Protein 3NRS (pdb70)

Nearest PDB structures (foldseek):
  3nrs-assembly1_A  TM=1.003E+00  e=2.492E-84  Yersinia pestis CO92
  3qcz-assembly1_A  TM=9.986E-01  e=4.555E-79  Yersinia pestis CO92
  3n2a-assembly1_A  TM=9.917E-01  e=1.209E-78  Yersinia pestis CO92
  3pyz-assembly1_A  TM=9.939E-01  e=3.012E-77  Yersinia pestis CO92
  1w78-assembly1_A  TM=9.805E-01  e=7.380E-63  Escherichia coli

Structure (mmCIF, N/CA/C/O backbone):
data_3NRS
#
_entry.id   3NRS
#
_cell.length_a   62.628
_cell.length_b   83.275
_cell.length_c   126.740
_cell.angle_alpha   90.00
_cell.angle_beta   90.00
_cell.angle_gamma   90.00
#
_symmetry.space_group_name_H-M   'P 21 21 21'
#
loop_
_entity.id
_entity.type
_entity.pdbx_description
1 polymer 'Dihydrofolate:folylpolyglutamate synthetase'
2 non-polymer 'L(+)-TARTARIC ACID'
3 non-polymer GLYCEROL
4 non-polymer '2-(N-MORPHOLINO)-ETHANESULFONIC ACID'
5 water water
#
loop_
_atom_site.group_PDB
_atom_site.id
_atom_site.type_symbol
_atom_site.label_atom_id
_atom_site.label_alt_id
_atom_site.label_comp_id
_atom_site.label_asym_id
_atom_site.label_entity_id
_atom_site.label_seq_id
_atom_site.pdbx_PDB_ins_code
_atom_site.Cartn_x
_atom_site.Cartn_y
_atom_site.Cartn_z
_atom_site.occupancy
_atom_site.B_iso_or_equiv
_atom_site.auth_seq_id
_atom_site.auth_comp_id
_atom_site.auth_asym_id
_atom_site.auth_atom_id
_atom_site.pdbx_PDB_model_num
ATOM 1 N N . GLN A 1 8 ? -9.666 44.424 -3.120 1.00 80.38 5 GLN A N 1
ATOM 2 C CA . GLN A 1 8 ? -10.885 43.674 -3.554 1.00 78.70 5 GLN A CA 1
ATOM 3 C C . GLN A 1 8 ? -11.056 42.390 -2.719 1.00 73.22 5 GLN A C 1
ATOM 4 O O . GLN A 1 8 ? -10.090 41.872 -2.132 1.00 72.00 5 GLN A O 1
ATOM 10 N N . THR A 1 9 ? -12.276 41.873 -2.640 1.00 69.91 6 THR A N 1
ATOM 11 C CA . THR A 1 9 ? -12.518 40.711 -1.769 1.00 64.81 6 THR A CA 1
ATOM 12 C C . THR A 1 9 ? -12.391 39.457 -2.603 1.00 60.44 6 THR A C 1
ATOM 13 O O . THR A 1 9 ? -13.031 39.355 -3.635 1.00 60.42 6 THR A O 1
ATOM 17 N N . PRO A 1 10 ? -11.566 38.490 -2.156 1.00 55.18 7 PRO A N 1
ATOM 18 C CA . PRO A 1 10 ? -11.486 37.260 -2.934 1.00 52.78 7 PRO A CA 1
ATOM 19 C C . PRO A 1 10 ? -12.785 36.486 -2.890 1.00 51.47 7 PRO A C 1
ATOM 20 O O . PRO A 1 10 ? -13.669 36.755 -2.076 1.00 51.12 7 PRO A O 1
ATOM 24 N N . GLN A 1 11 ? -12.866 35.497 -3.755 1.00 50.83 8 GLN A N 1
ATOM 25 C CA . GLN A 1 11 ? -14.027 34.610 -3.840 1.00 50.67 8 GLN A CA 1
ATOM 26 C C . GLN A 1 11 ? -13.656 33.197 -3.502 1.00 46.57 8 GLN A C 1
ATOM 27 O O . GLN A 1 11 ? -12.480 32.890 -3.306 1.00 45.30 8 GLN A O 1
ATOM 33 N N . ALA A 1 12 ? -14.655 32.310 -3.443 1.00 44.49 9 ALA A N 1
ATOM 34 C CA . ALA A 1 12 ? -14.426 30.933 -3.142 1.00 42.53 9 ALA A CA 1
ATOM 35 C C . ALA A 1 12 ? -13.447 30.270 -4.109 1.00 41.71 9 ALA A C 1
ATOM 36 O O . ALA A 1 12 ? -12.726 29.331 -3.733 1.00 39.68 9 ALA A O 1
ATOM 38 N N . THR A 1 13 ? -13.441 30.732 -5.358 1.00 41.74 10 THR A N 1
ATOM 39 C CA . THR A 1 13 ? -12.654 30.087 -6.398 1.00 41.65 10 THR A CA 1
ATOM 40 C C . THR A 1 13 ? -11.303 30.790 -6.528 1.00 41.34 10 THR A C 1
ATOM 41 O O . THR A 1 13 ? -10.479 30.396 -7.326 1.00 44.35 10 THR A O 1
ATOM 45 N N . SER A 1 14 ? -11.051 31.784 -5.715 1.00 39.95 11 SER A N 1
ATOM 46 C CA . SER A 1 14 ? -9.773 32.510 -5.776 1.00 41.36 11 SER A CA 1
ATOM 47 C C . SER A 1 14 ? -8.620 31.668 -5.195 1.00 39.38 11 SER A C 1
ATOM 48 O O . SER A 1 14 ? -8.827 30.820 -4.370 1.00 37.54 11 SER A O 1
ATOM 51 N N . PRO A 1 15 ? -7.385 31.939 -5.632 1.00 40.81 12 PRO A N 1
ATOM 52 C CA . PRO A 1 15 ? -6.260 31.194 -5.065 1.00 40.35 12 PRO A CA 1
ATOM 53 C C . PRO A 1 15 ? -6.128 31.448 -3.570 1.00 38.05 12 PRO A C 1
ATOM 54 O O . PRO A 1 15 ? -6.438 32.531 -3.088 1.00 38.56 12 PRO A O 1
ATOM 58 N N . LEU A 1 16 ? -5.640 30.467 -2.848 1.00 36.22 13 LEU A N 1
ATOM 59 C CA . LEU A 1 16 ? -5.452 30.669 -1.426 1.00 35.44 13 LEU A CA 1
ATOM 60 C C . LEU A 1 16 ? -4.560 31.870 -1.162 1.00 35.36 13 LEU A C 1
ATOM 61 O O . LEU A 1 16 ? -4.816 32.629 -0.247 1.00 35.88 13 LEU A O 1
ATOM 66 N N . ALA A 1 17 ? -3.531 32.049 -1.963 1.00 38.19 14 ALA A N 1
ATOM 67 C CA . ALA A 1 17 ? -2.632 33.183 -1.767 1.00 41.09 14 ALA A CA 1
ATOM 68 C C . ALA A 1 17 ? -3.399 34.537 -1.754 1.00 43.64 14 ALA A C 1
ATOM 69 O O . ALA A 1 17 ? -3.055 35.478 -0.999 1.00 44.18 14 ALA A O 1
ATOM 71 N N . ALA A 1 18 ? -4.438 34.645 -2.587 1.00 43.39 15 ALA A N 1
ATOM 72 C CA . ALA A 1 18 ? -5.243 35.878 -2.615 1.00 44.44 15 ALA A CA 1
ATOM 73 C C . ALA A 1 18 ? -6.019 36.037 -1.287 1.00 42.72 15 ALA A C 1
ATOM 74 O O . ALA A 1 18 ? -6.180 37.173 -0.787 1.00 44.07 15 ALA A O 1
ATOM 76 N N . TRP A 1 19 ? -6.479 34.932 -0.722 1.00 41.10 16 TRP A N 1
ATOM 77 C CA . TRP A 1 19 ? -7.154 34.968 0.596 1.00 40.88 16 TRP A CA 1
ATOM 78 C C . TRP A 1 19 ? -6.167 35.423 1.700 1.00 41.92 16 TRP A C 1
ATOM 79 O O . TRP A 1 19 ? -6.500 36.286 2.515 1.00 42.57 16 TRP A O 1
ATOM 90 N N . LEU A 1 20 ? -4.945 34.897 1.674 1.00 42.36 17 LEU A N 1
ATOM 91 C CA . LEU A 1 20 ? -3.947 35.234 2.714 1.00 43.74 17 LEU A CA 1
ATOM 92 C C . LEU A 1 20 ? -3.533 36.719 2.633 1.00 47.01 17 LEU A C 1
ATOM 93 O O . LEU A 1 20 ? -3.321 37.357 3.673 1.00 47.14 17 LEU A O 1
ATOM 98 N N . CYS A 1 21 ? -3.457 37.256 1.421 1.00 50.10 18 CYS A N 1
ATOM 99 C CA . CYS A 1 21 ? -3.198 38.685 1.219 1.00 55.26 18 CYS A CA 1
ATOM 100 C C . CYS A 1 21 ? -4.331 39.559 1.796 1.00 55.11 18 CYS A C 1
ATOM 101 O O . CYS A 1 21 ? -4.080 40.534 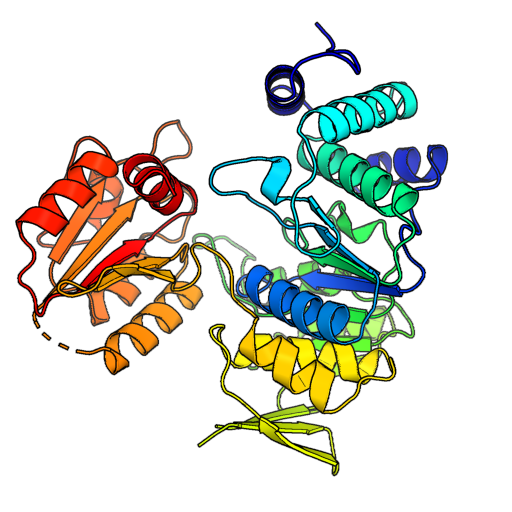2.521 1.00 56.41 18 CYS A O 1
ATOM 104 N N . TYR A 1 22 ? -5.572 39.196 1.497 1.00 53.68 19 TYR A N 1
ATOM 105 C CA . TYR A 1 22 ? -6.742 39.870 2.066 1.00 54.15 19 TYR A CA 1
ATOM 106 C C . TYR A 1 22 ? -6.711 39.859 3.592 1.00 54.14 19 TYR A C 1
ATOM 107 O O . TYR A 1 22 ? -6.859 40.907 4.237 1.00 55.62 19 TYR A O 1
ATOM 116 N N . LEU A 1 23 ? -6.483 38.688 4.168 1.00 51.92 20 LEU A N 1
ATOM 117 C CA . LEU A 1 23 ? -6.432 38.566 5.625 1.00 52.13 20 LEU A CA 1
ATOM 118 C C . LEU A 1 23 ? -5.255 39.349 6.229 1.00 54.40 20 LEU A C 1
ATOM 119 O O . LEU A 1 23 ? -5.383 39.895 7.321 1.00 54.02 20 LEU A O 1
ATOM 124 N N . GLU A 1 24 ? -4.129 39.404 5.519 1.00 57.15 21 GLU A N 1
ATOM 125 C CA . GLU A 1 24 ? -2.929 40.099 6.016 1.00 61.30 21 GLU A CA 1
ATOM 126 C C . GLU A 1 24 ? -3.157 41.598 6.074 1.00 65.27 21 GLU A C 1
ATOM 127 O O . GLU A 1 24 ? -2.490 42.297 6.816 1.00 66.41 21 GLU A O 1
ATOM 133 N N . HIS A 1 25 ? -4.123 42.084 5.303 1.00 68.00 22 HIS A N 1
ATOM 134 C CA . HIS A 1 25 ? -4.467 43.488 5.351 1.00 72.86 22 HIS A CA 1
ATOM 135 C C . HIS A 1 25 ? -5.633 43.844 6.282 1.00 72.70 22 HIS A C 1
ATOM 136 O O . HIS A 1 25 ? -5.918 45.020 6.462 1.00 76.16 22 HIS A O 1
ATOM 143 N N . LEU A 1 26 ? -6.277 42.861 6.915 1.00 69.58 23 LEU A N 1
ATOM 144 C CA . LEU A 1 26 ? -7.296 43.184 7.920 1.00 69.54 23 LEU A CA 1
ATOM 145 C C . LEU A 1 26 ? -6.700 44.088 9.010 1.00 71.76 23 LEU A C 1
ATOM 146 O O . LEU A 1 26 ? -5.766 43.696 9.713 1.00 70.32 23 LEU A O 1
ATOM 151 N N . GLY A 1 34 ? -14.079 41.924 23.807 1.00 69.70 31 GLY A N 1
ATOM 152 C CA . GLY A 1 34 ? -13.117 40.802 23.843 1.00 65.80 31 GLY A CA 1
ATOM 153 C C . GLY A 1 34 ? -13.285 39.797 22.692 1.00 62.94 31 GLY A C 1
ATOM 154 O O . GLY A 1 34 ? -12.972 40.089 21.550 1.00 62.88 31 GLY A O 1
ATOM 155 N N . LEU A 1 35 ? -13.803 38.618 23.003 1.00 61.26 32 LEU A N 1
ATOM 156 C CA . LEU A 1 35 ? -14.134 37.606 22.006 1.00 58.67 32 LEU A CA 1
ATOM 157 C C . LEU A 1 35 ? -15.524 37.801 21.399 1.00 60.97 32 LEU A C 1
ATOM 158 O O . LEU A 1 35 ? -16.009 36.937 20.671 1.00 59.10 32 LEU A O 1
ATOM 163 N N . GLU A 1 36 ? -16.163 38.936 21.664 1.00 64.18 33 GLU A N 1
ATOM 164 C CA . GLU A 1 36 ? -17.565 39.065 21.338 1.00 67.87 33 GLU A CA 1
ATOM 165 C C . GLU A 1 36 ? -17.780 38.962 19.834 1.00 66.26 33 GLU A C 1
ATOM 166 O O . GLU A 1 36 ? -18.704 38.299 19.384 1.00 67.73 33 GLU A O 1
ATOM 172 N N . ARG A 1 37 ? -16.897 39.574 19.056 1.00 64.20 34 ARG A N 1
ATOM 173 C CA . ARG A 1 37 ? -17.064 39.592 17.603 1.00 63.20 34 ARG A CA 1
ATOM 174 C C . ARG A 1 37 ? -16.868 38.205 16.965 1.00 58.16 34 ARG A C 1
ATOM 175 O O . ARG A 1 37 ? -17.726 37.751 16.203 1.00 58.00 34 ARG A O 1
ATOM 183 N N . VAL A 1 38 ? -15.756 37.531 17.270 1.00 53.90 35 VAL A N 1
ATOM 184 C CA . VAL A 1 38 ? -15.502 36.212 16.696 1.00 50.07 35 VAL A CA 1
ATOM 185 C C . VAL A 1 38 ? -16.552 35.206 17.179 1.00 51.20 35 VAL A C 1
ATOM 186 O O . VAL A 1 38 ? -17.012 34.366 16.404 1.00 50.66 35 VAL A O 1
ATOM 190 N N . LYS A 1 39 ? -16.976 35.326 18.434 1.00 52.51 36 LYS A N 1
ATOM 191 C CA . LYS A 1 39 ? -18.051 34.480 18.971 1.00 54.87 36 LYS A CA 1
ATOM 192 C C . LYS A 1 39 ? -19.364 34.654 18.178 1.00 56.66 36 LYS A C 1
ATOM 193 O O . LYS A 1 39 ? -20.037 33.681 17.856 1.00 56.58 36 LYS A O 1
ATOM 199 N N . GLN A 1 40 ? -19.717 35.887 17.858 1.00 58.48 37 GLN A N 1
ATOM 200 C CA . GLN A 1 40 ? -21.002 36.148 17.198 1.00 61.84 37 GLN A CA 1
ATOM 201 C C . GLN A 1 40 ? -21.034 35.510 15.804 1.00 59.42 37 GLN A C 1
ATOM 202 O O . GLN A 1 40 ? -22.026 34.912 15.402 1.00 61.03 37 GLN A O 1
ATOM 208 N N . VAL A 1 41 ? -19.914 35.572 15.101 1.00 55.37 38 VAL A N 1
ATOM 209 C CA . VAL A 1 41 ? -19.805 34.927 13.796 1.00 52.79 38 VAL A CA 1
ATOM 210 C C . VAL A 1 41 ? -19.899 33.408 13.888 1.00 51.41 38 VAL A C 1
ATOM 211 O O . VAL A 1 41 ? -20.619 32.786 13.101 1.00 51.78 38 VAL A O 1
ATOM 215 N N . ALA A 1 42 ? -19.187 32.807 14.846 1.00 48.65 39 ALA A N 1
ATOM 216 C CA . ALA A 1 42 ? -19.258 31.361 15.058 1.00 47.93 39 ALA A CA 1
ATOM 217 C C . ALA A 1 42 ? -20.686 30.902 15.380 1.00 51.97 39 ALA A C 1
ATOM 218 O O . ALA A 1 42 ? -21.099 29.822 14.969 1.00 52.05 39 ALA A O 1
ATOM 220 N N . GLU A 1 43 ? -21.420 31.718 16.116 1.00 55.60 40 GLU A N 1
ATOM 221 C CA . GLU A 1 43 ? -22.804 31.400 16.438 1.00 61.26 40 GLU A CA 1
ATOM 222 C C . GLU A 1 43 ? -23.657 31.396 15.159 1.00 62.97 40 GLU A C 1
ATOM 223 O O . GLU A 1 43 ? -24.372 30.439 14.909 1.00 65.39 40 GLU A O 1
ATOM 229 N N . ARG A 1 44 ? -23.525 32.426 14.330 1.00 62.61 41 ARG A N 1
ATOM 230 C CA . ARG A 1 44 ? -24.222 32.484 13.026 1.00 64.00 41 ARG A CA 1
ATOM 231 C C . ARG A 1 44 ? -23.951 31.257 12.131 1.00 60.73 41 ARG A C 1
ATOM 232 O O . ARG A 1 44 ? -24.827 30.825 11.357 1.00 62.09 41 ARG A O 1
ATOM 240 N N . LEU A 1 45 ? -22.737 30.714 12.201 1.00 54.37 42 LEU A N 1
ATOM 241 C CA . LEU A 1 45 ? -22.373 29.607 11.324 1.00 52.23 42 LEU A CA 1
ATOM 242 C C . LEU A 1 45 ? -22.387 28.222 12.002 1.00 51.21 42 LEU A C 1
ATOM 243 O O . LEU A 1 45 ? -22.007 27.218 11.379 1.00 48.58 42 LEU A O 1
ATOM 248 N N . ASP A 1 46 ? -22.880 28.180 13.242 1.00 52.48 43 ASP A N 1
ATOM 249 C CA . ASP A 1 46 ? -22.942 26.971 14.069 1.00 53.38 43 ASP A CA 1
ATOM 250 C C . ASP A 1 46 ? -21.587 26.261 14.068 1.00 48.62 43 ASP A C 1
ATOM 251 O O . ASP A 1 46 ? -21.487 25.076 13.740 1.00 47.57 43 ASP A O 1
ATOM 256 N N . LEU A 1 47 ? -20.567 27.015 14.431 1.00 44.53 44 LEU A N 1
ATOM 257 C CA . LEU A 1 47 ? -19.175 26.475 14.503 1.00 41.93 44 LEU A CA 1
ATOM 258 C C . LEU A 1 47 ? -18.621 26.208 15.899 1.00 42.54 44 LEU A C 1
ATOM 259 O O . LEU A 1 47 ? -17.397 25.908 16.047 1.00 40.17 44 LEU A O 1
ATOM 264 N N . LEU A 1 48 ? -19.444 26.300 16.923 1.00 45.15 45 LEU A N 1
ATOM 265 C CA . LEU A 1 48 ? -18.895 26.147 18.281 1.00 45.93 45 LEU A CA 1
ATOM 266 C C . LEU A 1 48 ? -18.674 24.700 18.715 1.00 46.43 45 LEU A C 1
ATOM 267 O O . LEU A 1 48 ? -18.083 24.472 19.763 1.00 47.04 45 LEU A O 1
ATOM 272 N N . LYS A 1 49 ? -19.132 23.731 17.928 1.00 47.68 46 LYS A N 1
ATOM 273 C CA . LYS A 1 49 ? -19.096 22.331 18.327 1.00 50.12 46 LYS A CA 1
ATOM 274 C C . LYS A 1 49 ? -18.616 21.492 17.166 1.00 49.23 46 LYS A C 1
ATOM 275 O O . LYS A 1 49 ? -19.342 20.615 16.704 1.00 53.41 46 LYS A O 1
ATOM 281 N N . PRO A 1 50 ? -17.362 21.714 16.758 1.00 45.92 47 PRO A N 1
ATOM 282 C CA . PRO A 1 50 ? -16.756 21.033 15.612 1.00 45.34 47 PRO A CA 1
ATOM 283 C C . PRO A 1 50 ? -16.673 19.511 15.749 1.00 46.89 47 PRO A C 1
ATOM 284 O O . PRO A 1 50 ? -16.567 18.830 14.737 1.00 50.90 47 PRO A O 1
ATOM 288 N N . ALA A 1 51 ? -16.654 18.983 16.963 1.00 41.05 48 ALA A N 1
ATOM 289 C CA . ALA A 1 51 ? -16.620 17.558 17.165 1.00 39.04 48 ALA A CA 1
ATOM 290 C C . ALA A 1 51 ? -17.212 17.322 18.525 1.00 37.64 48 ALA A C 1
ATOM 291 O O . ALA A 1 51 ? -17.225 18.236 19.343 1.00 37.46 48 ALA A O 1
ATOM 293 N N . PRO A 1 52 ? -17.598 16.083 18.818 1.00 37.53 49 PRO A N 1
ATOM 294 C CA . PRO A 1 52 ? -18.163 15.773 20.138 1.00 38.01 49 PRO A CA 1
ATOM 295 C C . PRO A 1 52 ? -17.182 15.822 21.298 1.00 37.01 49 PRO A C 1
ATOM 296 O O . PRO A 1 52 ? -17.592 15.885 22.430 1.00 36.91 49 PRO A O 1
ATOM 300 N N . LYS A 1 53 ? -15.882 15.784 21.012 1.00 34.82 50 LYS A N 1
ATOM 301 C CA . LYS A 1 53 ? -14.862 15.885 22.031 1.00 34.40 50 LYS A CA 1
ATOM 302 C C . LYS A 1 53 ? -13.862 16.933 21.544 1.00 32.04 50 LYS A C 1
ATOM 303 O O . LYS A 1 53 ? -13.400 16.823 20.415 1.00 29.30 50 LYS A O 1
ATOM 309 N N . ILE A 1 54 ? -13.530 17.902 22.399 1.00 30.21 51 ILE A N 1
ATOM 310 C CA . ILE A 1 54 ? -12.663 18.994 22.063 1.00 28.16 51 ILE A CA 1
ATOM 311 C C . ILE A 1 54 ? -11.596 19.150 23.147 1.00 26.77 51 ILE A C 1
ATOM 312 O O . ILE A 1 54 ? -11.903 19.207 24.338 1.00 26.47 51 ILE A O 1
ATOM 317 N N . PHE A 1 55 ? -10.329 19.184 22.707 1.00 24.38 52 PHE A N 1
ATOM 318 C CA . PHE A 1 55 ? -9.221 19.412 23.626 1.00 23.93 52 PHE A CA 1
ATOM 319 C C . PHE A 1 55 ? -8.574 20.727 23.234 1.00 23.74 52 PHE A C 1
ATOM 320 O O . PHE A 1 55 ? -8.207 20.904 22.096 1.00 24.95 52 PHE A O 1
ATOM 328 N N . THR A 1 56 ? -8.389 21.631 24.180 1.00 23.95 53 THR A N 1
ATOM 329 C CA . THR A 1 56 ? -7.772 22.911 23.916 1.00 22.53 53 THR A CA 1
ATOM 330 C C . THR A 1 56 ? -6.473 22.950 24.681 1.00 22.95 53 THR A C 1
ATOM 331 O O . THR A 1 56 ? -6.434 22.666 25.878 1.00 23.93 53 THR A O 1
ATOM 335 N N . VAL A 1 57 ? -5.395 23.287 23.973 1.00 21.34 54 VAL A N 1
ATOM 336 C CA . VAL A 1 57 ? -4.042 23.186 24.498 1.00 22.29 54 VAL A CA 1
ATOM 337 C C . VAL A 1 57 ? -3.359 24.571 24.433 1.00 21.74 54 VAL A C 1
ATOM 338 O O . VAL A 1 57 ? -3.081 25.128 23.336 1.00 22.01 54 VAL A O 1
ATOM 342 N N . ALA A 1 58 ? -3.091 25.127 25.616 1.00 21.72 55 ALA A N 1
ATOM 343 C CA . ALA A 1 58 ? -2.382 26.393 25.803 1.00 20.97 55 ALA A CA 1
ATOM 344 C C . ALA A 1 58 ? -1.004 26.100 26.318 1.00 19.76 55 ALA A C 1
ATOM 345 O O . ALA A 1 58 ? -0.675 24.959 26.701 1.00 21.55 55 ALA A O 1
ATOM 347 N N . GLY A 1 59 ? -0.188 27.113 26.371 1.00 20.43 56 GLY A N 1
ATOM 348 C CA . GLY A 1 59 ? 1.177 26.973 26.840 1.00 20.76 56 GLY A CA 1
ATOM 349 C C . GLY A 1 59 ? 2.119 27.854 26.084 1.00 22.44 56 GLY A C 1
ATOM 350 O O . GLY A 1 59 ? 1.833 28.276 24.978 1.00 24.10 56 GLY A O 1
ATOM 351 N N . THR A 1 60 ? 3.270 28.122 26.664 1.00 21.83 57 THR A N 1
ATOM 352 C CA . THR A 1 60 ? 4.230 28.953 25.967 1.00 22.93 57 THR A CA 1
ATOM 353 C C . THR A 1 60 ? 4.929 28.091 24.907 1.00 23.50 57 THR A C 1
ATOM 354 O O . THR A 1 60 ? 4.931 28.459 23.725 1.00 23.64 57 THR A O 1
ATOM 358 N N . ASN A 1 61 ? 5.554 27.024 25.377 1.00 23.14 58 ASN A N 1
ATOM 359 C CA . ASN A 1 61 ? 6.239 26.029 24.528 1.00 23.29 58 ASN A CA 1
ATOM 360 C C . ASN A 1 61 ? 5.552 24.674 24.683 1.00 23.55 58 ASN A C 1
ATOM 361 O O . ASN A 1 61 ? 4.821 24.415 25.644 1.00 24.57 58 ASN A O 1
ATOM 366 N N . GLY A 1 62 ? 5.792 23.814 23.699 1.00 23.74 59 GLY A N 1
ATOM 367 C CA . GLY A 1 62 ? 5.316 22.407 23.779 1.00 23.23 59 GLY A CA 1
ATOM 368 C C . GLY A 1 62 ? 3.886 22.176 23.354 1.00 22.08 59 GLY A C 1
ATOM 369 O O . GLY A 1 62 ? 3.433 21.043 23.353 1.00 23.15 59 GLY A O 1
ATOM 370 N N . LYS A 1 63 ? 3.182 23.204 22.897 1.00 21.33 60 LYS A N 1
ATOM 371 C CA . LYS A 1 63 ? 1.795 23.014 22.450 1.00 21.13 60 LYS A CA 1
ATOM 372 C C . LYS A 1 63 ? 1.791 22.110 21.211 1.00 20.72 60 LYS A C 1
ATOM 373 O O . LYS A 1 63 ? 0.980 21.184 21.117 1.00 22.01 60 LYS A O 1
ATOM 379 N N . GLY A 1 64 ? 2.683 22.408 20.255 1.00 20.02 61 GLY A N 1
ATOM 380 C CA . GLY A 1 64 ? 2.714 21.624 19.022 1.00 22.14 61 GLY A CA 1
ATOM 381 C C . GLY A 1 64 ? 2.931 20.139 19.290 1.00 20.05 61 GLY A C 1
ATOM 382 O O . GLY A 1 64 ? 2.269 19.298 18.709 1.00 21.10 61 GLY A O 1
ATOM 383 N N . THR A 1 65 ? 3.979 19.809 20.047 1.00 20.50 62 THR A N 1
ATOM 384 C CA . THR A 1 65 ? 4.312 18.403 20.223 1.00 19.89 62 THR A CA 1
ATOM 385 C C . THR A 1 65 ? 3.339 17.686 21.174 1.00 20.62 62 THR A C 1
ATOM 386 O O . THR A 1 65 ? 3.158 16.512 21.042 1.00 21.59 62 THR A O 1
ATOM 390 N N . THR A 1 66 ? 2.708 18.414 22.095 1.00 20.33 63 THR A N 1
ATOM 391 C CA . THR A 1 66 ? 1.599 17.868 22.889 1.00 20.49 63 THR A CA 1
ATOM 392 C C . THR A 1 66 ? 0.451 17.491 21.996 1.00 21.87 63 THR A C 1
ATOM 393 O O . THR A 1 66 ? -0.047 16.375 22.034 1.00 20.38 63 THR A O 1
ATOM 397 N N . CYS A 1 67 ? 0.068 18.412 21.108 1.00 21.27 64 CYS A N 1
ATOM 398 C CA . CYS A 1 67 ? -1.023 18.165 20.167 1.00 21.70 64 CYS A CA 1
ATOM 399 C C . CYS A 1 67 ? -0.718 17.024 19.174 1.00 21.36 64 CYS A C 1
ATOM 400 O O . CYS A 1 67 ? -1.594 16.264 18.832 1.00 21.75 64 CYS A O 1
ATOM 403 N N . CYS A 1 68 ? 0.511 16.936 18.711 1.00 20.94 65 CYS A N 1
ATOM 404 C CA . CYS A 1 68 ? 0.865 15.913 17.752 1.00 23.10 65 CYS A CA 1
ATOM 405 C C . CYS A 1 68 ? 0.901 14.499 18.407 1.00 22.37 65 CYS A C 1
ATOM 406 O O . CYS A 1 68 ? 0.541 13.517 17.770 1.00 22.36 65 CYS A O 1
ATOM 409 N N . THR A 1 69 ? 1.179 14.456 19.717 1.00 22.32 66 THR A N 1
ATOM 410 C CA . THR A 1 69 ? 1.098 13.225 20.485 1.00 21.26 66 THR A CA 1
ATOM 411 C C . THR A 1 69 ? -0.354 12.821 20.692 1.00 20.82 66 THR A C 1
ATOM 412 O O . THR A 1 69 ? -0.698 11.663 20.459 1.00 21.97 66 THR A O 1
ATOM 416 N N . LEU A 1 70 ? -1.192 13.764 21.116 1.00 19.95 67 LEU A N 1
ATOM 417 C CA . LEU A 1 70 ? -2.656 13.505 21.180 1.00 20.89 67 LEU A CA 1
ATOM 418 C C . LEU A 1 70 ? -3.182 12.937 19.859 1.00 22.45 67 LEU A C 1
ATOM 419 O O . LEU A 1 70 ? -3.930 11.935 19.795 1.00 22.66 67 LEU A O 1
ATOM 424 N N . GLU A 1 71 ? -2.844 13.635 18.784 1.00 21.85 68 GLU A N 1
ATOM 425 C CA . GLU A 1 71 ? -3.314 13.264 17.446 1.00 22.16 68 GLU A CA 1
ATOM 426 C C . GLU A 1 71 ? -2.860 11.863 17.086 1.00 21.75 68 GLU A C 1
ATOM 427 O O . GLU A 1 71 ? -3.646 11.075 16.591 1.00 21.81 68 GLU A O 1
ATOM 433 N N . ALA A 1 72 ? -1.570 11.569 17.242 1.00 21.85 69 ALA A N 1
ATOM 434 C CA . ALA A 1 72 ? -1.015 10.268 16.873 1.00 22.72 69 ALA A CA 1
ATOM 435 C C . ALA A 1 72 ? -1.675 9.109 17.603 1.00 23.78 69 ALA A C 1
ATOM 436 O O . ALA A 1 72 ? -2.048 8.069 16.960 1.00 23.15 69 ALA A O 1
ATOM 438 N N . ILE A 1 73 ? -1.907 9.293 18.907 1.00 23.00 70 ILE A N 1
ATOM 439 C CA . ILE A 1 73 ? -2.572 8.248 19.726 1.00 23.74 70 ILE A CA 1
ATOM 440 C C . ILE A 1 73 ? -4.023 8.092 19.319 1.00 23.95 70 ILE A C 1
ATOM 441 O O . ILE A 1 73 ? -4.531 6.953 19.097 1.00 24.65 70 ILE A O 1
ATOM 446 N N . LEU A 1 74 ? -4.702 9.213 19.112 1.00 24.62 71 LEU A N 1
ATOM 447 C CA . LEU A 1 74 ? -6.117 9.144 18.748 1.00 23.90 71 LEU A CA 1
ATOM 448 C C . LEU A 1 74 ? -6.355 8.544 17.346 1.00 25.12 71 LEU A C 1
ATOM 449 O O . LEU A 1 74 ? -7.315 7.779 17.135 1.00 26.71 71 LEU A O 1
ATOM 454 N N . LEU A 1 75 ? -5.491 8.887 16.391 1.00 25.30 72 LEU A N 1
ATOM 455 C CA . LEU A 1 75 ? -5.529 8.244 15.084 1.00 26.40 72 LEU A CA 1
ATOM 456 C C . LEU A 1 75 ? -5.235 6.742 15.175 1.00 26.56 72 LEU A C 1
ATOM 457 O O . LEU A 1 75 ? -5.857 5.945 14.485 1.00 28.05 72 LEU A O 1
ATOM 462 N N . ALA A 1 76 ? -4.270 6.367 16.005 1.00 27.34 73 ALA A N 1
ATOM 463 C CA . ALA A 1 76 ? -3.933 4.944 16.203 1.00 28.15 73 ALA A CA 1
ATOM 464 C C . ALA A 1 76 ? -5.101 4.221 16.799 1.00 29.14 73 ALA A C 1
ATOM 465 O O . ALA A 1 76 ? -5.254 3.008 16.567 1.00 31.25 73 ALA A O 1
ATOM 467 N N . ALA A 1 77 ? -5.908 4.903 17.576 1.00 28.73 74 ALA A N 1
ATOM 468 C CA . ALA A 1 77 ? -7.142 4.346 18.133 1.00 30.99 74 ALA A CA 1
ATOM 469 C C . ALA A 1 77 ? -8.318 4.255 17.182 1.00 32.98 74 ALA A C 1
ATOM 470 O O . ALA A 1 77 ? -9.424 3.851 17.607 1.00 33.92 74 ALA A O 1
ATOM 472 N N . GLY A 1 78 ? -8.123 4.638 15.938 1.00 32.89 75 GLY A N 1
ATOM 473 C CA . GLY A 1 78 ? -9.137 4.499 14.921 1.00 34.28 75 GLY A CA 1
ATOM 474 C C . GLY A 1 78 ? -10.139 5.621 14.885 1.00 34.53 75 GLY A C 1
ATOM 475 O O . GLY A 1 78 ? -11.200 5.467 14.291 1.00 34.16 75 GLY A O 1
ATOM 476 N N . LEU A 1 79 ? -9.796 6.760 15.502 1.00 31.76 76 LEU A N 1
ATOM 477 C CA . LEU A 1 79 ? -10.703 7.862 15.633 1.00 31.40 76 LEU A CA 1
ATOM 478 C C . LEU A 1 79 ? -10.476 8.853 14.487 1.00 30.80 76 LEU A C 1
ATOM 479 O O . LEU A 1 79 ? -9.403 8.859 13.872 1.00 31.46 76 LEU A O 1
ATOM 484 N N . ARG A 1 80 ? -11.485 9.650 14.179 1.00 29.09 77 ARG A N 1
ATOM 485 C CA . ARG A 1 80 ? -11.329 10.756 13.227 1.00 28.78 77 ARG A CA 1
ATOM 486 C C . ARG A 1 80 ? -10.973 12.024 14.005 1.00 26.60 77 ARG A C 1
ATOM 487 O O . ARG A 1 80 ? -11.698 12.452 14.916 1.00 27.60 77 ARG A O 1
ATOM 495 N N . VAL A 1 81 ? -9.862 12.632 13.624 1.00 25.07 78 VAL A N 1
ATOM 496 C CA . VAL A 1 81 ? -9.259 13.665 14.449 1.00 24.96 78 VAL A CA 1
ATOM 497 C C . VAL A 1 81 ? -8.883 14.850 13.613 1.00 24.74 78 VAL A C 1
ATOM 498 O O . VAL A 1 81 ? -8.294 14.696 12.542 1.00 27.01 78 VAL A O 1
ATOM 502 N N . GLY A 1 82 ? -9.125 16.035 14.119 1.00 24.48 79 GLY A N 1
ATOM 503 C CA . GLY A 1 82 ? -8.604 17.237 13.500 1.00 24.13 79 GLY A CA 1
ATOM 504 C C . GLY A 1 82 ? -7.731 18.005 14.465 1.00 23.82 79 GLY A C 1
ATOM 505 O O . GLY A 1 82 ? -7.959 17.979 15.690 1.00 24.79 79 GLY A O 1
ATOM 506 N N . VAL A 1 83 ? -6.704 18.666 13.922 1.00 21.32 80 VAL A N 1
ATOM 507 C CA . VAL A 1 83 ? -5.838 19.511 14.720 1.00 20.22 80 VAL A CA 1
ATOM 508 C C . VAL A 1 83 ? -5.678 20.886 14.062 1.00 20.98 80 VAL A C 1
ATOM 509 O O . VAL A 1 83 ? -5.303 20.993 12.855 1.00 20.97 80 VAL A O 1
ATOM 513 N N . TYR A 1 84 ? -5.856 21.916 14.865 1.00 20.67 81 TYR A N 1
ATOM 514 C CA . TYR A 1 84 ? -5.588 23.298 14.459 1.00 21.35 81 TYR A CA 1
ATOM 515 C C . TYR A 1 84 ? -4.346 23.794 15.152 1.00 21.78 81 TYR A C 1
ATOM 516 O O . TYR A 1 84 ? -4.256 23.720 16.384 1.00 22.98 81 TYR A O 1
ATOM 525 N N . SER A 1 85 ? -3.340 24.169 14.401 1.00 23.19 82 SER A N 1
ATOM 526 C CA . SER A 1 85 ? -2.077 24.625 14.990 1.00 24.85 82 SER A CA 1
ATOM 527 C C . SER A 1 85 ? -1.596 25.858 14.244 1.00 26.51 82 SER A C 1
ATOM 528 O O . SER A 1 85 ? -2.078 26.177 13.153 1.00 26.41 82 SER A O 1
ATOM 531 N N . SER A 1 86 ? -0.681 26.585 14.846 1.00 25.12 83 SER A N 1
ATOM 532 C CA . SER A 1 86 ? -0.169 27.812 14.288 1.00 27.54 83 SER A CA 1
ATOM 533 C C . SER A 1 86 ? 1.116 28.122 15.073 1.00 28.21 83 SER A C 1
ATOM 534 O O . SER A 1 86 ? 1.231 27.687 16.219 1.00 28.27 83 SER A O 1
ATOM 537 N N . PRO A 1 87 ? 2.064 28.824 14.463 1.00 27.37 84 PRO A N 1
ATOM 538 C CA . PRO A 1 87 ? 2.039 29.298 13.083 1.00 27.59 84 PRO A CA 1
ATOM 539 C C . PRO A 1 87 ? 2.434 28.127 12.152 1.00 27.82 84 PRO A C 1
ATOM 540 O O . PRO A 1 87 ? 2.469 26.959 12.630 1.00 27.96 84 PRO A O 1
ATOM 544 N N . HIS A 1 88 ? 2.752 28.435 10.896 1.00 26.78 85 HIS A N 1
ATOM 545 C CA . HIS A 1 88 ? 3.160 27.405 9.946 1.00 26.29 85 HIS A CA 1
ATOM 546 C C . HIS A 1 88 ? 4.567 27.701 9.493 1.00 25.90 85 HIS A C 1
ATOM 547 O O . HIS A 1 88 ? 5.081 28.809 9.646 1.00 28.13 85 HIS A O 1
ATOM 554 N N . LEU A 1 89 ? 5.164 26.715 8.872 1.00 24.91 86 LEU A N 1
ATOM 555 C CA . LEU A 1 89 ? 6.523 26.844 8.335 1.00 26.57 86 LEU A CA 1
ATOM 556 C C . LEU A 1 89 ? 6.518 27.274 6.881 1.00 27.89 86 LEU A C 1
ATOM 557 O O . LEU A 1 89 ? 6.968 28.353 6.557 1.00 28.27 86 LEU A O 1
ATOM 562 N N . LEU A 1 90 ? 6.014 26.412 6.008 1.00 28.47 87 LEU A N 1
ATOM 563 C CA . LEU A 1 90 ? 6.064 26.642 4.561 1.00 28.99 87 LEU A CA 1
ATOM 564 C C . LEU A 1 90 ? 4.712 26.895 3.935 1.00 29.79 87 LEU A C 1
ATOM 565 O O . LEU A 1 90 ? 4.639 27.560 2.919 1.00 29.99 87 LEU A O 1
ATOM 570 N N . ARG A 1 91 ? 3.656 26.303 4.492 1.00 27.03 88 ARG A N 1
ATOM 571 C CA . ARG A 1 91 ? 2.335 26.321 3.864 1.00 27.04 88 ARG A CA 1
ATOM 572 C C . ARG A 1 91 ? 1.292 26.644 4.894 1.00 26.16 88 ARG A C 1
ATOM 573 O O . ARG A 1 91 ? 1.222 25.996 5.960 1.00 25.16 88 ARG A O 1
ATOM 581 N N . TYR A 1 92 ? 0.396 27.564 4.562 1.00 26.27 89 TYR A N 1
ATOM 582 C CA . TYR A 1 92 ? -0.760 27.799 5.437 1.00 25.07 89 TYR A CA 1
ATOM 583 C C . TYR A 1 92 ? -1.572 26.550 5.735 1.00 24.83 89 TYR A C 1
ATOM 584 O O . TYR A 1 92 ? -2.122 26.370 6.856 1.00 23.85 89 TYR A O 1
ATOM 593 N N . THR A 1 93 ? -1.651 25.667 4.749 1.00 23.53 90 THR A N 1
ATOM 594 C CA . THR A 1 93 ? -2.392 24.447 4.867 1.00 23.95 90 THR A CA 1
ATOM 595 C C . THR A 1 93 ? -1.872 23.554 6.035 1.00 22.65 90 THR A C 1
ATOM 596 O O . THR A 1 93 ? -2.573 22.663 6.486 1.00 22.56 90 THR A O 1
ATOM 600 N N . GLU A 1 94 ? -0.630 23.759 6.501 1.00 22.92 91 GLU A N 1
ATOM 601 C CA . GLU A 1 94 ? -0.155 23.058 7.697 1.00 22.20 91 GLU A CA 1
ATOM 602 C C . GLU A 1 94 ? -1.080 23.295 8.908 1.00 22.99 91 GLU A C 1
ATOM 603 O O . GLU A 1 94 ? -1.087 22.492 9.870 1.00 23.11 91 GLU A O 1
ATOM 609 N N . ARG A 1 95 ? -1.811 24.402 8.926 1.00 21.82 92 ARG A N 1
ATOM 610 C CA . ARG A 1 95 ? -2.569 24.782 10.125 1.00 21.53 92 ARG A CA 1
ATOM 611 C C . ARG A 1 95 ? -3.790 23.917 10.444 1.00 21.84 92 ARG A C 1
ATOM 612 O O . ARG A 1 95 ? -4.323 24.010 11.555 1.00 22.65 92 ARG A O 1
ATOM 620 N N . VAL A 1 96 ? -4.275 23.161 9.474 1.00 22.32 93 VAL A N 1
ATOM 621 C CA . VAL A 1 96 ? -5.465 22.346 9.668 1.00 22.98 93 VAL A CA 1
ATOM 622 C C . VAL A 1 96 ? -5.139 20.922 9.158 1.00 23.03 93 VAL A C 1
ATOM 623 O O . VAL A 1 96 ? -4.988 20.673 7.950 1.00 24.70 93 VAL A O 1
ATOM 627 N N . ARG A 1 97 ? -4.970 19.995 10.098 1.00 22.99 94 ARG A N 1
ATOM 628 C CA . ARG A 1 97 ? -4.757 18.604 9.776 1.00 22.27 94 ARG A CA 1
ATOM 629 C C . ARG A 1 97 ? -6.019 17.856 10.072 1.00 23.48 94 ARG A C 1
ATOM 630 O O . ARG A 1 97 ? -6.616 18.032 11.128 1.00 24.24 94 ARG A O 1
ATOM 638 N N . ILE A 1 98 ? -6.415 17.003 9.142 1.00 24.09 95 ILE A N 1
ATOM 639 C CA . ILE A 1 98 ? -7.516 16.070 9.347 1.00 25.79 95 ILE A CA 1
ATOM 640 C C . ILE A 1 98 ? -6.985 14.700 8.947 1.00 24.66 95 ILE A C 1
ATOM 641 O O . ILE A 1 98 ? -6.330 14.545 7.887 1.00 23.35 95 ILE A O 1
ATOM 646 N N . GLN A 1 99 ? -7.131 13.734 9.874 1.00 25.34 96 GLN A N 1
ATOM 647 C CA . GLN A 1 99 ? -6.543 12.403 9.765 1.00 26.40 96 GLN A CA 1
ATOM 648 C C . GLN A 1 99 ? -5.041 12.478 9.513 1.00 27.44 96 GLN A C 1
ATOM 649 O O . GLN A 1 99 ? -4.476 11.695 8.752 1.00 27.83 96 GLN A O 1
ATOM 655 N N . GLY A 1 100 ? -4.419 13.459 10.136 1.00 24.96 97 GLY A N 1
ATOM 656 C CA . GLY A 1 100 ? -2.996 13.634 10.050 1.00 26.63 97 GLY A CA 1
ATOM 657 C C . GLY A 1 100 ? -2.457 14.325 8.813 1.00 26.40 97 GLY A C 1
ATOM 658 O O . GLY A 1 100 ? -1.240 14.482 8.691 1.00 27.97 97 GLY A O 1
ATOM 659 N N . GLN A 1 101 ? -3.347 14.732 7.924 1.00 25.96 98 GLN A N 1
ATOM 660 C CA . GLN A 1 101 ? -2.974 15.229 6.625 1.00 25.91 98 GLN A CA 1
ATOM 661 C C . GLN A 1 101 ? -3.530 16.633 6.345 1.00 24.97 98 GLN A C 1
ATOM 662 O O . GLN A 1 101 ? -4.553 17.047 6.881 1.00 22.59 98 GLN A O 1
ATOM 668 N N . GLU A 1 102 ? -2.844 17.343 5.469 1.00 23.45 99 GLU A N 1
ATOM 669 C CA . GLU A 1 102 ? -3.304 18.687 5.095 1.00 24.08 99 GLU A CA 1
ATOM 670 C C . GLU A 1 102 ? -4.392 18.585 4.036 1.00 25.53 99 GLU A C 1
ATOM 671 O O . GLU A 1 102 ? -4.441 17.614 3.268 1.00 25.87 99 GLU A O 1
ATOM 677 N N . LEU A 1 103 ? -5.242 19.591 4.022 1.00 25.88 100 LEU A N 1
ATOM 678 C CA . LEU A 1 103 ? -6.296 19.734 3.012 1.00 25.70 100 LEU A CA 1
ATOM 679 C C . LEU A 1 103 ? -5.763 20.499 1.798 1.00 26.82 100 LEU A C 1
ATOM 680 O O . LEU A 1 103 ? -4.650 21.063 1.822 1.00 25.99 100 LEU A O 1
ATOM 685 N N . SER A 1 104 ? -6.506 20.444 0.689 1.00 26.24 101 SER A N 1
ATOM 686 C CA . SER A 1 104 ? -6.141 21.214 -0.495 1.00 26.81 101 SER A CA 1
ATOM 687 C C . SER A 1 104 ? -6.306 22.706 -0.225 1.00 28.24 101 SER A C 1
ATOM 688 O O . SER A 1 104 ? -7.116 23.139 0.611 1.00 26.71 101 SER A O 1
ATOM 691 N N . GLU A 1 105 ? -5.569 23.520 -0.983 1.00 27.99 102 GLU A N 1
ATOM 692 C CA . GLU A 1 105 ? -5.773 24.971 -0.943 1.00 29.01 102 GLU A CA 1
ATOM 693 C C . GLU A 1 105 ? -7.198 25.337 -1.308 1.00 29.61 102 GLU A C 1
ATOM 694 O O . GLU A 1 105 ? -7.789 26.232 -0.716 1.00 29.72 102 GLU A O 1
ATOM 700 N N . ALA A 1 106 ? -7.758 24.631 -2.262 1.00 29.86 103 ALA A N 1
ATOM 701 C CA . ALA A 1 106 ? -9.144 24.897 -2.659 1.00 30.38 103 ALA A CA 1
ATOM 702 C C . ALA A 1 106 ? -10.112 24.780 -1.489 1.00 30.38 103 ALA A C 1
ATOM 703 O O . ALA A 1 106 ? -11.064 25.568 -1.392 1.00 30.57 103 ALA A O 1
ATOM 705 N N . GLU A 1 107 ? -9.929 23.784 -0.615 1.00 29.32 104 GLU A N 1
ATOM 706 C CA . GLU A 1 107 ? -10.843 23.634 0.524 1.00 29.30 104 GLU A CA 1
ATOM 707 C C . GLU A 1 107 ? -10.733 24.862 1.452 1.00 29.00 104 GLU A C 1
ATOM 708 O O . GLU A 1 107 ? -11.729 25.344 2.003 1.00 28.29 104 GLU A O 1
ATOM 714 N N . HIS A 1 108 ? -9.537 25.382 1.599 1.00 27.39 105 HIS A N 1
ATOM 715 C CA . HIS A 1 108 ? -9.322 26.553 2.445 1.00 27.62 105 HIS A CA 1
ATOM 716 C C . HIS A 1 108 ? -9.987 27.791 1.862 1.00 29.36 105 HIS A C 1
ATOM 717 O O . HIS A 1 108 ? -10.690 28.522 2.582 1.00 28.39 105 HIS A O 1
ATOM 724 N N . SER A 1 109 ? -9.773 28.008 0.567 1.00 28.75 106 SER A N 1
ATOM 725 C CA . SER A 1 109 ? -10.367 29.170 -0.105 1.00 29.38 106 SER A CA 1
ATOM 726 C C . SER A 1 109 ? -11.897 29.129 0.009 1.00 30.20 106 SER A C 1
ATOM 727 O O . SER A 1 109 ? -12.539 30.136 0.308 1.00 30.65 106 SER A O 1
ATOM 730 N N . HIS A 1 110 ? -12.480 27.956 -0.198 1.00 31.09 107 HIS A N 1
ATOM 731 C CA . HIS A 1 110 ? -13.950 27.811 -0.047 1.00 32.44 107 HIS A CA 1
ATOM 732 C C . HIS A 1 110 ? -14.434 28.050 1.386 1.00 33.52 107 HIS A C 1
ATOM 733 O O . HIS A 1 110 ? -15.503 28.647 1.596 1.00 34.49 107 HIS A O 1
ATOM 740 N N . SER A 1 111 ? -13.667 27.584 2.373 1.00 31.13 108 SER A N 1
ATOM 741 C CA . SER A 1 111 ? -14.033 27.785 3.769 1.00 32.58 108 SER A CA 1
ATOM 742 C C . SER A 1 111 ? -13.937 29.295 4.120 1.00 33.08 108 SER A C 1
ATOM 743 O O . SER A 1 111 ? -14.869 29.844 4.714 1.00 33.04 108 SER A O 1
ATOM 746 N N . PHE A 1 112 ? -12.847 29.969 3.718 1.00 31.04 109 PHE A N 1
ATOM 747 C CA . PHE A 1 112 ? -12.697 31.373 3.961 1.00 31.98 109 PHE A CA 1
ATOM 748 C C . PHE A 1 112 ? -13.854 32.187 3.354 1.00 34.04 109 PHE A C 1
ATOM 749 O O . PHE A 1 112 ? -14.336 33.120 3.945 1.00 35.04 109 PHE A O 1
ATOM 757 N N . ALA A 1 113 ? -14.213 31.857 2.136 1.00 35.62 110 ALA A N 1
ATOM 758 C CA . ALA A 1 113 ? -15.340 32.520 1.491 1.00 37.83 110 ALA A CA 1
ATOM 759 C C . ALA A 1 113 ? -16.626 32.356 2.335 1.00 39.74 110 ALA A C 1
ATOM 760 O O . ALA A 1 113 ? -17.442 33.300 2.389 1.00 41.86 110 ALA A O 1
ATOM 762 N N . GLN A 1 114 ? -16.848 31.189 2.939 1.00 40.17 111 GLN A N 1
ATOM 763 C CA . GLN A 1 114 ? -18.027 30.990 3.812 1.00 42.21 111 GLN A CA 1
ATOM 764 C C . GLN A 1 114 ? -17.967 31.863 5.082 1.00 42.92 111 GLN A C 1
ATOM 765 O O . GLN A 1 114 ? -18.991 32.383 5.567 1.00 42.96 111 GLN A O 1
ATOM 771 N N . ILE A 1 115 ? -16.770 32.032 5.638 1.00 40.76 112 ILE A N 1
ATOM 772 C CA . ILE A 1 115 ? -16.614 32.930 6.789 1.00 41.61 112 ILE A CA 1
ATOM 773 C C . ILE A 1 115 ? -16.870 34.367 6.347 1.00 43.73 112 ILE A C 1
ATOM 774 O O . ILE A 1 115 ? -17.474 35.143 7.072 1.00 43.81 112 ILE A O 1
ATOM 779 N N . GLU A 1 116 ? -16.355 34.715 5.182 1.00 44.48 113 GLU A N 1
ATOM 780 C CA . GLU A 1 116 ? -16.496 36.071 4.676 1.00 47.64 113 GLU A CA 1
ATOM 781 C C . GLU A 1 116 ? -17.982 36.412 4.501 1.00 49.68 113 GLU A C 1
ATOM 782 O O . GLU A 1 116 ? -18.415 37.483 4.898 1.00 51.56 113 GLU A O 1
ATOM 788 N N . ALA A 1 117 ? -18.754 35.495 3.929 1.00 51.11 114 ALA A N 1
ATOM 789 C CA . ALA A 1 117 ? -20.185 35.730 3.694 1.00 53.43 114 ALA A CA 1
ATOM 790 C C . ALA A 1 117 ? -20.901 35.744 5.040 1.00 54.56 114 ALA A C 1
ATOM 791 O O . ALA A 1 117 ? -21.758 36.593 5.308 1.00 55.66 114 ALA A O 1
ATOM 793 N N . GLY A 1 118 ? -20.498 34.820 5.901 1.00 53.41 115 GLY A N 1
ATOM 794 C CA . GLY A 1 118 ? -21.116 34.630 7.188 1.00 54.72 115 GLY A CA 1
ATOM 795 C C . GLY A 1 118 ? -20.930 35.746 8.195 1.00 55.41 115 GLY A C 1
ATOM 796 O O . GLY A 1 118 ? -21.797 35.936 9.043 1.00 57.14 115 GLY A O 1
ATOM 797 N N . ARG A 1 119 ? -19.830 36.494 8.118 1.00 55.10 116 ARG A N 1
ATOM 798 C CA . ARG A 1 119 ? -19.542 37.478 9.167 1.00 55.98 116 ARG A CA 1
ATOM 799 C C . ARG A 1 119 ? -20.364 38.745 8.996 1.00 58.76 116 ARG A C 1
ATOM 800 O O . ARG A 1 119 ? -20.477 39.520 9.938 1.00 59.67 116 ARG A O 1
ATOM 808 N N . GLY A 1 120 ? -20.911 38.947 7.800 1.00 61.46 117 GLY A N 1
ATOM 809 C CA . GLY A 1 120 ? -21.668 40.159 7.479 1.00 64.36 117 GLY A CA 1
ATOM 810 C C . GLY A 1 120 ? -20.821 41.414 7.641 1.00 65.64 117 GLY A C 1
ATOM 811 O O . GLY A 1 120 ? -19.885 41.646 6.870 1.00 65.38 117 GLY A O 1
ATOM 812 N N . ASP A 1 121 ? -21.121 42.186 8.685 1.00 67.10 118 ASP A N 1
ATOM 813 C CA . ASP A 1 121 ? -20.523 43.502 8.885 0.50 68.27 118 ASP A CA 1
ATOM 814 C C . ASP A 1 121 ? -19.526 43.517 10.043 1.00 67.44 118 ASP A C 1
ATOM 815 O O . ASP A 1 121 ? -18.943 44.562 10.337 1.00 69.77 118 ASP A O 1
ATOM 820 N N . ILE A 1 122 ? -19.310 42.356 10.679 1.00 64.94 119 ILE A N 1
ATOM 821 C CA . ILE A 1 122 ? -18.493 42.234 11.881 1.00 63.37 119 ILE A CA 1
ATOM 822 C C . ILE A 1 122 ? -17.042 42.111 11.448 1.00 61.02 119 ILE A C 1
ATOM 823 O O . ILE A 1 122 ? -16.728 41.305 10.561 1.00 60.85 119 ILE A O 1
ATOM 828 N N . SER A 1 123 ? -16.157 42.922 12.012 1.00 60.11 120 SER A N 1
ATOM 829 C CA . SER A 1 123 ? -14.768 42.824 11.603 1.00 57.38 120 SER A CA 1
ATOM 830 C C . SER A 1 123 ? -14.123 41.677 12.389 1.00 53.29 120 SER A C 1
ATOM 831 O O . SER A 1 123 ? -14.447 41.461 13.563 1.00 51.96 120 SER A O 1
ATOM 834 N N . LEU A 1 124 ? -13.197 40.986 11.739 1.00 50.26 121 LEU A N 1
ATOM 835 C CA . LEU A 1 124 ? -12.425 39.900 12.369 1.00 46.91 121 LEU A CA 1
ATOM 836 C C . LEU A 1 124 ? -10.952 40.155 12.103 1.00 45.43 121 LEU A C 1
ATOM 837 O O . LEU A 1 124 ? -10.593 40.699 11.056 1.00 46.56 121 LEU A O 1
ATOM 842 N N . THR A 1 125 ? -10.099 39.729 13.015 1.00 43.69 122 THR A N 1
ATOM 843 C CA . THR A 1 125 ? -8.634 39.684 12.755 1.00 42.01 122 THR A CA 1
ATOM 844 C C . THR A 1 125 ? -8.230 38.466 11.914 1.00 39.53 122 THR A C 1
ATOM 845 O O . THR A 1 125 ? -9.059 37.577 11.668 1.00 39.17 122 THR A O 1
ATOM 849 N N . TYR A 1 126 ? -6.976 38.458 11.457 1.00 37.28 123 TYR A N 1
ATOM 850 C CA . TYR A 1 126 ? -6.402 37.379 10.660 1.00 36.62 123 TYR A CA 1
ATOM 851 C C . TYR A 1 126 ? -6.598 36.053 11.408 1.00 33.76 123 TYR A C 1
ATOM 852 O O . TYR A 1 126 ? -7.086 35.107 10.853 1.00 32.92 123 TYR A O 1
ATOM 861 N N . PHE A 1 127 ? -6.234 36.027 12.679 1.00 33.92 124 PHE A N 1
ATOM 862 C CA . PHE A 1 127 ? -6.275 34.764 13.448 1.00 31.96 124 PHE A CA 1
ATOM 863 C C . PHE A 1 127 ? -7.702 34.343 13.774 1.00 32.10 124 PHE A C 1
ATOM 864 O O . PHE A 1 127 ? -8.038 33.177 13.726 1.00 30.44 124 PHE A O 1
ATOM 872 N N . GLU A 1 128 ? -8.593 35.309 14.029 1.00 32.08 125 GLU A N 1
ATOM 873 C CA . GLU A 1 128 ? -9.975 34.975 14.246 1.00 34.06 125 GLU A CA 1
ATOM 874 C C . GLU A 1 128 ? -10.574 34.362 12.995 1.00 34.00 125 GLU A C 1
ATOM 875 O O . GLU A 1 128 ? -11.335 33.395 13.078 1.00 34.64 125 GLU A O 1
ATOM 881 N N . PHE A 1 129 ? -10.291 34.988 11.853 1.00 34.69 126 PHE A N 1
ATOM 882 C CA . PHE A 1 129 ? -10.738 34.526 10.557 1.00 34.11 126 PHE A CA 1
ATOM 883 C C . PHE A 1 129 ? -10.225 33.111 10.290 1.00 31.94 126 PHE A C 1
ATOM 884 O O . PHE A 1 129 ? -10.973 32.209 9.903 1.00 32.22 126 PHE A O 1
ATOM 892 N N . GLY A 1 130 ? -8.940 32.901 10.494 1.00 30.40 127 GLY A N 1
ATOM 893 C CA . GLY A 1 130 ? -8.364 31.570 10.292 1.00 29.34 127 GLY A CA 1
ATOM 894 C C . GLY A 1 130 ? -8.908 30.530 11.244 1.00 27.89 127 GLY A C 1
ATOM 895 O O . GLY A 1 130 ? -9.092 29.368 10.876 1.00 28.10 127 GLY A O 1
ATOM 896 N N . THR A 1 131 ? -9.223 30.968 12.466 1.00 28.06 128 THR A N 1
ATOM 897 C CA . THR A 1 131 ? -9.781 30.085 13.470 1.00 27.25 128 THR A CA 1
ATOM 898 C C . THR A 1 131 ? -11.188 29.681 13.116 1.00 27.70 128 THR A C 1
ATOM 899 O O . THR A 1 131 ? -11.511 28.512 13.140 1.00 26.42 128 THR A O 1
ATOM 903 N N . LEU A 1 132 ? -12.022 30.642 12.713 1.00 28.54 129 LEU A N 1
ATOM 904 C CA . LEU A 1 132 ? -13.367 30.278 12.252 1.00 30.13 129 LEU A CA 1
ATOM 905 C C . LEU A 1 132 ? -13.318 29.374 11.009 1.00 28.84 129 LEU A C 1
ATOM 906 O O . LEU A 1 132 ? -14.086 28.430 10.905 1.00 30.91 129 LEU A O 1
ATOM 911 N N . SER A 1 133 ? -12.382 29.615 10.090 1.00 28.99 130 SER A N 1
ATOM 912 C CA . SER A 1 133 ? -12.249 28.763 8.910 1.00 28.48 130 SER A CA 1
ATOM 913 C C . SER A 1 133 ? -11.913 27.311 9.297 1.00 27.84 130 SER A C 1
ATOM 914 O O . SER A 1 133 ? -12.496 26.368 8.808 1.00 27.91 130 SER A O 1
ATOM 917 N N . ALA A 1 134 ? -10.962 27.148 10.219 1.00 27.55 131 ALA A N 1
ATOM 918 C CA . ALA A 1 134 ? -10.632 25.838 10.725 1.00 26.62 131 ALA A CA 1
ATOM 919 C C . ALA A 1 134 ? -11.835 25.130 11.323 1.00 27.07 131 ALA A C 1
ATOM 920 O O . ALA A 1 134 ? -12.077 23.944 11.056 1.00 27.35 131 ALA A O 1
ATOM 922 N N . LEU A 1 135 ? -12.597 25.838 12.147 1.00 27.63 132 LEU A N 1
ATOM 923 C CA . LEU A 1 135 ? -13.757 25.225 12.767 1.00 30.38 132 LEU A CA 1
ATOM 924 C C . LEU A 1 135 ? -14.750 24.730 11.735 1.00 31.04 132 LEU A C 1
ATOM 925 O O . LEU A 1 135 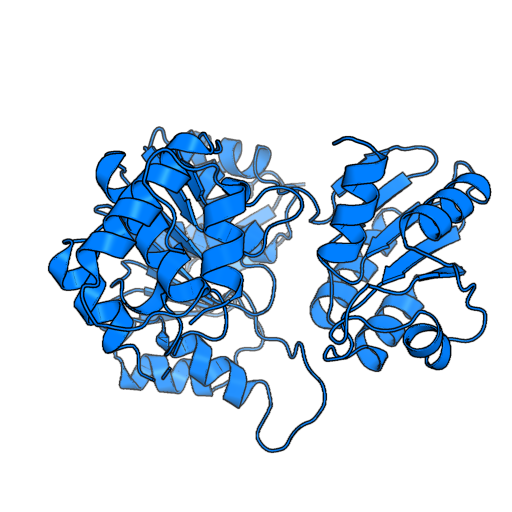? -15.343 23.665 11.886 1.00 31.47 132 LEU A O 1
ATOM 930 N N . GLN A 1 136 ? -14.893 25.509 10.670 1.00 32.68 133 GLN A N 1
ATOM 931 C CA . GLN A 1 136 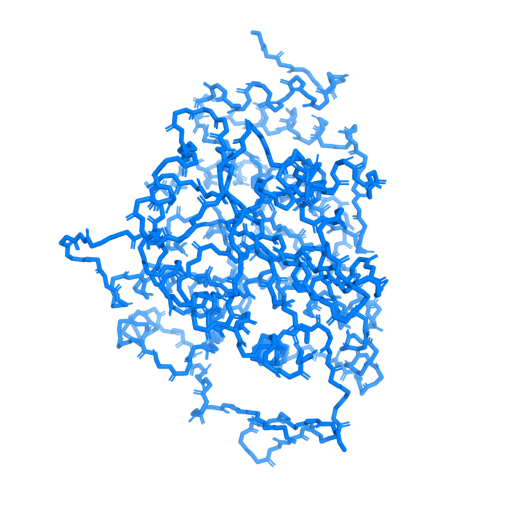? -15.791 25.179 9.570 1.00 33.65 133 GLN A CA 1
ATOM 932 C C . GLN A 1 136 ? -15.266 23.943 8.811 1.00 31.76 133 GLN A C 1
ATOM 933 O O . GLN A 1 136 ? -16.028 23.053 8.442 1.00 33.20 133 GLN A O 1
ATOM 939 N N . LEU A 1 137 ? -13.950 23.846 8.621 1.00 29.19 134 LEU A N 1
ATOM 940 C CA . LEU A 1 137 ? -13.406 22.692 7.985 1.00 27.59 134 LEU A CA 1
ATOM 941 C C . LEU A 1 137 ? -13.599 21.449 8.851 1.00 27.97 134 LEU A C 1
ATOM 942 O O . LEU A 1 137 ? -13.860 20.378 8.331 1.00 27.83 134 LEU A O 1
ATOM 947 N N . PHE A 1 138 ? -13.401 21.588 10.159 1.00 28.43 135 PHE A N 1
ATOM 948 C CA . PHE A 1 138 ? -13.533 20.475 11.088 1.00 29.34 135 PHE A CA 1
ATOM 949 C C . PHE A 1 138 ? -14.992 20.021 11.150 1.00 31.81 135 PHE A C 1
ATOM 950 O O . PHE A 1 138 ? -15.253 18.831 11.084 1.00 31.77 135 PHE A O 1
ATOM 958 N N . LYS A 1 139 ? -15.907 20.981 11.222 1.00 35.11 136 LYS A N 1
ATOM 959 C CA . LYS A 1 139 ? -17.335 20.684 11.340 1.00 38.52 136 LYS A CA 1
ATOM 960 C C . LYS A 1 139 ? -17.827 19.770 10.214 1.00 39.65 136 LYS A C 1
ATOM 961 O O . LYS A 1 139 ? -18.554 18.828 10.466 1.00 41.66 136 LYS A O 1
ATOM 967 N N . GLN A 1 140 ? -17.379 20.048 8.988 1.00 40.16 137 GLN A N 1
ATOM 968 C CA . GLN A 1 140 ? -17.778 19.335 7.765 1.00 40.63 137 GLN A CA 1
ATOM 969 C C . GLN A 1 140 ? -17.183 17.940 7.667 1.00 40.02 137 GLN A C 1
ATOM 970 O O . GLN A 1 140 ? -17.694 17.078 6.947 1.00 38.98 137 GLN A O 1
ATOM 976 N N . ALA A 1 141 ? -16.070 17.721 8.385 1.00 37.44 138 ALA A N 1
ATOM 977 C CA . ALA A 1 141 ? -15.310 16.518 8.283 1.00 36.73 138 ALA A CA 1
ATOM 978 C C . ALA A 1 141 ? -15.778 15.347 9.165 1.00 37.07 138 ALA A C 1
ATOM 979 O O . ALA A 1 141 ? -15.158 14.275 9.144 1.00 38.32 138 ALA A O 1
ATOM 981 N N . LYS A 1 142 ? -16.815 15.540 9.959 1.00 38.31 139 LYS A N 1
ATOM 982 C CA . LYS A 1 142 ? -17.403 14.444 10.763 1.00 40.12 139 LYS A CA 1
ATOM 983 C C . LYS A 1 142 ? -16.375 13.770 11.642 1.00 37.61 139 LYS A C 1
ATOM 984 O O . LYS A 1 142 ? -16.078 12.570 11.508 1.00 38.30 139 LYS A O 1
ATOM 990 N N . LEU A 1 143 ? -15.837 14.583 12.534 1.00 35.21 140 LEU A N 1
ATOM 991 C CA . LEU A 1 143 ? -14.713 14.170 13.368 1.00 32.53 140 LEU A CA 1
ATOM 992 C C . LEU A 1 143 ? -15.199 13.675 14.718 1.00 33.14 140 LEU A C 1
ATOM 993 O O . LEU A 1 143 ? -16.289 14.058 15.175 1.00 33.97 140 LEU A O 1
ATOM 998 N N . ASP A 1 144 ? -14.370 12.847 15.358 1.00 30.54 141 ASP A N 1
ATOM 999 C CA . ASP A 1 144 ? -14.634 12.384 16.729 1.00 31.16 141 ASP A CA 1
ATOM 1000 C C . ASP A 1 144 ? -14.043 13.352 17.728 1.00 29.63 141 ASP A C 1
ATOM 1001 O O . ASP A 1 144 ? -14.634 13.651 18.746 1.00 29.93 141 ASP A O 1
ATOM 1006 N N . VAL A 1 145 ? -12.817 13.823 17.447 1.00 27.88 142 VAL A N 1
ATOM 1007 C CA . VAL A 1 145 ? -12.090 14.677 18.360 1.00 27.18 142 VAL A CA 1
ATOM 1008 C C . VAL A 1 145 ? -11.418 15.804 17.564 1.00 26.22 142 VAL A C 1
ATOM 1009 O O . VAL A 1 145 ? -10.869 15.586 16.477 1.00 26.95 142 VAL A O 1
ATOM 1013 N N . VAL A 1 146 ? -11.514 17.006 18.094 1.00 26.22 143 VAL A N 1
ATOM 1014 C CA . VAL A 1 146 ? -10.782 18.173 17.593 1.00 25.37 143 VAL A CA 1
ATOM 1015 C C . VAL A 1 146 ? -9.837 18.708 18.676 1.00 24.54 143 VAL A C 1
ATOM 1016 O O . VAL A 1 146 ? -10.197 18.890 19.820 1.00 25.04 143 VAL A O 1
ATOM 1020 N N . ILE A 1 147 ? -8.603 18.960 18.273 1.00 22.48 144 ILE A N 1
ATOM 1021 C CA . ILE A 1 147 ? -7.547 19.473 19.127 1.00 21.56 144 ILE A CA 1
ATOM 1022 C C . ILE A 1 147 ? -7.214 20.892 18.657 1.00 22.00 144 ILE A C 1
ATOM 1023 O O . ILE A 1 147 ? -6.859 21.099 17.500 1.00 22.42 144 ILE A O 1
ATOM 1028 N N . LEU A 1 148 ? -7.363 21.869 19.541 1.00 21.04 145 LEU A N 1
ATOM 1029 C CA . LEU A 1 148 ? -7.164 23.279 19.233 1.00 21.99 145 LEU A CA 1
ATOM 1030 C C . LEU A 1 148 ? -5.929 23.794 19.964 1.00 23.22 145 LEU A C 1
ATOM 1031 O O . LEU A 1 148 ? -5.884 23.832 21.217 1.00 25.28 145 LEU A O 1
ATOM 1036 N N . GLU A 1 149 ? -4.873 24.145 19.222 1.00 21.88 146 GLU A N 1
ATOM 1037 C CA . GLU A 1 149 ? -3.742 24.799 19.818 1.00 22.05 146 GLU A CA 1
ATOM 1038 C C . GLU A 1 149 ? -4.091 26.278 19.935 1.00 22.66 146 GLU A C 1
ATOM 1039 O O . GLU A 1 149 ? -4.417 26.925 18.932 1.00 22.99 146 GLU A O 1
ATOM 1045 N N . VAL A 1 150 ? -3.964 26.823 21.129 1.00 22.31 147 VAL A N 1
ATOM 1046 C CA . VAL A 1 150 ? -4.162 28.248 21.356 1.00 24.00 147 VAL A CA 1
ATOM 1047 C C . VAL A 1 150 ? -3.140 29.088 20.543 1.00 24.73 147 VAL A C 1
ATOM 1048 O O . VAL A 1 150 ? -1.942 28.726 20.415 1.00 24.97 147 VAL A O 1
ATOM 1052 N N . GLY A 1 151 ? -3.603 30.187 19.983 1.00 26.54 148 GLY A N 1
ATOM 1053 C CA . GLY A 1 151 ? -2.663 31.101 19.326 1.00 27.69 148 GLY A CA 1
ATOM 1054 C C . GLY A 1 151 ? -1.740 31.779 20.300 1.00 28.86 148 GLY A C 1
ATOM 1055 O O . GLY A 1 151 ? -0.556 31.599 20.252 1.00 28.82 148 GLY A O 1
ATOM 1056 N N . LEU A 1 152 ? -2.278 32.609 21.176 1.00 27.82 149 LEU A N 1
ATOM 1057 C CA . LEU A 1 152 ? -1.480 33.335 22.153 1.00 28.85 149 LEU A CA 1
ATOM 1058 C C . LEU A 1 152 ? -2.336 33.424 23.409 1.00 28.28 149 LEU A C 1
ATOM 1059 O O . LEU A 1 152 ? -3.553 33.498 23.318 1.00 28.18 149 LEU A O 1
ATOM 1064 N N . GLY A 1 153 ? -1.700 33.420 24.582 1.00 28.45 150 GLY A N 1
ATOM 1065 C CA . GLY A 1 153 ? -2.439 33.601 25.830 1.00 29.22 150 GLY A CA 1
ATOM 1066 C C . GLY A 1 153 ? -3.466 32.497 26.093 1.00 27.78 150 GLY A C 1
ATOM 1067 O O . GLY A 1 153 ? -3.142 31.283 26.112 1.00 27.25 150 GLY A O 1
ATOM 1068 N N . GLY A 1 154 ? -4.724 32.889 26.245 1.00 27.34 151 GLY A N 1
ATOM 1069 C CA . GLY A 1 154 ? -5.711 31.908 26.509 1.00 27.64 151 GLY A CA 1
ATOM 1070 C C . GLY A 1 154 ? -7.084 32.495 26.579 1.00 28.66 151 GLY A C 1
ATOM 1071 O O . GLY A 1 154 ? -7.915 32.270 25.708 1.00 28.74 151 GLY A O 1
ATOM 1072 N N . ARG A 1 155 ? -7.284 33.289 27.615 1.00 29.90 152 ARG A N 1
ATOM 1073 C CA . ARG A 1 155 ? -8.591 33.866 27.899 1.00 31.13 152 ARG A CA 1
ATOM 1074 C C . ARG A 1 155 ? -9.244 34.596 26.725 1.00 31.40 152 ARG A C 1
ATOM 1075 O O . ARG A 1 155 ? -10.500 34.504 26.524 1.00 33.15 152 ARG A O 1
ATOM 1083 N N . LEU A 1 156 ? -8.435 35.343 25.986 1.00 31.02 153 LEU A N 1
ATOM 1084 C CA . LEU A 1 156 ? -8.915 36.167 24.871 1.00 32.98 153 LEU A CA 1
ATOM 1085 C C . LEU A 1 156 ? -8.525 35.621 23.482 1.00 31.20 153 LEU A C 1
ATOM 1086 O O . LEU A 1 156 ? -8.661 36.326 22.479 1.00 31.89 153 LEU A O 1
ATOM 1091 N N . ASP A 1 157 ? -8.045 34.382 23.413 1.00 29.51 154 ASP A N 1
ATOM 1092 C CA . ASP A 1 157 ? -7.646 33.796 22.131 1.00 28.52 154 ASP A CA 1
ATOM 1093 C C . ASP A 1 157 ? -8.860 33.335 21.406 1.00 29.02 154 ASP A C 1
ATOM 1094 O O . ASP A 1 157 ? -9.808 32.862 22.035 1.00 29.35 154 ASP A O 1
ATOM 1099 N N . ALA A 1 158 ? -8.822 33.401 20.079 1.00 28.34 155 ALA A N 1
ATOM 1100 C CA . ALA A 1 158 ? -9.989 32.988 19.286 1.00 28.96 155 ALA A CA 1
ATOM 1101 C C . ALA A 1 158 ? -10.372 31.535 19.563 1.00 28.60 155 ALA A C 1
ATOM 1102 O O . ALA A 1 158 ? -11.530 31.191 19.509 1.00 29.94 155 ALA A O 1
ATOM 1104 N N . THR A 1 159 ? -9.402 30.670 19.875 1.00 26.90 156 THR A N 1
ATOM 1105 C CA . THR A 1 159 ? -9.730 29.270 20.088 1.00 26.61 156 THR A CA 1
ATOM 1106 C C . THR A 1 159 ? -10.587 29.086 21.359 1.00 27.60 156 THR A C 1
ATOM 1107 O O . THR A 1 159 ? -11.227 28.060 21.511 1.00 28.94 156 THR A O 1
ATOM 1111 N N . ASN A 1 160 ? -10.599 30.102 22.229 1.00 29.90 157 ASN A N 1
ATOM 1112 C CA . ASN A 1 160 ? -11.347 30.055 23.495 1.00 30.71 157 ASN A CA 1
ATOM 1113 C C . ASN A 1 160 ? -12.853 30.328 23.349 1.00 32.69 157 ASN A C 1
ATOM 1114 O O . ASN A 1 160 ? -13.587 30.335 24.360 1.00 32.14 157 ASN A O 1
ATOM 1119 N N . ILE A 1 161 ? -13.337 30.494 22.124 1.00 32.94 158 ILE A N 1
ATOM 1120 C CA . ILE A 1 161 ? -14.797 30.562 21.914 1.00 34.04 158 ILE A CA 1
ATOM 1121 C C . ILE A 1 161 ? -15.425 29.177 22.031 1.00 35.64 158 ILE A C 1
ATOM 1122 O O . ILE A 1 161 ? -16.657 29.059 22.243 1.00 34.99 158 ILE A O 1
ATOM 1127 N N . VAL A 1 162 ? -14.610 28.129 21.873 1.00 33.42 159 VAL A N 1
ATOM 1128 C CA . VAL A 1 162 ? -15.096 26.762 21.880 1.00 34.74 159 VAL A CA 1
ATOM 1129 C C . VAL A 1 162 ? -14.997 26.236 23.307 1.00 35.50 159 VAL A C 1
ATOM 1130 O O . VAL A 1 162 ? -13.969 26.405 23.977 1.00 35.98 159 VAL A O 1
ATOM 1134 N N . ASP A 1 163 ? -16.067 25.609 23.784 1.00 35.78 160 ASP A N 1
ATOM 1135 C CA . ASP A 1 163 ? -16.040 24.972 25.108 1.00 36.22 160 ASP A CA 1
ATOM 1136 C C . ASP A 1 163 ? -15.397 23.590 24.983 1.00 34.95 160 ASP A C 1
ATOM 1137 O O . ASP A 1 163 ? -15.941 22.709 24.309 1.00 35.34 160 ASP A O 1
ATOM 1142 N N . SER A 1 164 ? -14.220 23.433 25.590 1.00 33.17 161 SER A N 1
ATOM 1143 C CA . SER A 1 164 ? -13.502 22.192 25.529 1.00 32.12 161 SER A CA 1
ATOM 1144 C C . SER A 1 164 ? -13.955 21.219 26.599 1.00 30.90 161 SER A C 1
ATOM 1145 O O . SER A 1 164 ? -14.472 21.620 27.667 1.00 33.26 161 SER A O 1
ATOM 1148 N N . ASP A 1 165 ? -13.737 19.957 26.304 1.00 29.22 162 ASP A N 1
ATOM 1149 C CA . ASP A 1 165 ? -13.930 18.877 27.248 1.00 29.29 162 ASP A CA 1
ATOM 1150 C C . ASP A 1 165 ? -12.788 18.728 28.245 1.00 27.94 162 ASP A C 1
ATOM 1151 O O . ASP A 1 165 ? -12.997 18.336 29.419 1.00 28.03 162 ASP A O 1
ATOM 1156 N N . VAL A 1 166 ? -11.555 18.936 27.763 1.00 26.76 163 VAL A N 1
ATOM 1157 C CA . VAL A 1 166 ? -10.366 18.968 28.580 1.00 26.55 163 VAL A CA 1
ATOM 1158 C C . VAL A 1 166 ? -9.543 20.138 28.056 1.00 25.01 163 VAL A C 1
ATOM 1159 O O . VAL A 1 166 ? -9.454 20.325 26.813 1.00 25.33 163 VAL A O 1
ATOM 1163 N N . ALA A 1 167 ? -8.952 20.916 28.953 1.00 25.39 164 ALA A N 1
ATOM 1164 C CA . ALA A 1 167 ? -8.027 22.003 28.575 1.00 25.38 164 ALA A CA 1
ATOM 1165 C C . ALA A 1 167 ? -6.720 21.759 29.268 1.00 24.96 164 ALA A C 1
ATOM 1166 O O . ALA A 1 167 ? -6.670 21.148 30.348 1.00 25.82 164 ALA A O 1
ATOM 1168 N N . ALA A 1 168 ? -5.642 22.167 28.621 1.00 22.91 165 ALA A N 1
ATOM 1169 C CA . ALA A 1 168 ? -4.313 21.942 29.151 1.00 21.51 165 ALA A CA 1
ATOM 1170 C C . ALA A 1 168 ? -3.418 23.182 29.029 1.00 22.39 165 ALA A C 1
ATOM 1171 O O . ALA A 1 168 ? -3.578 23.998 28.124 1.00 22.43 165 ALA A O 1
ATOM 1173 N N . ILE A 1 169 ? -2.477 23.280 29.947 1.00 20.72 166 ILE A N 1
ATOM 1174 C CA . ILE A 1 169 ? -1.369 24.180 29.873 1.00 21.56 166 ILE A CA 1
ATOM 1175 C C . ILE A 1 169 ? -0.119 23.374 29.865 1.00 22.01 166 ILE A C 1
ATOM 1176 O O . ILE A 1 169 ? 0.202 22.669 30.828 1.00 22.82 166 ILE A O 1
ATOM 1181 N N . THR A 1 170 ? 0.656 23.503 28.793 1.00 21.70 167 THR A N 1
ATOM 1182 C CA . THR A 1 170 ? 1.854 22.660 28.586 1.00 20.89 167 THR A CA 1
ATOM 1183 C C . THR A 1 170 ? 3.074 23.170 29.368 1.00 22.22 167 THR A C 1
ATOM 1184 O O . THR A 1 170 ? 3.868 22.376 29.864 1.00 23.92 167 THR A O 1
ATOM 1188 N N . SER A 1 171 ? 3.246 24.489 29.434 1.00 21.90 168 SER A N 1
ATOM 1189 C CA . SER A 1 171 ? 4.409 25.088 30.012 1.00 22.86 168 SER A CA 1
ATOM 1190 C C . SER A 1 171 ? 4.148 26.585 30.158 1.00 24.18 168 SER A C 1
ATOM 1191 O O . SER A 1 171 ? 3.291 27.146 29.458 1.00 23.35 168 SER A O 1
ATOM 1194 N N . ILE A 1 172 ? 4.891 27.182 31.070 1.00 23.95 169 ILE A N 1
ATOM 1195 C CA . ILE A 1 172 ? 4.898 28.624 31.281 1.00 25.10 169 ILE A CA 1
ATOM 1196 C C . ILE A 1 172 ? 6.312 29.123 31.141 1.00 25.71 169 ILE A C 1
ATOM 1197 O O . ILE A 1 172 ? 7.230 28.673 31.857 1.00 26.39 169 ILE A O 1
ATOM 1202 N N . ALA A 1 173 ? 6.504 30.061 30.235 1.00 26.17 170 ALA A N 1
ATOM 1203 C CA . ALA A 1 173 ? 7.817 30.630 30.043 1.00 26.69 170 ALA A CA 1
ATOM 1204 C C . ALA A 1 173 ? 7.620 32.010 29.418 1.00 26.58 170 ALA A C 1
ATOM 1205 O O . ALA A 1 173 ? 6.592 32.288 28.830 1.00 26.58 170 ALA A O 1
ATOM 1207 N N . LEU A 1 174 ? 8.601 32.872 29.596 1.00 27.08 171 LEU A N 1
ATOM 1208 C CA . LEU A 1 174 ? 8.534 34.207 29.048 1.00 27.43 171 LEU A CA 1
ATOM 1209 C C . LEU A 1 174 ? 9.159 34.204 27.642 1.00 28.11 171 LEU A C 1
ATOM 1210 O O . LEU A 1 174 ? 10.364 33.898 27.470 1.00 26.52 171 LEU A O 1
ATOM 1215 N N . ASP A 1 175 ? 8.369 34.622 26.658 1.00 26.52 172 ASP A N 1
ATOM 1216 C CA . ASP A 1 175 ? 8.839 34.663 25.272 1.00 28.18 172 ASP A CA 1
ATOM 1217 C C . ASP A 1 175 ? 9.298 36.077 24.876 1.00 27.86 172 ASP A C 1
ATOM 1218 O O . ASP A 1 175 ? 9.820 36.289 23.781 1.00 28.60 172 ASP A O 1
ATOM 1223 N N . HIS A 1 176 ? 9.131 37.047 25.762 1.00 28.51 173 HIS A N 1
ATOM 1224 C CA . HIS A 1 176 ? 9.444 38.432 25.428 1.00 29.17 173 HIS A CA 1
ATOM 1225 C C . HIS A 1 176 ? 10.323 39.038 26.500 1.00 29.84 173 HIS A C 1
ATOM 1226 O O . HIS A 1 176 ? 10.640 38.377 27.475 1.00 29.28 173 HIS A O 1
ATOM 1233 N N . THR A 1 177 ? 10.706 40.300 26.304 1.00 31.06 174 THR A N 1
ATOM 1234 C CA . THR A 1 177 ? 11.641 40.963 27.175 1.00 32.75 174 THR A CA 1
ATOM 1235 C C . THR A 1 177 ? 10.939 41.541 28.414 1.00 32.42 174 THR A C 1
ATOM 1236 O O . THR A 1 177 ? 9.685 41.630 28.476 1.00 29.57 174 THR A O 1
ATOM 1240 N N . ASP A 1 178 ? 11.757 41.957 29.379 1.00 34.02 175 ASP A N 1
ATOM 1241 C CA . ASP A 1 178 ? 11.265 42.595 30.634 1.00 35.98 175 ASP A CA 1
ATOM 1242 C C . ASP A 1 178 ? 10.230 43.643 30.399 1.00 34.10 175 ASP A C 1
ATOM 1243 O O . ASP A 1 178 ? 10.379 44.444 29.511 1.00 35.78 175 ASP A O 1
ATOM 1248 N N . TRP A 1 179 ? 9.186 43.646 31.207 1.00 32.60 176 TRP A N 1
ATOM 1249 C CA . TRP A 1 179 ? 8.145 44.663 31.126 1.00 32.59 176 TRP A CA 1
ATOM 1250 C C . TRP A 1 179 ? 7.391 44.674 32.440 1.00 31.71 176 TRP A C 1
ATOM 1251 O O . TRP A 1 179 ? 7.249 43.622 33.077 1.00 29.36 176 TRP A O 1
ATOM 1262 N N . LEU A 1 180 ? 6.872 45.834 32.865 1.00 31.32 177 LEU A N 1
ATOM 1263 C CA . LEU A 1 180 ? 6.159 45.854 34.130 1.00 31.69 177 LEU A CA 1
ATOM 1264 C C . LEU A 1 180 ? 4.969 44.900 34.120 1.00 30.26 177 LEU A C 1
ATOM 1265 O O . LEU A 1 180 ? 4.228 44.815 33.146 1.00 28.34 177 LEU A O 1
ATOM 1270 N N . GLY A 1 181 ? 4.814 44.157 35.197 1.00 29.16 178 GLY A N 1
ATOM 1271 C CA . GLY A 1 181 ? 3.632 43.318 35.368 1.00 30.16 178 GLY A CA 1
ATOM 1272 C C . GLY A 1 181 ? 3.686 42.039 34.490 1.00 30.52 178 GLY A C 1
ATOM 1273 O O . GLY A 1 181 ? 2.702 41.310 34.405 1.00 33.87 178 GLY A O 1
ATOM 1274 N N . TYR A 1 182 ? 4.813 41.801 33.842 1.00 29.22 179 TYR A N 1
ATOM 1275 C CA . TYR A 1 182 ? 4.966 40.657 32.935 1.00 28.56 179 TYR A CA 1
ATOM 1276 C C . TYR A 1 182 ? 5.851 39.626 33.604 1.00 29.18 179 TYR A C 1
ATOM 1277 O O . TYR A 1 182 ? 7.068 39.817 33.803 1.00 29.15 179 TYR A O 1
ATOM 1286 N N . ASP A 1 183 ? 5.244 38.509 33.993 1.00 28.04 180 ASP A N 1
ATOM 1287 C CA . ASP A 1 183 ? 5.993 37.476 34.712 1.00 28.20 180 ASP A CA 1
ATOM 1288 C C . ASP A 1 183 ? 5.233 36.143 34.590 1.00 26.20 180 ASP A C 1
ATOM 1289 O O . ASP A 1 183 ? 4.188 36.082 33.927 1.00 25.57 180 ASP A O 1
ATOM 1294 N N . ARG A 1 184 ? 5.718 35.113 35.256 1.00 27.68 181 ARG A N 1
ATOM 1295 C CA . ARG A 1 184 ? 5.066 33.792 35.172 1.00 26.58 181 ARG A CA 1
ATOM 1296 C C . ARG A 1 184 ? 3.653 33.872 35.674 1.00 26.72 181 ARG A C 1
ATOM 1297 O O . ARG A 1 184 ? 2.750 33.226 35.134 1.00 25.73 181 ARG A O 1
ATOM 1305 N N . GLU A 1 185 ? 3.403 34.727 36.705 1.00 26.95 182 GLU A N 1
ATOM 1306 C CA . GLU A 1 185 ? 2.059 34.834 37.222 1.00 27.03 182 GLU A CA 1
ATOM 1307 C C . GLU A 1 185 ? 1.090 35.455 36.226 1.00 26.43 182 GLU A C 1
ATOM 1308 O O . GLU A 1 185 ? -0.015 34.966 36.069 1.00 26.00 182 GLU A O 1
ATOM 1314 N N . SER A 1 186 ? 1.491 36.536 35.569 1.00 26.52 183 SER A N 1
ATOM 1315 C CA . SER A 1 186 ? 0.616 37.207 34.609 1.00 27.25 183 SER A CA 1
ATOM 1316 C C . SER A 1 186 ? 0.345 36.335 33.380 1.00 26.11 183 SER A C 1
ATOM 1317 O O . SER A 1 186 ? -0.781 36.272 32.901 1.00 26.52 183 SER A O 1
ATOM 1320 N N . ILE A 1 187 ? 1.392 35.698 32.906 1.00 26.16 184 ILE A N 1
ATOM 1321 C CA . ILE A 1 187 ? 1.268 34.767 31.758 1.00 26.77 184 ILE A CA 1
ATOM 1322 C C . ILE A 1 187 ? 0.332 33.596 32.094 1.00 24.88 184 ILE A C 1
ATOM 1323 O O . ILE A 1 187 ? -0.558 33.269 31.313 1.00 26.52 184 ILE A O 1
ATOM 1328 N N . GLY A 1 188 ? 0.529 32.997 33.261 1.00 25.79 185 GLY A N 1
ATOM 1329 C CA . GLY A 1 188 ? -0.284 31.889 33.749 1.00 24.70 185 GLY A CA 1
ATOM 1330 C C . GLY A 1 188 ? -1.759 32.235 33.859 1.00 26.59 185 GLY A C 1
ATOM 1331 O O . GLY A 1 188 ? -2.608 31.461 33.448 1.00 25.28 185 GLY A O 1
ATOM 1332 N N . ARG A 1 189 ? -2.056 33.434 34.378 1.00 26.55 186 ARG A N 1
ATOM 1333 C CA . ARG A 1 189 ? -3.430 33.833 34.536 1.00 27.56 186 ARG A CA 1
ATOM 1334 C C . ARG A 1 189 ? -4.182 33.840 33.220 1.00 27.22 186 ARG A C 1
ATOM 1335 O O . ARG A 1 189 ? -5.318 33.362 33.132 1.00 28.95 186 ARG A O 1
ATOM 1343 N N . GLU A 1 190 ? -3.563 34.400 32.196 1.00 27.42 187 GLU A N 1
ATOM 1344 C CA . GLU A 1 190 ? -4.200 34.500 30.897 1.00 28.75 187 GLU A CA 1
ATOM 1345 C C . GLU A 1 190 ? -4.371 33.126 30.270 1.00 26.88 187 GLU A C 1
ATOM 1346 O O . GLU A 1 190 ? -5.405 32.817 29.690 1.00 28.00 187 GLU A O 1
ATOM 1352 N N . LYS A 1 191 ? -3.377 32.276 30.416 1.00 26.50 188 LYS A N 1
ATOM 1353 C CA . LYS A 1 191 ? -3.519 30.927 29.843 1.00 26.07 188 LYS A CA 1
ATOM 1354 C C . LYS A 1 191 ? -4.623 30.096 30.484 1.00 26.79 188 LYS A C 1
ATOM 1355 O O . LYS A 1 191 ? -5.299 29.328 29.786 1.00 26.73 188 LYS A O 1
ATOM 1361 N N . ALA A 1 192 ? -4.822 30.271 31.800 1.00 27.51 189 ALA A N 1
ATOM 1362 C CA . ALA A 1 192 ? -5.827 29.533 32.559 1.00 27.40 189 ALA A CA 1
ATOM 1363 C C . ALA A 1 192 ? -7.260 29.878 32.143 1.00 28.15 189 ALA A C 1
ATOM 1364 O O . ALA A 1 192 ? -8.194 29.166 32.482 1.00 28.62 189 ALA A O 1
ATOM 1366 N N . GLY A 1 193 ? -7.414 30.967 31.402 1.00 29.13 190 GLY A N 1
ATOM 1367 C CA . GLY A 1 193 ? -8.675 31.312 30.727 1.00 29.34 190 GLY A CA 1
ATOM 1368 C C . GLY A 1 193 ? -9.305 30.269 29.836 1.00 29.15 190 GLY A C 1
ATOM 1369 O O . GLY A 1 193 ? -10.512 30.330 29.616 1.00 29.66 190 GLY A O 1
ATOM 1370 N N . VAL A 1 194 ? -8.508 29.306 29.328 1.00 28.27 191 VAL A N 1
ATOM 1371 C CA . VAL A 1 194 ? -9.048 28.182 28.550 1.00 28.14 191 VAL A CA 1
ATOM 1372 C C . VAL A 1 194 ? -9.762 27.127 29.387 1.00 27.67 191 VAL A C 1
ATOM 1373 O O . VAL A 1 194 ? -10.458 26.283 28.846 1.00 27.87 191 VAL A O 1
ATOM 1377 N N . PHE A 1 195 ? -9.591 27.160 30.707 1.00 28.78 192 PHE A N 1
ATOM 1378 C CA . PHE A 1 195 ? -10.227 26.146 31.564 1.00 28.73 192 PHE A CA 1
ATOM 1379 C C . PHE A 1 195 ? -11.746 26.372 31.566 1.00 30.22 192 PHE A C 1
ATOM 1380 O O . PHE A 1 195 ? -12.209 27.429 31.159 1.00 30.28 192 PHE A O 1
ATOM 1388 N N . ARG A 1 196 ? -12.471 25.336 31.967 1.00 30.13 193 ARG A N 1
ATOM 1389 C CA . ARG A 1 196 ? -13.931 25.364 32.015 1.00 32.05 193 ARG A CA 1
ATOM 1390 C C . ARG A 1 196 ? -14.412 24.753 33.312 1.00 32.86 193 ARG A C 1
ATOM 1391 O O . ARG A 1 196 ? -13.855 23.757 33.806 1.00 32.16 193 ARG A O 1
ATOM 1399 N N . GLY A 1 197 ? -15.463 25.365 33.870 1.00 34.08 194 GLY A N 1
ATOM 1400 C CA . GLY A 1 197 ? -16.143 24.818 35.032 1.00 33.90 194 GLY A CA 1
ATOM 1401 C C . GLY A 1 197 ? -16.531 23.374 34.878 1.00 33.46 194 GLY A C 1
ATOM 1402 O O . GLY A 1 197 ? -17.135 22.976 33.882 1.00 35.47 194 GLY A O 1
ATOM 1403 N N . GLY A 1 198 ? -16.194 22.580 35.868 1.00 34.00 195 GLY A N 1
ATOM 1404 C CA . GLY A 1 198 ? -16.579 21.177 35.862 1.00 34.90 195 GLY A CA 1
ATOM 1405 C C . GLY A 1 198 ? -15.785 20.290 34.941 1.00 34.28 195 GLY A C 1
ATOM 1406 O O . GLY A 1 198 ? -16.125 19.116 34.779 1.00 35.13 195 GLY A O 1
ATOM 1407 N N . LYS A 1 199 ? -14.710 20.822 34.344 1.00 32.40 196 LYS A N 1
ATOM 1408 C CA . LYS A 1 199 ? -13.932 20.074 33.380 1.00 31.12 196 LYS A CA 1
ATOM 1409 C C . LYS A 1 199 ? -12.485 19.959 33.835 1.00 30.01 196 LYS A C 1
ATOM 1410 O O . LYS A 1 199 ? -12.015 20.809 34.554 1.00 30.25 196 LYS A O 1
ATOM 1416 N N . PRO A 1 200 ? -11.784 18.906 33.400 1.00 28.76 197 PRO A N 1
ATOM 1417 C CA . PRO A 1 200 ? -10.361 18.733 33.733 1.00 28.02 197 PRO A CA 1
ATOM 1418 C C . PRO A 1 200 ? -9.524 19.866 33.147 1.00 27.68 197 PRO A C 1
ATOM 1419 O O . PRO A 1 200 ? -9.734 20.295 31.987 1.00 28.18 197 PRO A O 1
ATOM 1423 N N . ALA A 1 201 ? -8.613 20.332 33.977 1.00 28.34 198 ALA A N 1
ATOM 1424 C CA . ALA A 1 201 ? -7.697 21.407 33.670 1.00 28.22 198 ALA A CA 1
ATOM 1425 C C . ALA A 1 201 ? -6.316 20.840 33.951 1.00 26.61 198 ALA A C 1
ATOM 1426 O O . ALA A 1 201 ? -5.877 20.768 35.111 1.00 28.17 198 ALA A O 1
ATOM 1428 N N . VAL A 1 202 ? -5.637 20.426 32.895 1.00 25.53 199 VAL A N 1
ATOM 1429 C CA . VAL A 1 202 ? -4.408 19.689 33.033 1.00 24.56 199 VAL A CA 1
ATOM 1430 C C . VAL A 1 202 ? -3.250 20.671 32.971 1.00 24.87 199 VAL A C 1
ATOM 1431 O O . VAL A 1 202 ? -3.155 21.448 32.020 1.00 25.08 199 VAL A O 1
ATOM 1435 N N . VAL A 1 203 ? -2.338 20.618 33.930 1.00 24.42 200 VAL A N 1
ATOM 1436 C CA . VAL A 1 203 ? -1.230 21.488 33.927 1.00 24.44 200 VAL A CA 1
ATOM 1437 C C . VAL A 1 203 ? 0.070 20.708 33.880 1.00 25.53 200 VAL A C 1
ATOM 1438 O O . VAL A 1 203 ? 0.475 20.026 34.837 1.00 25.99 200 VAL A O 1
ATOM 1442 N N . GLY A 1 204 ? 0.752 20.813 32.752 1.00 24.82 201 GLY A N 1
ATOM 1443 C CA . GLY A 1 204 ? 2.017 20.096 32.542 1.00 25.69 201 GLY A CA 1
ATOM 1444 C C . GLY A 1 204 ? 3.255 20.865 32.893 1.00 26.91 201 GLY A C 1
ATOM 1445 O O . GLY A 1 204 ? 4.362 20.408 32.687 1.00 27.29 201 GLY A O 1
ATOM 1446 N N . GLU A 1 205 ? 3.080 22.087 33.388 1.00 27.44 202 GLU A N 1
ATOM 1447 C CA . GLU A 1 205 ? 4.202 22.872 33.874 1.00 26.95 202 GLU A CA 1
ATOM 1448 C C . GLU A 1 205 ? 4.524 22.441 35.314 1.00 29.23 202 GLU A C 1
ATOM 1449 O O . GLU A 1 205 ? 3.672 22.536 36.183 1.00 28.77 202 GLU A O 1
ATOM 1455 N N . PRO A 1 206 ? 5.763 22.034 35.572 1.00 30.15 203 PRO A N 1
ATOM 1456 C CA . PRO A 1 206 ? 6.080 21.579 36.903 1.00 32.82 203 PRO A CA 1
ATOM 1457 C C . PRO A 1 206 ? 6.221 22.725 37.925 1.00 33.93 203 PRO A C 1
ATOM 1458 O O . PRO A 1 206 ? 5.958 22.523 39.119 1.00 36.06 203 PRO A O 1
ATOM 1462 N N . ASP A 1 207 ? 6.603 23.918 37.490 1.00 33.26 204 ASP A N 1
ATOM 1463 C CA . ASP A 1 207 ? 6.728 25.050 38.418 1.00 34.05 204 ASP A CA 1
ATOM 1464 C C . ASP A 1 207 ? 5.536 25.948 38.174 1.00 32.38 204 ASP A C 1
ATOM 1465 O O . ASP A 1 207 ? 5.642 26.945 37.469 1.00 33.90 204 ASP A O 1
ATOM 1470 N N . MET A 1 208 ? 4.380 25.543 38.665 1.00 30.59 205 MET A N 1
ATOM 1471 C CA . MET A 1 208 ? 3.157 26.206 38.284 1.00 29.65 205 MET A CA 1
ATOM 1472 C C . MET A 1 208 ? 2.969 27.543 39.040 1.00 29.73 205 MET A C 1
ATOM 1473 O O . MET A 1 208 ? 2.904 27.537 40.254 1.00 29.61 205 MET A O 1
ATOM 1478 N N . PRO A 1 209 ? 2.751 28.653 38.327 1.00 28.86 206 PRO A N 1
ATOM 1479 C CA . PRO A 1 209 ? 2.340 29.850 39.062 1.00 30.29 206 PRO A CA 1
ATOM 1480 C C . PRO A 1 209 ? 0.985 29.724 39.774 1.00 30.70 206 PRO A C 1
ATOM 1481 O O . PRO A 1 209 ? 0.034 29.101 39.287 1.00 29.95 206 PRO A O 1
ATOM 1485 N N . GLN A 1 210 ? 0.892 30.411 40.909 1.00 30.67 207 GLN A N 1
ATOM 1486 C CA . GLN A 1 210 ? -0.290 30.360 41.739 1.00 31.13 207 GLN A CA 1
ATOM 1487 C C . GLN A 1 210 ? -1.520 30.844 41.004 1.00 29.99 207 GLN A C 1
ATOM 1488 O O . GLN A 1 210 ? -2.629 30.381 41.271 1.00 30.77 207 GLN A O 1
ATOM 1494 N N . SER A 1 211 ? -1.352 31.803 40.089 1.00 29.59 208 SER A N 1
ATOM 1495 C CA . SER A 1 211 ? -2.484 32.367 39.353 1.00 29.47 208 SER A CA 1
ATOM 1496 C C . SER A 1 211 ? -3.282 31.316 38.594 1.00 29.18 208 SER A C 1
ATOM 1497 O O . SER A 1 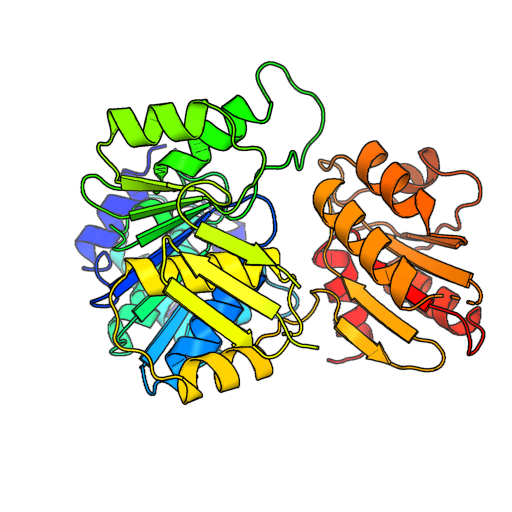211 ? -4.472 31.471 38.384 1.00 29.27 208 SER A O 1
ATOM 1500 N N . ILE A 1 212 ? -2.621 30.257 38.143 1.00 29.15 209 ILE A N 1
ATOM 1501 C CA . ILE A 1 212 ? -3.318 29.186 37.426 1.00 28.44 209 ILE A CA 1
ATOM 1502 C C . ILE A 1 212 ? -4.302 28.479 38.381 1.00 29.36 209 ILE A C 1
ATOM 1503 O O . ILE A 1 212 ? -5.463 28.233 38.023 1.00 29.53 209 ILE A O 1
ATOM 1508 N N . ALA A 1 213 ? -3.833 28.177 39.583 1.00 30.44 210 ALA A N 1
ATOM 1509 C CA . ALA A 1 213 ? -4.713 27.576 40.613 1.00 31.75 210 ALA A CA 1
ATOM 1510 C C . ALA A 1 213 ? -5.857 28.528 40.992 1.00 32.59 210 ALA A C 1
ATOM 1511 O O . ALA A 1 213 ? -6.982 28.080 41.214 1.00 33.35 210 ALA A O 1
ATOM 1513 N N . ASP A 1 214 ? -5.569 29.825 41.081 1.00 33.40 211 ASP A N 1
ATOM 1514 C CA . ASP A 1 214 ? -6.598 30.839 41.426 1.00 33.95 211 ASP A CA 1
ATOM 1515 C C . ASP A 1 214 ? -7.698 30.897 40.359 1.00 34.39 211 ASP A C 1
ATOM 1516 O O . ASP A 1 214 ? -8.905 30.893 40.694 1.00 34.26 211 ASP A O 1
ATOM 1521 N N . VAL A 1 215 ? -7.314 30.890 39.070 1.00 32.47 212 VAL A N 1
ATOM 1522 C CA . VAL A 1 215 ? -8.281 30.931 37.990 1.00 31.40 212 VAL A CA 1
ATOM 1523 C C . VAL A 1 215 ? -9.080 29.658 37.940 1.00 31.29 212 VAL A C 1
ATOM 1524 O O . VAL A 1 215 ? -10.341 29.700 37.778 1.00 33.10 212 VAL A O 1
ATOM 1528 N N . ALA A 1 216 ? -8.393 28.517 38.084 1.00 31.51 213 ALA A N 1
ATOM 1529 C CA . ALA A 1 216 ? -9.065 27.230 38.072 1.00 33.34 213 ALA A CA 1
ATOM 1530 C C . ALA A 1 216 ? -10.145 27.212 39.187 1.00 35.25 213 ALA A C 1
ATOM 1531 O O . ALA A 1 216 ? -11.267 26.761 38.948 1.00 35.14 213 ALA A O 1
ATOM 1533 N N . ALA A 1 217 ? -9.762 27.689 40.357 1.00 45.23 214 ALA A N 1
ATOM 1534 C CA . ALA A 1 217 ? -10.661 27.825 41.540 1.00 49.81 214 ALA A CA 1
ATOM 1535 C C . ALA A 1 217 ? -11.848 28.793 41.280 1.00 52.35 214 ALA A C 1
ATOM 1536 O O . ALA A 1 217 ? -12.991 28.445 41.589 1.00 55.35 214 ALA A O 1
ATOM 1538 N N . GLU A 1 218 ? -11.603 30.001 40.764 1.00 53.83 215 GLU A N 1
ATOM 1539 C CA . GLU A 1 218 ? -12.701 30.922 40.398 1.00 54.58 215 GLU A CA 1
ATOM 1540 C C . GLU A 1 218 ? -13.628 30.243 39.389 1.00 54.06 215 GLU A C 1
ATOM 1541 O O . GLU A 1 218 ? -14.827 30.394 39.458 1.00 55.62 215 GLU A O 1
ATOM 1547 N N . LEU A 1 219 ? -13.080 29.497 38.444 1.00 51.65 216 LEU A N 1
ATOM 1548 C CA . LEU A 1 219 ? -13.898 28.906 37.390 1.00 50.89 216 LEU A CA 1
ATOM 1549 C C . LEU A 1 219 ? -14.612 27.650 37.857 1.00 50.79 216 LEU A C 1
ATOM 1550 O O . LEU A 1 219 ? -15.539 27.206 37.210 1.00 52.73 216 LEU A O 1
ATOM 1555 N N . GLY A 1 220 ? -14.102 27.009 38.888 1.00 50.45 217 GLY A N 1
ATOM 1556 C CA . GLY A 1 220 ? -14.580 25.694 39.274 1.00 50.95 217 GLY A CA 1
ATOM 1557 C C . GLY A 1 220 ? -14.086 24.548 38.419 1.00 48.46 217 GLY A C 1
ATOM 1558 O O . GLY A 1 220 ? -14.754 23.526 38.281 1.00 49.31 217 GLY A O 1
ATOM 1559 N N . ALA A 1 221 ? -12.944 24.732 37.760 1.00 44.97 218 ALA A N 1
ATOM 1560 C CA . ALA A 1 221 ? -12.327 23.660 37.009 1.00 42.17 218 ALA A CA 1
ATOM 1561 C C . ALA A 1 221 ? -11.636 22.661 37.933 1.00 42.73 218 ALA A C 1
ATOM 1562 O O . ALA A 1 221 ? -11.271 23.001 39.041 1.00 45.61 218 ALA A O 1
ATOM 1564 N N . GLN A 1 222 ? -11.412 21.450 37.445 1.00 42.92 219 GLN A N 1
ATOM 1565 C CA . GLN A 1 222 ? -10.739 20.386 38.223 1.00 44.03 219 GLN A CA 1
ATOM 1566 C C . GLN A 1 222 ? -9.275 20.388 37.841 1.00 41.98 219 GLN A C 1
ATOM 1567 O O . GLN A 1 222 ? -8.930 19.913 36.755 1.00 38.99 219 GLN A O 1
ATOM 1573 N N . LEU A 1 223 ? -8.441 20.959 38.710 1.00 42.36 220 LEU A N 1
ATOM 1574 C CA . LEU A 1 223 ? -7.038 21.134 38.407 1.00 41.07 220 LEU A CA 1
ATOM 1575 C C . LEU A 1 223 ? -6.264 19.825 38.633 1.00 40.87 220 LEU A C 1
ATOM 1576 O O . LEU A 1 223 ? -6.356 19.192 39.695 1.00 41.47 220 LEU A O 1
ATOM 1581 N N . TYR A 1 224 ? -5.512 19.413 37.623 1.00 36.56 221 TYR A N 1
ATOM 1582 C CA . TYR A 1 224 ? -4.758 18.160 37.664 1.00 37.54 221 TYR A CA 1
ATOM 1583 C C . TYR A 1 224 ? -3.326 18.484 37.221 1.00 38.79 221 TYR A C 1
ATOM 1584 O O . TYR A 1 224 ? -3.050 18.623 35.990 1.00 35.93 221 TYR A O 1
ATOM 1593 N N . ARG A 1 225 ? -2.477 18.696 38.231 1.00 39.30 222 ARG A N 1
ATOM 1594 C CA . ARG A 1 225 ? -1.111 19.189 38.047 1.00 41.47 222 ARG A CA 1
ATOM 1595 C C . ARG A 1 225 ? -0.077 18.090 37.972 1.00 41.14 222 ARG A C 1
ATOM 1596 O O . ARG A 1 225 ? -0.130 17.096 38.731 1.00 42.24 222 ARG A O 1
ATOM 1604 N N . ARG A 1 226 ? 0.860 18.265 37.041 1.00 38.72 223 ARG A N 1
ATOM 1605 C CA . ARG A 1 226 ? 2.067 17.449 37.024 1.00 39.76 223 ARG A CA 1
ATOM 1606 C C . ARG A 1 226 ? 2.737 17.547 38.428 1.00 41.66 223 ARG A C 1
ATOM 1607 O O . ARG A 1 226 ? 2.852 18.622 38.978 1.00 41.01 223 ARG A O 1
ATOM 1615 N N . ASP A 1 227 ? 3.216 16.397 38.884 1.00 44.75 224 ASP A N 1
ATOM 1616 C CA . ASP A 1 227 ? 3.841 16.181 40.193 1.00 49.30 224 ASP A CA 1
ATOM 1617 C C . ASP A 1 227 ? 2.891 16.318 41.389 1.00 52.21 224 ASP A C 1
ATOM 1618 O O . ASP A 1 227 ? 3.361 16.420 42.535 1.00 55.62 224 ASP A O 1
ATOM 1623 N N . VAL A 1 228 ? 1.586 16.407 41.132 1.00 49.83 225 VAL A N 1
ATOM 1624 C CA . VAL A 1 228 ? 0.606 16.340 42.193 1.00 51.17 225 VAL A CA 1
ATOM 1625 C C . VAL A 1 228 ? -0.386 15.234 41.837 1.00 50.17 225 VAL A C 1
ATOM 1626 O O . VAL A 1 228 ? -0.422 14.189 42.509 1.00 54.64 225 VAL A O 1
ATOM 1630 N N . ALA A 1 229 ? -1.149 15.424 40.781 1.00 44.75 226 ALA A N 1
ATOM 1631 C CA . ALA A 1 229 ? -2.135 14.474 40.327 1.00 43.87 226 ALA A CA 1
ATOM 1632 C C . ALA A 1 229 ? -1.520 13.365 39.450 1.00 41.37 226 ALA A C 1
ATOM 1633 O O . ALA A 1 229 ? -1.992 12.228 39.435 1.00 47.16 226 ALA A O 1
ATOM 1635 N N . TRP A 1 230 ? -0.523 13.703 38.630 1.00 33.01 227 TRP A N 1
ATOM 1636 C CA . TRP A 1 230 ? 0.131 12.733 37.768 1.00 30.04 227 TRP A CA 1
ATOM 1637 C C . TRP A 1 230 ? 1.588 13.096 37.584 1.00 29.89 227 TRP A C 1
ATOM 1638 O O . TRP A 1 230 ? 1.994 14.211 37.898 1.00 30.68 227 TRP A O 1
ATOM 1649 N N . LYS A 1 231 ? 2.383 12.156 37.092 1.00 28.50 228 LYS A N 1
ATOM 1650 C CA . LYS A 1 231 ? 3.809 12.365 36.925 1.00 30.65 228 LYS A CA 1
ATOM 1651 C C . LYS A 1 231 ? 4.369 11.353 35.979 1.00 30.29 228 LYS A C 1
ATOM 1652 O O . LYS A 1 231 ? 3.655 10.471 35.519 1.00 30.13 228 LYS A O 1
ATOM 1658 N N . PHE A 1 232 ? 5.653 11.500 35.638 1.00 30.31 229 PHE A N 1
ATOM 1659 C CA . PHE A 1 232 ? 6.261 10.545 34.751 1.00 30.79 229 PHE A CA 1
ATOM 1660 C C . PHE A 1 232 ? 7.721 10.435 35.110 1.00 33.49 229 PHE A C 1
ATOM 1661 O O . PHE A 1 232 ? 8.244 11.289 35.822 1.00 33.57 229 PHE A O 1
ATOM 1669 N N . SER A 1 233 ? 8.361 9.372 34.654 1.00 35.50 230 SER A N 1
ATOM 1670 C CA . SER A 1 233 ? 9.783 9.208 34.871 1.00 41.38 230 SER A CA 1
ATOM 1671 C C . SER A 1 233 ? 10.383 8.371 33.759 1.00 44.04 230 SER A C 1
ATOM 1672 O O . SER A 1 233 ? 9.694 7.552 33.161 1.00 42.98 230 SER A O 1
ATOM 1675 N N . GLN A 1 234 ? 11.676 8.554 33.499 1.00 49.08 231 GLN A N 1
ATOM 1676 C CA . GLN A 1 234 ? 12.383 7.804 32.454 1.00 51.98 231 GLN A CA 1
ATOM 1677 C C . GLN A 1 234 ? 13.460 6.904 33.066 1.00 55.90 231 GLN A C 1
ATOM 1678 O O . GLN A 1 234 ? 13.518 5.686 32.786 1.00 58.68 231 GLN A O 1
ATOM 1684 N N . ASN A 1 249 ? 14.160 0.268 29.210 1.00 64.16 246 ASN A N 1
ATOM 1685 C CA . ASN A 1 249 ? 14.690 1.552 28.738 1.00 63.48 246 ASN A CA 1
ATOM 1686 C C . ASN A 1 249 ? 13.598 2.417 28.063 1.00 59.54 246 ASN A C 1
ATOM 1687 O O . ASN A 1 249 ? 13.841 3.163 27.086 1.00 60.87 246 ASN A O 1
ATOM 1692 N N . GLY A 1 250 ? 12.379 2.279 28.587 1.00 54.94 247 GLY A N 1
ATOM 1693 C CA . GLY A 1 250 ? 11.274 3.102 28.176 1.00 48.98 247 GLY A CA 1
ATOM 1694 C C . GLY A 1 250 ? 11.083 4.178 29.228 1.00 45.35 247 GLY A C 1
ATOM 1695 O O . GLY A 1 250 ? 12.058 4.688 29.805 1.00 45.19 247 GLY A O 1
ATOM 1696 N N . TRP A 1 251 ? 9.823 4.546 29.448 1.00 39.83 248 TRP A N 1
ATOM 1697 C CA . TRP A 1 251 ? 9.469 5.487 30.494 1.00 36.75 248 TRP A CA 1
ATOM 1698 C C . TRP A 1 251 ? 8.130 5.097 31.088 1.00 35.54 248 TRP A C 1
ATOM 1699 O O . TRP A 1 251 ? 7.442 4.247 30.557 1.00 35.42 248 TRP A O 1
ATOM 1710 N N . HIS A 1 252 ? 7.747 5.758 32.172 1.00 34.64 249 HIS A N 1
ATOM 1711 C CA . HIS A 1 252 ? 6.536 5.412 32.907 1.00 34.80 249 HIS A CA 1
ATOM 1712 C C . HIS A 1 252 ? 5.708 6.641 33.146 1.00 32.04 249 HIS A C 1
ATOM 1713 O O . HIS A 1 252 ? 6.241 7.723 33.344 1.00 31.33 249 HIS A O 1
ATOM 1720 N N . TRP A 1 253 ? 4.396 6.460 33.107 1.00 29.04 250 TRP A N 1
ATOM 1721 C CA . TRP A 1 253 ? 3.459 7.537 33.367 1.00 28.70 250 TRP A CA 1
ATOM 1722 C C . TRP A 1 253 ? 2.522 7.067 34.466 1.00 29.39 250 TRP A C 1
ATOM 1723 O O . TRP A 1 253 ? 1.946 5.992 34.394 1.00 28.64 250 TRP A O 1
ATOM 1734 N N . GLN A 1 254 ? 2.384 7.890 35.495 1.00 30.39 251 GLN A N 1
ATOM 1735 C CA . GLN A 1 254 ? 1.649 7.510 36.682 1.00 33.35 251 GLN A CA 1
ATOM 1736 C C . GLN A 1 254 ? 0.606 8.525 37.063 1.00 32.85 251 GLN A C 1
ATOM 1737 O O . GLN A 1 254 ? 0.812 9.731 36.926 1.00 31.80 251 GLN A O 1
ATOM 1743 N N . CYS A 1 255 ? -0.538 8.041 37.519 1.00 33.52 252 CYS A N 1
ATOM 1744 C CA . CYS A 1 255 ? -1.593 8.897 38.018 1.00 34.45 252 CYS A CA 1
ATOM 1745 C C . CYS A 1 255 ? -2.209 8.176 39.222 1.00 36.19 252 CYS A C 1
ATOM 1746 O O . CYS A 1 255 ? -2.851 7.130 39.056 1.00 34.88 252 CYS A O 1
ATOM 1749 N N . GLY A 1 256 ? -1.920 8.694 40.417 1.00 37.88 253 GLY A N 1
ATOM 1750 C CA . GLY A 1 256 ? -2.344 8.042 41.661 1.00 39.77 253 GLY A CA 1
ATOM 1751 C C . GLY A 1 256 ? -1.658 6.699 41.771 1.00 40.66 253 GLY A C 1
ATOM 1752 O O . GLY A 1 256 ? -0.438 6.600 41.570 1.00 41.76 253 GLY A O 1
ATOM 1753 N N . GLU A 1 257 ? -2.429 5.646 42.019 1.00 40.92 254 GLU A N 1
ATOM 1754 C CA . GLU A 1 257 ? -1.849 4.320 42.197 1.00 41.74 254 GLU A CA 1
ATOM 1755 C C . GLU A 1 257 ? -1.795 3.498 40.912 1.00 40.22 254 GLU A C 1
ATOM 1756 O O . GLU A 1 257 ? -1.446 2.327 40.963 1.00 41.27 254 GLU A O 1
ATOM 1762 N N . ARG A 1 258 ? -2.123 4.101 39.762 1.00 37.65 255 ARG A N 1
ATOM 1763 C CA . ARG A 1 258 ? -2.097 3.398 38.493 1.00 36.79 255 ARG A CA 1
ATOM 1764 C C . ARG A 1 258 ? -1.005 3.958 37.587 1.00 36.59 255 ARG A C 1
ATOM 1765 O O . ARG A 1 258 ? -0.625 5.132 37.709 1.00 35.37 255 ARG A O 1
ATOM 1773 N N . GLN A 1 259 ? -0.467 3.111 36.738 1.00 35.40 256 GLN A N 1
ATOM 1774 C CA . GLN A 1 259 ? 0.615 3.494 35.839 1.00 36.77 256 GLN A CA 1
ATOM 1775 C C . GLN A 1 259 ? 0.626 2.733 34.549 1.00 35.76 256 GLN A C 1
ATOM 1776 O O . GLN A 1 259 ? 0.173 1.582 34.480 1.00 35.29 256 GLN A O 1
ATOM 1782 N N . LEU A 1 260 ? 1.242 3.370 33.555 1.00 34.12 257 LEU A N 1
ATOM 1783 C CA . LEU A 1 260 ? 1.630 2.773 32.317 1.00 33.52 257 LEU A CA 1
ATOM 1784 C C . LEU A 1 260 ? 3.143 2.586 32.403 1.00 35.30 257 LEU A C 1
ATOM 1785 O O . LEU A 1 260 ? 3.882 3.532 32.693 1.00 34.83 257 LEU A O 1
ATOM 1790 N N . THR A 1 261 ? 3.612 1.368 32.138 1.00 35.04 258 THR A N 1
ATOM 1791 C CA . THR A 1 261 ? 5.031 1.083 32.357 1.00 36.60 258 THR A CA 1
ATOM 1792 C C . THR A 1 261 ? 5.737 0.711 31.072 1.00 34.96 258 THR A C 1
ATOM 1793 O O . THR A 1 261 ? 5.158 0.114 30.171 1.00 36.47 258 THR A O 1
ATOM 1797 N N . GLY A 1 262 ? 7.003 1.095 30.950 1.00 35.83 259 GLY A N 1
ATOM 1798 C CA . GLY A 1 262 ? 7.842 0.685 29.829 1.00 35.26 259 GLY A CA 1
ATOM 1799 C C . GLY A 1 262 ? 7.352 1.203 28.493 1.00 34.16 259 GLY A C 1
ATOM 1800 O O . GLY A 1 262 ? 7.457 0.517 27.466 1.00 34.02 259 GLY A O 1
ATOM 1801 N N . LEU A 1 263 ? 6.780 2.414 28.497 1.00 32.34 260 LEU A N 1
ATOM 1802 C CA . LEU A 1 263 ? 6.333 3.060 27.247 1.00 30.62 260 LEU A CA 1
ATOM 1803 C C . LEU A 1 263 ? 7.480 3.333 26.323 1.00 30.59 260 LEU A C 1
ATOM 1804 O O . LEU A 1 263 ? 8.576 3.617 26.784 1.00 32.16 260 LEU A O 1
ATOM 1809 N N . PRO A 1 264 ? 7.240 3.302 25.010 1.00 31.52 261 PRO A N 1
ATOM 1810 C CA . PRO A 1 264 ? 8.291 3.709 24.081 1.00 32.30 261 PRO A CA 1
ATOM 1811 C C . PRO A 1 264 ? 8.572 5.207 24.159 1.00 31.49 261 PRO A C 1
ATOM 1812 O O . PRO A 1 264 ? 7.649 5.982 24.333 1.00 29.78 261 PRO A O 1
ATOM 1816 N N . VAL A 1 265 ? 9.831 5.586 24.014 1.00 32.60 262 VAL A N 1
ATOM 1817 C CA . VAL A 1 265 ? 10.247 6.975 24.115 1.00 32.42 262 VAL A CA 1
ATOM 1818 C C . VAL A 1 265 ? 9.963 7.632 22.759 1.00 31.64 262 VAL A C 1
ATOM 1819 O O . VAL A 1 265 ? 10.453 7.184 21.724 1.00 30.47 262 VAL A O 1
ATOM 1823 N N . PRO A 1 266 ? 9.112 8.658 22.747 1.00 29.94 263 PRO A N 1
ATOM 1824 C CA . PRO A 1 266 ? 8.754 9.282 21.474 1.00 29.25 263 PRO A CA 1
ATOM 1825 C C . PRO A 1 266 ? 9.789 10.299 21.032 1.00 29.55 263 PRO A C 1
ATOM 1826 O O . PRO A 1 266 ? 10.651 10.710 21.838 1.00 29.87 263 PRO A O 1
ATOM 1830 N N . ASN A 1 267 ? 9.657 10.724 19.774 1.00 29.66 264 ASN A N 1
ATOM 1831 C CA A ASN A 1 267 ? 10.473 11.780 19.183 0.50 29.51 264 ASN A CA 1
ATOM 1832 C CA B ASN A 1 267 ? 10.478 11.786 19.198 0.50 30.20 264 ASN A CA 1
ATOM 1833 C C . ASN A 1 267 ? 9.884 13.182 19.441 1.00 28.87 264 ASN A C 1
ATOM 1834 O O . ASN A 1 267 ? 9.841 14.060 18.521 1.00 28.60 264 ASN A O 1
ATOM 1843 N N . VAL A 1 268 ? 9.358 13.365 20.641 1.00 27.60 265 VAL A N 1
ATOM 1844 C CA . VAL A 1 268 ? 8.925 14.668 21.163 1.00 26.08 265 VAL A CA 1
ATOM 1845 C C . VAL A 1 268 ? 9.447 14.715 22.613 1.00 26.08 265 VAL A C 1
ATOM 1846 O O . VAL A 1 268 ? 9.785 13.644 23.208 1.00 26.61 265 VAL A O 1
ATOM 1850 N N . PRO A 1 269 ? 9.503 15.909 23.208 1.00 25.89 266 PRO A N 1
ATOM 1851 C CA . PRO A 1 269 ? 9.885 15.988 24.629 1.00 26.81 266 PRO A CA 1
ATOM 1852 C C . PRO A 1 269 ? 8.943 15.180 25.509 1.00 26.00 266 PRO A C 1
ATOM 1853 O O . PRO A 1 269 ? 7.701 15.191 25.338 1.00 24.96 266 PRO A O 1
ATOM 1857 N N . LEU A 1 270 ? 9.519 14.422 26.441 1.00 26.52 267 LEU A N 1
ATOM 1858 C CA . LEU A 1 270 ? 8.716 13.534 27.264 1.00 26.21 267 LEU A CA 1
ATOM 1859 C C . LEU A 1 270 ? 7.715 14.290 28.071 1.00 24.90 267 LEU A C 1
ATOM 1860 O O . LEU A 1 270 ? 6.599 13.816 28.253 1.00 24.57 267 LEU A O 1
ATOM 1865 N N . ALA A 1 271 ? 8.072 15.506 28.515 1.00 24.64 268 ALA A N 1
ATOM 1866 C CA . ALA A 1 271 ? 7.097 16.331 29.259 1.00 24.15 268 ALA A CA 1
ATOM 1867 C C . ALA A 1 271 ? 5.817 16.540 28.478 1.00 22.66 268 ALA A C 1
ATOM 1868 O O . ALA A 1 271 ? 4.747 16.513 29.046 1.00 23.01 268 ALA A O 1
ATOM 1870 N N . ASN A 1 272 ? 5.938 16.732 27.175 1.00 22.62 269 ASN A N 1
ATOM 1871 C CA . ASN A 1 272 ? 4.778 16.996 26.333 1.00 21.27 269 ASN A CA 1
ATOM 1872 C C . ASN A 1 272 ? 3.990 15.758 26.030 1.00 22.19 269 ASN A C 1
ATOM 1873 O O . ASN A 1 272 ? 2.743 15.767 26.031 1.00 20.75 269 ASN A O 1
ATOM 1878 N N . ALA A 1 273 ? 4.687 14.653 25.783 1.00 22.08 270 ALA A N 1
ATOM 1879 C CA . ALA A 1 273 ? 4.007 13.378 25.713 1.00 23.01 270 ALA A CA 1
ATOM 1880 C C . ALA A 1 273 ? 3.243 13.058 27.018 1.00 22.39 270 ALA A C 1
ATOM 1881 O O . ALA A 1 273 ? 2.107 12.568 26.966 1.00 21.76 270 ALA A O 1
ATOM 1883 N N . ALA A 1 274 ? 3.826 13.401 28.174 1.00 22.06 271 ALA A N 1
ATOM 1884 C CA . ALA A 1 274 ? 3.180 13.109 29.463 1.00 23.13 271 ALA A CA 1
ATOM 1885 C C . ALA A 1 274 ? 1.925 13.964 29.652 1.00 22.38 271 ALA A C 1
ATOM 1886 O O . ALA A 1 274 ? 0.882 13.473 30.145 1.00 22.48 271 ALA A O 1
ATOM 1888 N N . THR A 1 275 ? 2.022 15.240 29.244 1.00 21.98 272 THR A N 1
ATOM 1889 C CA . THR A 1 275 ? 0.840 16.109 29.275 1.00 21.90 272 THR A CA 1
ATOM 1890 C C . THR A 1 275 ? -0.244 15.555 28.397 1.00 21.12 272 THR A C 1
ATOM 1891 O O . THR A 1 275 ? -1.417 15.572 28.779 1.00 21.60 272 THR A O 1
ATOM 1895 N N . ALA A 1 276 ? 0.127 15.057 27.218 1.00 21.23 273 ALA A N 1
ATOM 1896 C CA . ALA A 1 276 ? -0.842 14.414 26.307 1.00 21.79 273 ALA A CA 1
ATOM 1897 C C . ALA A 1 276 ? -1.511 13.217 26.948 1.00 21.95 273 ALA A C 1
ATOM 1898 O O . ALA A 1 276 ? -2.740 13.062 26.884 1.00 21.01 273 ALA A O 1
ATOM 1900 N N . LEU A 1 277 ? -0.711 12.334 27.576 1.00 22.00 274 LEU A N 1
ATOM 1901 C CA . LEU A 1 277 ? -1.342 11.214 28.297 1.00 22.98 274 LEU A CA 1
ATOM 1902 C C . LEU A 1 277 ? -2.303 11.648 29.431 1.00 22.25 274 LEU A C 1
ATOM 1903 O O . LEU A 1 277 ? -3.375 11.060 29.614 1.00 23.26 274 LEU A O 1
ATOM 1908 N N . ALA A 1 278 ? -1.973 12.741 30.115 1.00 22.82 275 ALA A N 1
ATOM 1909 C CA . ALA A 1 278 ? -2.847 13.274 31.141 1.00 22.56 275 ALA A CA 1
ATOM 1910 C C . ALA A 1 278 ? -4.155 13.751 30.549 1.00 23.16 275 ALA A C 1
ATOM 1911 O O . ALA A 1 278 ? -5.237 13.429 31.023 1.00 22.77 275 ALA A O 1
ATOM 1913 N N . VAL A 1 279 ? -4.073 14.489 29.443 1.00 21.76 276 VAL A N 1
ATOM 1914 C CA . VAL A 1 279 ? -5.296 14.888 28.722 1.00 22.25 276 VAL A CA 1
ATOM 1915 C C . VAL A 1 279 ? -6.174 13.696 28.337 1.00 22.05 276 VAL A C 1
ATOM 1916 O O . VAL A 1 279 ? -7.417 13.685 28.561 1.00 22.70 276 VAL A O 1
ATOM 1920 N N . LEU A 1 280 ? -5.543 12.702 27.746 1.00 22.83 277 LEU A N 1
ATOM 1921 C CA . LEU A 1 280 ? -6.234 11.491 27.359 1.00 23.62 277 LEU A CA 1
ATOM 1922 C C . LEU A 1 280 ? -6.834 10.773 28.552 1.00 25.11 277 LEU A C 1
ATOM 1923 O O . LEU A 1 280 ? -8.017 10.367 28.514 1.00 25.31 277 LEU A O 1
ATOM 1928 N N . HIS A 1 281 ? -6.056 10.685 29.623 1.00 24.90 278 HIS A N 1
ATOM 1929 C CA . HIS A 1 281 ? -6.580 10.069 30.855 1.00 26.04 278 HIS A CA 1
ATOM 1930 C C . HIS A 1 281 ? -7.843 10.787 31.373 1.00 25.79 278 HIS A C 1
ATOM 1931 O O . HIS A 1 281 ? -8.899 10.145 31.570 1.00 27.18 278 HIS A O 1
ATOM 1938 N N . TYR A 1 282 ? -7.755 12.102 31.573 1.00 25.77 279 TYR A N 1
ATOM 1939 C CA . TYR A 1 282 ? -8.883 12.833 32.125 1.00 27.00 279 TYR A CA 1
ATOM 1940 C C . TYR A 1 282 ? -10.054 12.971 31.184 1.00 28.42 279 TYR A C 1
ATOM 1941 O O . TYR A 1 282 ? -11.186 13.191 31.654 1.00 29.13 279 TYR A O 1
ATOM 1950 N N . SER A 1 283 ? -9.830 12.820 29.872 1.00 26.86 280 SER A N 1
ATOM 1951 C CA . SER A 1 283 ? -10.955 12.762 28.915 1.00 28.82 280 SER A CA 1
ATOM 1952 C C . SER A 1 283 ? -11.868 11.566 29.107 1.00 29.45 280 SER A C 1
ATOM 1953 O O . SER A 1 283 ? -12.996 11.585 28.599 1.00 30.32 280 SER A O 1
ATOM 1956 N N . GLU A 1 284 ? -11.341 10.504 29.719 1.00 31.55 281 GLU A N 1
ATOM 1957 C CA . GLU A 1 284 ? -12.020 9.220 29.888 1.00 32.94 281 GLU A CA 1
ATOM 1958 C C . GLU A 1 284 ? -12.298 8.464 28.592 1.00 32.14 281 GLU A C 1
ATOM 1959 O O . GLU A 1 284 ? -13.005 7.466 28.608 1.00 32.02 281 GLU A O 1
ATOM 1965 N N . LEU A 1 285 ? -11.655 8.857 27.493 1.00 31.32 282 LEU A N 1
ATOM 1966 C CA . LEU A 1 285 ? -11.754 8.076 26.247 1.00 31.87 282 LEU A CA 1
ATOM 1967 C C . LEU A 1 285 ? -11.155 6.678 26.422 1.00 32.25 282 LEU A C 1
ATOM 1968 O O . LEU A 1 285 ? -10.127 6.527 27.072 1.00 31.23 282 LEU A O 1
ATOM 1973 N N . PRO A 1 286 ? -11.805 5.647 25.861 1.00 33.52 283 PRO A N 1
ATOM 1974 C CA . PRO A 1 286 ? -11.243 4.288 25.826 1.00 33.66 283 PRO A CA 1
ATOM 1975 C C . PRO A 1 286 ? -10.100 4.191 24.826 1.00 33.13 283 PRO A C 1
ATOM 1976 O O . PRO A 1 286 ? -10.273 4.549 23.672 1.00 34.09 283 PRO A O 1
ATOM 1980 N N . LEU A 1 287 ? -8.938 3.734 25.277 1.00 31.13 284 LEU A N 1
ATOM 1981 C CA . LEU A 1 287 ? -7.711 3.715 24.482 1.00 31.28 284 LEU A CA 1
ATOM 1982 C C . LEU A 1 287 ? -6.909 2.473 24.851 1.00 31.57 284 LEU A C 1
ATOM 1983 O O . LEU A 1 287 ? -6.619 2.215 26.038 1.00 29.69 284 LEU A O 1
ATOM 1988 N N . SER A 1 288 ? -6.570 1.705 23.837 1.00 30.97 285 SER A N 1
ATOM 1989 C CA . SER A 1 288 ? -5.879 0.445 24.004 1.00 31.09 285 SER A CA 1
ATOM 1990 C C . SER A 1 288 ? -4.411 0.708 24.262 1.00 31.44 285 SER A C 1
ATOM 1991 O O . SER A 1 288 ? -3.871 1.799 23.954 1.00 28.85 285 SER A O 1
ATOM 1994 N N . ASP A 1 289 ? -3.752 -0.303 24.818 1.00 29.08 286 ASP A N 1
ATOM 1995 C CA . ASP A 1 289 ? -2.286 -0.293 24.928 1.00 29.90 286 ASP A CA 1
ATOM 1996 C C . ASP A 1 289 ? -1.655 -0.079 23.528 1.00 29.67 286 ASP A C 1
ATOM 1997 O O . ASP A 1 289 ? -0.706 0.695 23.376 1.00 29.03 286 ASP A O 1
ATOM 2002 N N . GLU A 1 290 ? -2.213 -0.745 22.510 1.00 30.79 287 GLU A N 1
ATOM 2003 C CA . GLU A 1 290 ? -1.655 -0.687 21.160 1.00 31.97 287 GLU A CA 1
ATOM 2004 C C . GLU A 1 290 ? -1.708 0.757 20.626 1.00 29.68 287 GLU A C 1
ATOM 2005 O O . GLU A 1 290 ? -0.747 1.236 20.048 1.00 29.57 287 GLU A O 1
ATOM 2011 N N . ALA A 1 291 ? -2.819 1.427 20.861 1.00 28.41 288 ALA A N 1
ATOM 2012 C CA . ALA A 1 291 ? -3.025 2.824 20.380 1.00 29.18 288 ALA A CA 1
ATOM 2013 C C . ALA A 1 291 ? -2.062 3.808 21.031 1.00 27.89 288 ALA A C 1
ATOM 2014 O O . ALA A 1 291 ? -1.431 4.628 20.340 1.00 28.24 288 ALA A O 1
ATOM 2016 N N . ILE A 1 292 ? -1.842 3.651 22.345 1.00 26.73 289 ILE A N 1
ATOM 2017 C CA . ILE A 1 292 ? -0.902 4.480 23.051 1.00 26.53 289 ILE A CA 1
ATOM 2018 C C . ILE A 1 292 ? 0.508 4.261 22.545 1.00 26.23 289 ILE A C 1
ATOM 2019 O O . ILE A 1 292 ? 1.230 5.224 22.242 1.00 24.91 289 ILE A O 1
ATOM 2024 N N . ARG A 1 293 ? 0.917 3.002 22.403 1.00 25.80 290 ARG A N 1
ATOM 2025 C CA . ARG A 1 293 ? 2.304 2.710 22.028 1.00 27.39 290 ARG A CA 1
ATOM 2026 C C . ARG A 1 293 ? 2.593 3.095 20.570 1.00 27.34 290 ARG A C 1
ATOM 2027 O O . ARG A 1 293 ? 3.649 3.656 20.257 1.00 28.36 290 ARG A O 1
ATOM 2035 N N . GLN A 1 294 ? 1.643 2.834 19.704 1.00 27.50 291 GLN A N 1
ATOM 2036 C CA . GLN A 1 294 ? 1.783 3.148 18.287 1.00 29.07 291 GLN A CA 1
ATOM 2037 C C . GLN A 1 294 ? 1.821 4.660 18.100 1.00 27.13 291 GLN A C 1
ATOM 2038 O O . GLN A 1 294 ? 2.667 5.151 17.354 1.00 27.41 291 GLN A O 1
ATOM 2044 N N . GLY A 1 295 ? 0.943 5.387 18.807 1.00 26.11 292 GLY A N 1
ATOM 2045 C CA . GLY A 1 295 ? 0.926 6.859 18.764 1.00 25.22 292 GLY A CA 1
ATOM 2046 C C . GLY A 1 295 ? 2.224 7.459 19.247 1.00 25.29 292 GLY A C 1
ATOM 2047 O O . GLY A 1 295 ? 2.762 8.349 18.620 1.00 25.20 292 GLY A O 1
ATOM 2048 N N . LEU A 1 296 ? 2.732 6.969 20.377 1.00 23.88 293 LEU A N 1
ATOM 2049 C CA . LEU A 1 296 ? 4.015 7.453 20.890 1.00 25.95 293 LEU A CA 1
ATOM 2050 C C . LEU A 1 296 ? 5.136 7.193 19.913 1.00 25.93 293 LEU A C 1
ATOM 2051 O O . LEU A 1 296 ? 5.970 8.050 19.707 1.00 29.17 293 LEU A O 1
ATOM 2056 N N . GLN A 1 297 ? 5.120 6.040 19.249 1.00 28.10 294 GLN A N 1
ATOM 2057 C CA . GLN A 1 297 ? 6.164 5.712 18.281 1.00 29.92 294 GLN A CA 1
ATOM 2058 C C . GLN A 1 297 ? 6.076 6.586 17.009 1.00 29.99 294 GLN A C 1
ATOM 2059 O O . GLN A 1 297 ? 7.074 6.816 16.323 1.00 32.24 294 GLN A O 1
ATOM 2065 N N . ALA A 1 298 ? 4.875 7.046 16.679 1.00 28.97 295 ALA A N 1
ATOM 2066 C CA . ALA A 1 298 ? 4.648 7.849 15.473 1.00 29.09 295 ALA A CA 1
ATOM 2067 C C . ALA A 1 298 ? 4.849 9.359 15.690 1.00 28.56 295 ALA A C 1
ATOM 2068 O O . ALA A 1 298 ? 5.168 10.067 14.735 1.00 29.30 295 ALA A O 1
ATOM 2070 N N . ALA A 1 299 ? 4.671 9.855 16.921 1.00 27.04 296 ALA A N 1
ATOM 2071 C CA . ALA A 1 299 ? 4.543 11.305 17.199 1.00 26.52 296 ALA A CA 1
ATOM 2072 C C . ALA A 1 299 ? 5.803 12.057 16.799 1.00 28.30 296 ALA A C 1
ATOM 2073 O O . ALA A 1 299 ? 6.897 11.667 17.211 1.00 27.99 296 ALA A O 1
ATOM 2075 N N . SER A 1 300 ? 5.659 13.153 16.048 1.00 28.23 297 SER A N 1
ATOM 2076 C CA . SER A 1 300 ? 6.804 14.006 15.721 1.00 28.59 297 SER A CA 1
ATOM 2077 C C . SER A 1 300 ? 6.214 15.172 14.962 1.00 28.23 297 SER A C 1
ATOM 2078 O O . SER A 1 300 ? 5.099 15.064 14.447 1.00 27.75 297 SER A O 1
ATOM 2081 N N . LEU A 1 301 ? 6.948 16.259 14.900 1.00 26.60 298 LEU A N 1
ATOM 2082 C CA . LEU A 1 301 ? 6.516 17.407 14.130 1.00 26.76 298 LEU A CA 1
ATOM 2083 C C . LEU A 1 301 ? 7.730 18.007 13.458 1.00 26.79 298 LEU A C 1
ATOM 2084 O O . LEU A 1 301 ? 8.800 18.099 14.069 1.00 26.43 298 LEU A O 1
ATOM 2089 N N . PRO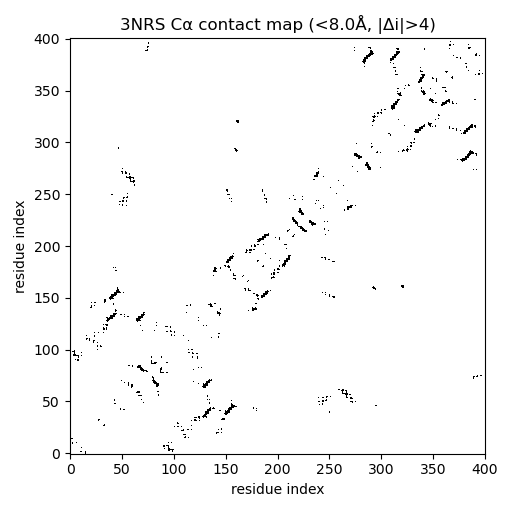 A 1 302 ? 7.570 18.455 12.210 1.00 27.80 299 PRO A N 1
ATOM 2090 C CA . PRO A 1 302 ? 8.663 19.087 11.481 1.00 28.04 299 PRO A CA 1
ATOM 2091 C C . PRO A 1 302 ? 9.169 20.318 12.219 1.00 27.65 299 PRO A C 1
ATOM 2092 O O . PRO A 1 302 ? 8.379 21.056 12.809 1.00 28.31 299 PRO A O 1
ATOM 2096 N N . GLY A 1 303 ? 10.479 20.492 12.260 1.00 27.06 300 GLY A N 1
ATOM 2097 C CA . GLY A 1 303 ? 11.047 21.667 12.904 1.00 26.96 300 GLY A CA 1
ATOM 2098 C C . GLY A 1 303 ? 11.109 21.613 14.422 1.00 27.04 300 GLY A C 1
ATOM 2099 O O . GLY A 1 303 ? 11.462 22.607 15.044 1.00 27.14 300 GLY A O 1
ATOM 2100 N N . ARG A 1 304 ? 10.775 20.452 15.017 1.00 27.04 301 ARG A N 1
ATOM 2101 C CA . ARG A 1 304 ? 10.880 20.252 16.467 1.00 28.63 301 ARG A CA 1
ATOM 2102 C C . ARG A 1 304 ? 11.948 19.218 16.699 1.00 28.55 301 ARG A C 1
ATOM 2103 O O . ARG A 1 304 ? 11.721 18.002 16.614 1.00 29.90 301 ARG A O 1
ATOM 2111 N N . PHE A 1 305 ? 13.158 19.706 16.909 1.00 28.87 302 PHE A N 1
ATOM 2112 C CA . PHE A 1 305 ? 14.335 18.848 16.984 1.00 29.44 302 PHE A CA 1
ATOM 2113 C C . PHE A 1 305 ? 14.362 17.817 15.871 1.00 29.23 302 PHE A C 1
ATOM 2114 O O . PHE A 1 305 ? 14.417 16.593 16.108 1.00 30.54 302 PHE A O 1
ATOM 2122 N N . GLN A 1 306 ? 14.272 18.317 14.651 1.00 27.87 303 GLN A N 1
ATOM 2123 C CA . GLN A 1 306 ? 14.160 17.475 13.480 1.00 28.25 303 GLN A CA 1
ATOM 2124 C C . GLN A 1 306 ? 15.533 17.239 12.870 1.00 28.79 303 GLN A C 1
ATOM 2125 O O . GLN A 1 306 ? 16.162 18.160 12.339 1.00 27.44 303 GLN A O 1
ATOM 2131 N N . VAL A 1 307 ? 15.954 15.987 12.897 1.00 29.23 304 VAL A N 1
ATOM 2132 C CA . VAL A 1 307 ? 17.192 15.575 12.229 1.00 30.13 304 VAL A CA 1
ATOM 2133 C C . VAL A 1 307 ? 16.916 15.450 10.730 1.00 30.76 304 VAL A C 1
ATOM 2134 O O . VAL A 1 307 ? 16.027 14.701 10.299 1.00 31.24 304 VAL A O 1
ATOM 2138 N N . VAL A 1 308 ? 17.669 16.207 9.931 1.00 28.94 305 VAL A N 1
ATOM 2139 C CA . VAL A 1 308 ? 17.512 16.223 8.486 1.00 30.24 305 VAL A CA 1
ATOM 2140 C C . VAL A 1 308 ? 18.675 15.539 7.768 1.00 29.68 305 VAL A C 1
ATOM 2141 O O . VAL A 1 308 ? 18.542 15.102 6.641 1.00 29.96 305 VAL A O 1
ATOM 2145 N N . SER A 1 309 ? 19.809 15.441 8.426 1.00 30.55 306 SER A N 1
ATOM 2146 C CA . SER A 1 309 ? 20.947 14.814 7.828 1.00 32.09 306 SER A CA 1
ATOM 2147 C C . SER A 1 309 ? 21.923 14.400 8.887 1.00 34.27 306 SER A C 1
ATOM 2148 O O . SER A 1 309 ? 21.839 14.829 10.050 1.00 31.71 306 SER A O 1
ATOM 2151 N N . GLU A 1 310 ? 22.882 13.576 8.449 1.00 36.19 307 GLU A N 1
ATOM 2152 C CA . GLU A 1 310 ? 23.949 13.067 9.296 1.00 38.62 307 GLU A CA 1
ATOM 2153 C C . GLU A 1 310 ? 25.327 13.233 8.668 1.00 40.29 307 GLU A C 1
ATOM 2154 O O . GLU A 1 310 ? 25.489 13.323 7.431 1.00 41.43 307 GLU A O 1
ATOM 2160 N N . GLN A 1 311 ? 26.316 13.309 9.543 1.00 42.01 308 GLN A N 1
ATOM 2161 C CA . GLN A 1 311 ? 27.710 13.417 9.156 1.00 44.51 308 GLN A CA 1
ATOM 2162 C C . GLN A 1 311 ? 27.981 14.497 8.129 1.00 43.71 308 GLN A C 1
ATOM 2163 O O . GLN A 1 311 ? 28.545 14.206 7.061 1.00 45.78 308 GLN A O 1
ATOM 2169 N N . PRO A 1 312 ? 27.686 15.759 8.468 1.00 40.49 309 PRO A N 1
ATOM 2170 C CA . PRO A 1 312 ? 27.365 16.214 9.821 1.00 38.54 309 PRO A CA 1
ATOM 2171 C C . PRO A 1 312 ? 25.879 16.154 10.159 1.00 36.33 309 PRO A C 1
ATOM 2172 O O . PRO A 1 312 ? 25.025 16.183 9.250 1.00 33.42 309 PRO A O 1
ATOM 2176 N N . LEU A 1 313 ? 25.599 16.141 11.454 1.00 34.86 310 LEU A N 1
ATOM 2177 C CA . LEU A 1 313 ? 24.215 16.112 11.917 1.00 34.75 310 LEU A CA 1
ATOM 2178 C C . LEU A 1 313 ? 23.622 17.498 11.673 1.00 33.13 310 LEU A C 1
ATOM 2179 O O . LEU A 1 313 ? 24.176 18.487 12.151 1.00 34.49 310 LEU A O 1
ATOM 2184 N N . LEU A 1 314 ? 22.509 17.557 10.961 1.00 30.92 311 LEU A N 1
ATOM 2185 C CA . LEU A 1 314 ? 21.809 18.802 10.702 1.00 29.73 311 LEU A CA 1
ATOM 2186 C C . LEU A 1 314 ? 20.458 18.693 11.388 1.00 28.55 311 LEU A C 1
ATOM 2187 O O . LEU A 1 314 ? 19.659 17.798 11.082 1.00 29.01 311 LEU A O 1
ATOM 2192 N N . ILE A 1 315 ? 20.217 19.603 12.324 1.00 27.79 312 ILE A N 1
ATOM 2193 C CA . ILE A 1 315 ? 18.974 19.633 13.106 1.00 27.68 312 ILE A CA 1
ATOM 2194 C C . ILE A 1 315 ? 18.275 20.961 12.897 1.00 27.76 312 ILE A C 1
ATOM 2195 O O . ILE A 1 315 ? 18.895 22.011 12.968 1.00 26.56 312 ILE A O 1
ATOM 2200 N N . LEU A 1 316 ? 16.956 20.908 12.683 1.00 25.44 313 LEU A N 1
ATOM 2201 C CA . LEU A 1 316 ? 16.133 22.077 12.598 1.00 26.96 313 LEU A CA 1
ATOM 2202 C C . LEU A 1 316 ? 15.255 22.180 13.829 1.00 26.90 313 LEU A C 1
ATOM 2203 O O . LEU A 1 316 ? 14.556 21.203 14.186 1.00 25.61 313 LEU A O 1
ATOM 2208 N N . ASP A 1 317 ? 15.275 23.340 14.487 1.00 27.16 314 ASP A N 1
ATOM 2209 C CA . ASP A 1 317 ? 14.438 23.513 15.681 1.00 27.44 314 ASP A CA 1
ATOM 2210 C C . ASP A 1 317 ? 13.947 24.936 15.852 1.00 27.09 314 ASP A C 1
ATOM 2211 O O . ASP A 1 317 ? 14.719 25.879 15.844 1.00 28.54 314 ASP A O 1
ATOM 2216 N N . VAL A 1 318 ? 12.646 25.071 16.013 1.00 27.40 315 VAL A N 1
ATOM 2217 C CA . VAL A 1 318 ? 12.009 26.380 16.025 1.00 28.19 315 VAL A CA 1
ATOM 2218 C C . VAL A 1 318 ? 12.131 27.130 17.350 1.00 30.20 315 VAL A C 1
ATOM 2219 O O . VAL A 1 318 ? 11.477 28.169 17.499 1.00 32.88 315 VAL A O 1
ATOM 2223 N N . ALA A 1 319 ? 12.970 26.667 18.279 1.00 28.69 316 ALA A N 1
ATOM 2224 C CA . ALA A 1 319 ? 13.174 27.310 19.580 1.00 28.28 316 ALA A CA 1
ATOM 2225 C C . ALA A 1 319 ? 13.378 28.810 19.440 1.00 29.09 316 ALA A C 1
ATOM 2226 O O . ALA A 1 319 ? 14.205 29.249 18.628 1.00 29.03 316 ALA A O 1
ATOM 2228 N N . HIS A 1 320 ? 12.657 29.608 20.228 1.00 26.26 317 HIS A N 1
ATOM 2229 C CA . HIS A 1 320 ? 12.829 31.060 20.117 1.00 27.10 317 HIS A CA 1
ATOM 2230 C C . HIS A 1 320 ? 12.686 31.801 21.460 1.00 26.26 317 HIS A C 1
ATOM 2231 O O . HIS A 1 320 ? 12.358 32.977 21.484 1.00 26.31 317 HIS A O 1
ATOM 2238 N N . ASN A 1 321 ? 12.957 31.100 22.548 1.00 25.78 318 ASN A N 1
ATOM 2239 C CA . ASN A 1 321 ? 13.045 31.703 23.881 1.00 25.33 318 ASN A CA 1
ATOM 2240 C C . ASN A 1 321 ? 13.956 30.887 24.788 1.00 26.56 318 ASN A C 1
ATOM 2241 O O . ASN A 1 321 ? 14.383 29.754 24.441 1.00 27.09 318 ASN A O 1
ATOM 2246 N N . PRO A 1 322 ? 14.273 31.413 25.961 1.00 28.43 319 PRO A N 1
ATOM 2247 C CA . PRO A 1 322 ? 15.249 30.662 26.771 1.00 29.20 319 PRO A CA 1
ATOM 2248 C C . PRO A 1 322 ? 14.814 29.264 27.248 1.00 29.26 319 PRO A C 1
ATOM 2249 O O . PRO A 1 322 ? 15.645 28.370 27.334 1.00 29.94 319 PRO A O 1
ATOM 2253 N N . HIS A 1 323 ? 13.533 29.071 27.535 1.00 27.13 320 HIS A N 1
ATOM 2254 C CA . HIS A 1 323 ? 13.011 27.785 27.971 1.00 28.22 320 HIS A CA 1
ATOM 2255 C C . HIS A 1 323 ? 13.174 26.735 26.852 1.00 27.40 320 HIS A C 1
ATOM 2256 O O . HIS A 1 323 ? 13.591 25.607 27.116 1.00 29.01 320 HIS A O 1
ATOM 2263 N N . ALA A 1 324 ? 12.845 27.113 25.616 1.00 26.98 321 ALA A N 1
ATOM 2264 C CA . ALA A 1 324 ? 12.993 26.227 24.449 1.00 27.37 321 ALA A CA 1
ATOM 2265 C C . ALA A 1 324 ? 14.476 25.984 24.212 1.00 27.63 321 ALA A C 1
ATOM 2266 O O . ALA A 1 324 ? 14.906 24.841 23.923 1.00 28.41 321 ALA A O 1
ATOM 2268 N N . ALA A 1 325 ? 15.276 27.031 24.362 1.00 28.25 322 ALA A N 1
ATOM 2269 C CA . ALA A 1 325 ? 16.718 26.914 24.178 1.00 29.36 322 ALA A CA 1
ATOM 2270 C C . ALA A 1 325 ? 17.337 25.951 25.208 1.00 30.99 322 ALA A C 1
ATOM 2271 O O . ALA A 1 325 ? 18.304 25.231 24.887 1.00 31.18 322 ALA A O 1
ATOM 2273 N N . ARG A 1 326 ? 16.815 25.940 26.430 1.00 31.41 323 ARG A N 1
ATOM 2274 C CA . ARG A 1 326 ? 17.315 25.039 27.468 1.00 33.08 323 ARG A CA 1
ATOM 2275 C C . ARG A 1 326 ? 17.120 23.588 27.072 1.00 32.46 323 ARG A C 1
ATOM 2276 O O . ARG A 1 326 ? 18.034 22.747 27.237 1.00 32.03 323 ARG A O 1
ATOM 2284 N N . TYR A 1 327 ? 15.956 23.277 26.525 1.00 31.06 324 TYR A N 1
ATOM 2285 C CA . TYR A 1 327 ? 15.697 21.903 26.078 1.00 32.38 324 TYR A CA 1
ATOM 2286 C C . TYR A 1 327 ? 16.621 21.569 24.951 1.00 31.90 324 TYR A C 1
ATOM 2287 O O . TYR A 1 327 ? 17.174 20.486 24.898 1.00 31.72 324 TYR A O 1
ATOM 2296 N N . LEU A 1 328 ? 16.820 22.506 24.050 1.00 31.69 325 LEU A N 1
ATOM 2297 C CA . LEU A 1 328 ? 17.679 22.260 22.916 1.00 34.14 325 LEU A CA 1
ATOM 2298 C C . LEU A 1 328 ? 19.106 21.964 23.379 1.00 34.96 325 LEU A C 1
ATOM 2299 O O . LEU A 1 328 ? 19.735 21.025 22.892 1.00 36.44 325 LEU A O 1
ATOM 2304 N N . VAL A 1 329 ? 19.618 22.775 24.310 1.00 35.93 326 VAL A N 1
ATOM 2305 C CA . VAL A 1 329 ? 20.968 22.579 24.905 1.00 38.51 326 VAL A CA 1
ATOM 2306 C C . VAL A 1 329 ? 21.100 21.208 25.570 1.00 39.44 326 VAL A C 1
ATOM 2307 O O . VAL A 1 329 ? 22.072 20.497 25.357 1.00 40.12 326 VAL A O 1
ATOM 2311 N N . ASN A 1 330 ? 20.095 20.822 26.334 1.00 39.53 327 ASN A N 1
ATOM 2312 C CA . ASN A 1 330 ? 20.076 19.485 26.937 1.00 41.44 327 ASN A CA 1
ATOM 2313 C C . ASN A 1 330 ? 20.121 18.352 25.916 1.00 41.96 327 ASN A C 1
ATOM 2314 O O . ASN A 1 330 ? 20.845 17.386 26.126 1.00 40.72 327 ASN A O 1
ATOM 2319 N N . ARG A 1 331 ? 19.340 18.462 24.835 1.00 41.82 328 ARG A N 1
ATOM 2320 C CA . ARG A 1 331 ? 19.359 17.445 23.761 1.00 44.46 328 ARG A CA 1
ATOM 2321 C C . ARG A 1 331 ? 20.687 17.428 23.036 1.00 45.52 328 ARG A C 1
ATOM 2322 O O . ARG A 1 331 ? 21.222 16.361 22.701 1.00 47.22 328 ARG A O 1
ATOM 2330 N N . LEU A 1 332 ? 21.222 18.604 22.757 1.00 45.97 329 LEU A N 1
ATOM 2331 C CA . LEU A 1 332 ? 22.504 18.670 22.061 1.00 48.54 329 LEU A CA 1
ATOM 2332 C C . LEU A 1 332 ? 23.579 17.966 22.887 1.00 51.52 329 LEU A C 1
ATOM 2333 O O . LEU A 1 332 ? 24.421 17.267 22.318 1.00 52.08 329 LEU A O 1
ATOM 2338 N N . ALA A 1 333 ? 23.532 18.139 24.214 1.00 54.25 330 ALA A N 1
ATOM 2339 C CA . ALA A 1 333 ? 24.524 17.529 25.118 1.00 57.30 330 ALA A CA 1
ATOM 2340 C C . ALA A 1 333 ? 24.561 16.014 24.961 1.00 60.57 330 ALA A C 1
ATOM 2341 O O . ALA A 1 333 ? 25.647 15.421 24.986 1.00 61.29 330 ALA A O 1
ATOM 2343 N N . GLN A 1 334 ? 23.403 15.385 24.763 1.00 62.77 331 GLN A N 1
ATOM 2344 C CA . GLN A 1 334 ? 23.385 13.931 24.613 1.00 65.84 331 GLN A CA 1
ATOM 2345 C C . GLN A 1 334 ? 23.607 13.381 23.190 1.00 67.26 331 GLN A C 1
ATOM 2346 O O . GLN A 1 334 ? 23.885 12.192 23.051 1.00 68.78 331 GLN A O 1
ATOM 2352 N N . VAL A 1 335 ? 23.525 14.220 22.149 1.00 67.83 332 VAL A N 1
ATOM 2353 C CA . VAL A 1 335 ? 24.004 13.817 20.812 1.00 68.88 332 VAL A CA 1
ATOM 2354 C C . VAL A 1 335 ? 25.462 14.273 20.600 1.00 69.93 332 VAL A C 1
ATOM 2355 O O . VAL A 1 335 ? 25.976 14.186 19.492 1.00 70.42 332 VAL A O 1
ATOM 2359 N N . ILE A 1 336 ? 26.107 14.743 21.677 1.00 70.96 333 ILE A N 1
ATOM 2360 C CA . ILE A 1 336 ? 27.529 15.162 21.708 1.00 72.11 333 ILE A CA 1
ATOM 2361 C C . ILE A 1 336 ? 28.032 15.778 20.393 1.00 72.78 333 ILE A C 1
ATOM 2362 O O . ILE A 1 336 ? 27.825 16.972 20.130 1.00 72.62 333 ILE A O 1
ATOM 2364 N N . GLY A 1 345 ? 34.135 17.276 17.936 1.00 53.50 342 GLY A N 1
ATOM 2365 C CA . GLY A 1 345 ? 33.070 17.877 17.122 1.00 51.57 342 GLY A CA 1
ATOM 2366 C C . GLY A 1 345 ? 32.527 19.199 17.650 1.00 50.25 342 GLY A C 1
ATOM 2367 O O . GLY A 1 345 ? 32.412 19.379 18.866 1.00 51.47 342 GLY A O 1
ATOM 2368 N N . LYS A 1 346 ? 32.185 20.121 16.744 1.00 46.57 343 LYS A N 1
ATOM 2369 C CA . LYS A 1 346 ? 31.737 21.441 17.146 1.00 44.56 343 LYS A CA 1
ATOM 2370 C C . LYS A 1 346 ? 30.245 21.565 16.898 1.00 40.86 343 LYS A C 1
ATOM 2371 O O . LYS A 1 346 ? 29.697 20.928 16.009 1.00 40.76 343 LYS A O 1
ATOM 2377 N N . VAL A 1 347 ? 29.601 22.396 17.693 1.00 38.51 344 VAL A N 1
ATOM 2378 C CA . VAL A 1 347 ? 28.200 22.748 17.411 1.00 34.85 344 VAL A CA 1
ATOM 2379 C C . VAL A 1 347 ? 28.195 24.118 16.721 1.00 33.51 344 VAL A C 1
ATOM 2380 O O . VAL A 1 347 ? 28.670 25.115 17.283 1.00 33.35 344 VAL A O 1
ATOM 2384 N N . ARG A 1 348 ? 27.607 24.160 15.530 1.00 31.81 345 ARG A N 1
ATOM 2385 C CA . ARG A 1 348 ? 27.497 25.361 14.726 1.00 31.72 345 ARG A CA 1
ATOM 2386 C C . ARG A 1 348 ? 26.046 25.771 14.664 1.00 30.84 345 ARG A C 1
ATOM 2387 O O . ARG A 1 348 ? 25.242 24.961 14.226 1.00 30.34 345 ARG A O 1
ATOM 2395 N N . ALA A 1 349 ? 25.700 26.989 15.082 1.00 30.56 346 ALA A N 1
ATOM 2396 C CA . ALA A 1 349 ? 24.292 27.378 15.104 1.00 29.58 346 ALA A CA 1
ATOM 2397 C C . ALA A 1 349 ? 24.035 28.433 14.038 1.00 29.28 346 ALA A C 1
ATOM 2398 O O . ALA A 1 349 ? 24.784 29.421 13.938 1.00 31.02 346 ALA A O 1
ATOM 2400 N N . VAL A 1 350 ? 22.975 28.220 13.273 1.00 26.71 347 VAL A N 1
ATOM 2401 C CA . VAL A 1 350 ? 22.500 29.148 12.268 1.00 27.77 347 VAL A CA 1
ATOM 2402 C C . VAL A 1 350 ? 21.276 29.751 12.874 1.00 28.18 347 VAL A C 1
ATOM 2403 O O . VAL A 1 350 ? 20.297 29.020 13.139 1.00 26.82 347 VAL A O 1
ATOM 2407 N N . VAL A 1 351 ? 21.326 31.055 13.117 1.00 27.83 348 VAL A N 1
ATOM 2408 C CA . VAL A 1 351 ? 20.312 31.721 13.896 1.00 28.40 348 VAL A CA 1
ATOM 2409 C C . VAL A 1 351 ? 19.747 32.970 13.243 1.00 28.03 348 VAL A C 1
ATOM 2410 O O . VAL A 1 351 ? 20.463 33.769 12.687 1.00 29.71 348 VAL A O 1
ATOM 2414 N N . GLY A 1 352 ? 18.430 33.091 13.325 1.00 26.93 349 GLY A N 1
ATOM 2415 C CA . GLY A 1 352 ? 17.705 34.289 12.973 1.00 27.85 349 GLY A CA 1
ATOM 2416 C C . GLY A 1 352 ? 16.548 34.392 13.958 1.00 28.23 349 GLY A C 1
ATOM 2417 O O . GLY A 1 352 ? 15.954 33.375 14.281 1.00 26.90 349 GLY A O 1
ATOM 2418 N N . MET A 1 353 ? 16.227 35.593 14.419 1.00 27.83 350 MET A N 1
ATOM 2419 C CA . MET A 1 353 ? 15.121 35.799 15.390 1.00 28.40 350 MET A CA 1
ATOM 2420 C C . MET A 1 353 ? 14.291 37.036 15.098 1.00 28.83 350 MET A C 1
ATOM 2421 O O . MET A 1 353 ? 14.757 37.989 14.449 1.00 29.84 350 MET A O 1
ATOM 2426 N N . LEU A 1 354 ? 13.078 37.075 15.640 1.00 29.19 351 LEU A N 1
ATOM 2427 C CA . LEU A 1 354 ? 12.309 38.312 15.610 1.00 30.27 351 LEU A CA 1
ATOM 2428 C C . LEU A 1 354 ? 12.829 39.284 16.673 1.00 31.25 351 LEU A C 1
ATOM 2429 O O . LEU A 1 354 ? 13.265 38.878 17.746 1.00 29.37 351 LEU A O 1
ATOM 2434 N N . SER A 1 355 ? 12.746 40.590 16.386 1.00 33.09 352 SER A N 1
ATOM 2435 C CA . SER A 1 355 ? 13.313 41.598 17.263 1.00 35.82 352 SER A CA 1
ATOM 2436 C C . SER A 1 355 ? 12.628 41.721 18.616 1.00 35.29 352 SER A C 1
ATOM 2437 O O . SER A 1 355 ? 13.247 42.187 19.570 1.00 37.44 352 SER A O 1
ATOM 2440 N N . ASP A 1 356 ? 11.375 41.295 18.738 1.00 33.24 353 ASP A N 1
ATOM 2441 C CA . ASP A 1 356 ? 10.690 41.395 20.030 1.00 32.90 353 ASP A CA 1
ATOM 2442 C C . ASP A 1 356 ? 10.859 40.205 20.980 1.00 30.99 353 ASP A C 1
ATOM 2443 O O . ASP A 1 356 ? 10.279 40.164 22.061 1.00 31.04 353 ASP A O 1
ATOM 2448 N N . LYS A 1 357 ? 11.677 39.236 20.597 1.00 30.02 354 LYS A N 1
ATOM 2449 C CA . LYS A 1 357 ? 11.980 38.126 21.479 1.00 28.53 354 LYS A CA 1
ATOM 2450 C C . LYS A 1 357 ? 12.984 38.502 22.552 1.00 29.53 354 LYS A C 1
ATOM 2451 O O . LYS A 1 357 ? 13.654 39.542 22.482 1.00 29.33 354 LYS A O 1
ATOM 2457 N N . ASP A 1 358 ? 13.122 37.612 23.526 1.00 28.60 355 ASP A N 1
ATOM 2458 C CA . ASP A 1 358 ? 14.216 37.708 24.505 1.00 30.95 355 ASP A CA 1
ATOM 2459 C C . ASP A 1 358 ? 15.479 37.165 23.831 1.00 29.55 355 ASP A C 1
ATOM 2460 O O . ASP A 1 358 ? 15.934 36.074 24.104 1.00 30.49 355 ASP A O 1
ATOM 2465 N N . ILE A 1 359 ? 16.076 37.992 22.992 1.00 31.06 356 ILE A N 1
ATOM 2466 C CA . ILE A 1 359 ? 17.245 37.577 22.221 1.00 30.90 356 ILE A CA 1
ATOM 2467 C C . ILE A 1 359 ? 18.453 37.343 23.129 1.00 31.88 356 ILE A C 1
ATOM 2468 O O . ILE A 1 359 ? 19.143 36.328 23.009 1.00 31.75 356 ILE A O 1
ATOM 2473 N N . ALA A 1 360 ? 18.710 38.275 24.049 1.00 32.75 357 ALA A N 1
ATOM 2474 C CA . ALA A 1 360 ? 19.842 38.139 24.975 1.00 33.73 357 ALA A CA 1
ATOM 2475 C C . ALA A 1 360 ? 19.737 36.818 25.756 1.00 33.14 357 ALA A C 1
ATOM 2476 O O . ALA A 1 360 ? 20.708 36.087 25.852 1.00 32.58 357 ALA A O 1
ATOM 2478 N N . GLY A 1 361 ? 18.553 36.518 26.293 1.00 31.86 358 GLY A N 1
ATOM 2479 C CA . GLY A 1 361 ? 18.377 35.293 27.090 1.00 31.60 358 GLY A CA 1
ATOM 2480 C C . GLY A 1 361 ? 18.512 34.009 26.291 1.00 31.05 358 GLY A C 1
ATOM 2481 O O . GLY A 1 361 ? 19.090 33.010 26.762 1.00 31.55 358 GLY A O 1
ATOM 2482 N N . THR A 1 362 ? 17.939 34.014 25.092 1.00 30.14 359 THR A N 1
ATOM 2483 C CA . THR A 1 362 ? 17.926 32.825 24.252 1.00 29.53 359 THR A CA 1
ATOM 2484 C C . THR A 1 362 ? 19.340 32.524 23.800 1.00 29.86 359 THR A C 1
ATOM 2485 O O . THR A 1 362 ? 19.812 31.398 23.904 1.00 31.42 359 THR A O 1
ATOM 2489 N N . LEU A 1 363 ? 20.041 33.547 23.356 1.00 31.62 360 LEU A N 1
ATOM 2490 C CA . LEU A 1 363 ? 21.425 33.369 22.894 1.00 32.29 360 LEU A CA 1
ATOM 2491 C C . LEU A 1 363 ? 22.411 33.045 24.042 1.00 34.62 360 LEU A C 1
ATOM 2492 O O . LEU A 1 363 ? 23.399 32.327 23.831 1.00 33.94 360 LEU A O 1
ATOM 2497 N N . ALA A 1 364 ? 22.153 33.570 25.248 1.00 35.47 361 ALA A N 1
ATOM 2498 C CA . ALA A 1 364 ? 22.987 33.236 26.408 1.00 37.43 361 ALA A CA 1
ATOM 2499 C C . ALA A 1 364 ? 22.830 31.752 26.731 1.00 37.02 361 ALA A C 1
ATOM 2500 O O . ALA A 1 364 ? 23.793 31.074 27.056 1.00 37.45 361 ALA A O 1
ATOM 2502 N N . CYS A 1 365 ? 21.599 31.255 26.663 1.00 36.10 362 CYS A N 1
ATOM 2503 C CA . CYS A 1 365 ? 21.324 29.857 26.951 1.00 36.38 362 CYS A CA 1
ATOM 2504 C C . CYS A 1 365 ? 21.969 28.950 25.896 1.00 35.27 362 CYS A C 1
ATOM 2505 O O . CYS A 1 365 ? 22.715 28.036 26.234 1.00 36.02 362 CYS A O 1
ATOM 2508 N N . LEU A 1 366 ? 21.730 29.247 24.613 1.00 33.88 363 LEU A N 1
ATOM 2509 C CA . LEU A 1 366 ? 22.296 28.436 23.529 1.00 33.18 363 LEU A CA 1
ATOM 2510 C C . LEU A 1 366 ? 23.803 28.423 23.593 1.00 35.08 363 LEU A C 1
ATOM 2511 O O . LEU A 1 366 ? 24.416 27.393 23.283 1.00 33.95 363 LEU A O 1
ATOM 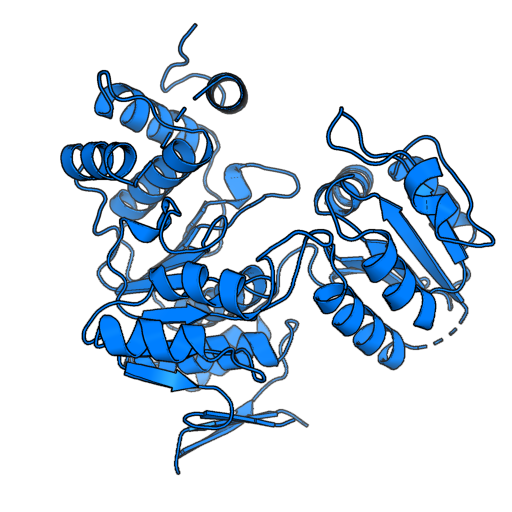2516 N N . SER A 1 367 ? 24.378 29.552 24.018 1.00 36.87 364 SER A N 1
ATOM 2517 C CA . SER A 1 367 ? 25.823 29.727 24.117 1.00 39.23 364 SER A CA 1
ATOM 2518 C C . SER A 1 367 ? 26.509 28.769 25.073 1.00 41.08 364 SER A C 1
ATOM 2519 O O . SER A 1 367 ? 27.738 28.607 25.012 1.00 42.20 364 SER A O 1
ATOM 2522 N N . GLU A 1 368 ? 25.741 28.157 25.965 1.00 41.96 365 GLU A N 1
ATOM 2523 C CA . GLU A 1 368 ? 26.253 27.093 26.813 1.00 44.01 365 GLU A CA 1
ATOM 2524 C C . GLU A 1 368 ? 26.783 25.916 26.021 1.00 43.90 365 GLU A C 1
ATOM 2525 O O . GLU A 1 368 ? 27.746 25.271 26.456 1.00 44.83 365 GLU A O 1
ATOM 2531 N N . ARG A 1 369 ? 26.201 25.656 24.845 1.00 41.86 366 ARG A N 1
ATOM 2532 C CA . ARG A 1 369 ? 26.602 24.493 24.020 1.00 42.73 366 ARG A CA 1
ATOM 2533 C C . ARG A 1 369 ? 27.084 24.851 22.611 1.00 41.15 366 ARG A C 1
ATOM 2534 O O . ARG A 1 369 ? 27.817 24.076 22.009 1.00 42.12 366 ARG A O 1
ATOM 2542 N N . VAL A 1 370 ? 26.673 26.000 22.075 1.00 39.19 367 VAL A N 1
ATOM 2543 C CA . VAL A 1 370 ? 27.085 26.403 20.722 1.00 37.78 367 VAL A CA 1
ATOM 2544 C C . VAL A 1 370 ? 28.531 26.909 20.702 1.00 39.41 367 VAL A C 1
ATOM 2545 O O . VAL A 1 370 ? 28.925 27.769 21.497 1.00 39.57 367 VAL A O 1
ATOM 2549 N N . ASP A 1 371 ? 29.294 26.367 19.770 1.00 39.46 368 ASP A N 1
ATOM 2550 C CA . ASP A 1 371 ? 30.712 26.707 19.625 1.00 41.62 368 ASP A CA 1
ATOM 2551 C C . ASP A 1 371 ? 30.928 27.838 18.606 1.00 40.79 368 ASP A C 1
ATOM 2552 O O . ASP A 1 371 ? 31.829 28.662 18.779 1.00 41.45 368 ASP A O 1
ATOM 2557 N N . GLU A 1 372 ? 30.153 27.821 17.530 1.00 38.65 369 GLU A N 1
ATOM 2558 C CA . GLU A 1 372 ? 30.335 28.721 16.393 1.00 38.87 369 GLU A CA 1
ATOM 2559 C C . GLU A 1 372 ? 28.993 29.262 15.913 1.00 37.14 369 GLU A C 1
ATOM 2560 O O . GLU A 1 372 ? 28.045 28.487 15.723 1.00 36.44 369 GLU A O 1
ATOM 2566 N N . TRP A 1 373 ? 28.932 30.577 15.730 1.00 36.60 370 TRP A N 1
ATOM 2567 C CA . TRP A 1 373 ? 27.697 31.249 15.420 1.00 35.92 370 TRP A CA 1
ATOM 2568 C C . TRP A 1 373 ? 27.684 31.803 14.006 1.00 35.92 370 TRP A C 1
ATOM 2569 O O . TRP A 1 373 ? 28.671 32.406 13.540 1.00 36.45 370 TRP A O 1
ATOM 2580 N N . TYR A 1 374 ? 26.558 31.581 13.347 1.00 33.39 371 TYR A N 1
ATOM 2581 C CA . TYR A 1 374 ? 26.252 32.032 11.991 1.00 33.47 371 TYR A CA 1
ATOM 2582 C C . TYR A 1 374 ? 24.920 32.773 12.054 1.00 33.78 371 TYR A C 1
ATOM 2583 O O . TYR A 1 374 ? 23.852 32.141 12.046 1.00 31.87 371 TYR A O 1
ATOM 2592 N N . CYS A 1 375 ? 25.007 34.100 12.074 1.00 34.23 372 CYS A N 1
ATOM 2593 C CA . CYS A 1 375 ? 23.869 34.962 12.300 1.00 34.63 372 CYS A CA 1
ATOM 2594 C C . CYS A 1 375 ? 23.362 35.542 10.994 1.00 34.14 372 CYS A C 1
ATOM 2595 O O . CYS A 1 375 ? 24.147 35.999 10.142 1.00 34.89 372 CYS A O 1
ATOM 2598 N N . ALA A 1 376 ? 22.053 35.591 10.859 1.00 33.75 373 ALA A N 1
ATOM 2599 C CA . ALA A 1 376 ? 21.417 36.137 9.687 1.00 34.36 373 ALA A CA 1
ATOM 2600 C C . ALA A 1 376 ? 20.262 37.003 10.107 1.00 34.43 373 ALA A C 1
ATOM 2601 O O . ALA A 1 376 ? 19.666 36.772 11.180 1.00 34.32 373 ALA A O 1
ATOM 2603 N N . PRO A 1 377 ? 19.905 37.988 9.253 1.00 34.90 374 PRO A N 1
ATOM 2604 C CA . PRO A 1 377 ? 18.730 38.794 9.479 1.00 35.52 374 PRO A CA 1
ATOM 2605 C C . PRO A 1 377 ? 17.513 38.038 9.069 1.00 34.81 374 PRO A C 1
ATOM 2606 O O . PRO A 1 377 ? 17.606 37.121 8.266 1.00 34.24 374 PRO A O 1
ATOM 2610 N N . LEU A 1 378 ? 16.386 38.417 9.644 1.00 34.77 375 LEU A N 1
ATOM 2611 C CA . LEU A 1 378 ? 15.072 38.093 9.123 1.00 35.67 375 LEU A CA 1
ATOM 2612 C C . LEU A 1 378 ? 14.459 39.380 8.569 1.00 38.87 375 LEU A C 1
ATOM 2613 O O . LEU A 1 378 ? 14.633 40.456 9.143 1.00 37.98 375 LEU A O 1
ATOM 2618 N N . GLU A 1 379 ? 13.712 39.221 7.477 1.00 41.87 376 GLU A N 1
ATOM 2619 C CA . GLU A 1 379 ? 13.133 40.307 6.706 1.00 45.29 376 GLU A CA 1
ATOM 2620 C C . GLU A 1 379 ? 12.038 41.007 7.459 1.00 46.97 376 GLU A C 1
ATOM 2621 O O . GLU A 1 379 ? 11.388 40.425 8.323 1.00 46.61 376 GLU A O 1
ATOM 2623 N N . GLY A 1 380 ? 11.864 42.284 7.146 1.00 49.49 377 GLY A N 1
ATOM 2624 C CA . GLY A 1 380 ? 10.713 43.044 7.604 1.00 51.01 377 GLY A CA 1
ATOM 2625 C C . GLY A 1 380 ? 11.050 43.816 8.858 1.00 52.16 377 GLY A C 1
ATOM 2626 O O . GLY A 1 380 ? 12.092 43.564 9.488 1.00 52.47 377 GLY A O 1
ATOM 2627 N N . PRO A 1 381 ? 10.166 44.751 9.243 1.00 53.07 378 PRO A N 1
ATOM 2628 C CA . PRO A 1 381 ? 10.379 45.522 10.454 1.00 53.65 378 PRO A CA 1
ATOM 2629 C C . PRO A 1 381 ? 10.344 44.627 11.713 1.00 51.93 378 PRO A C 1
ATOM 2630 O O . PRO A 1 381 ? 10.914 45.009 12.720 1.00 51.17 378 PRO A O 1
ATOM 2634 N N . ARG A 1 382 ? 9.715 43.444 11.635 1.00 56.19 379 ARG A N 1
ATOM 2635 C CA . ARG A 1 382 ? 9.614 42.567 12.820 1.00 54.31 379 ARG A CA 1
ATOM 2636 C C . ARG A 1 382 ? 10.848 41.670 13.005 1.00 49.35 379 ARG A C 1
ATOM 2637 O O . ARG A 1 382 ? 11.045 41.127 14.086 1.00 48.11 379 ARG A O 1
ATOM 2645 N N . GLY A 1 383 ? 11.706 41.606 12.002 1.00 46.88 380 GLY A N 1
ATOM 2646 C CA . GLY A 1 383 ? 12.854 40.700 11.996 1.00 43.83 380 GLY A CA 1
ATOM 2647 C C . GLY A 1 383 ? 14.080 41.372 12.566 1.00 44.91 380 GLY A C 1
ATOM 2648 O O . GLY A 1 383 ? 14.305 42.566 12.310 1.00 46.33 380 GLY A O 1
ATOM 2649 N N . ALA A 1 384 ? 14.865 40.653 13.374 1.00 42.05 381 ALA A N 1
ATOM 2650 C CA . ALA A 1 384 ? 16.105 41.231 13.908 1.00 43.10 381 ALA A CA 1
ATOM 2651 C C . ALA A 1 384 ? 17.156 41.176 12.792 1.00 41.66 381 ALA A C 1
ATOM 2652 O O . ALA A 1 384 ? 17.164 40.252 11.978 1.00 39.34 381 ALA A O 1
ATOM 2654 N N . SER A 1 385 ? 18.016 42.194 12.752 1.00 45.21 382 SER A N 1
ATOM 2655 C CA . SER A 1 385 ? 19.188 42.151 11.874 1.00 44.76 382 SER A CA 1
ATOM 2656 C C . SER A 1 385 ? 20.213 41.136 12.399 1.00 43.64 382 SER A C 1
ATOM 2657 O O . SER A 1 385 ? 20.200 40.792 13.563 1.00 42.15 382 SER A O 1
ATOM 2660 N N . ALA A 1 386 ? 21.153 40.717 11.553 1.00 43.25 383 ALA A N 1
ATOM 2661 C CA . ALA A 1 386 ? 22.252 39.872 12.013 1.00 43.16 383 ALA A CA 1
ATOM 2662 C C . ALA A 1 386 ? 23.092 40.599 13.075 1.00 45.93 383 ALA A C 1
ATOM 2663 O O . ALA A 1 386 ? 23.557 39.969 14.020 1.00 46.81 383 ALA A O 1
ATOM 2665 N N . GLY A 1 387 ? 23.220 41.919 12.951 1.00 48.42 384 GLY A N 1
ATOM 2666 C CA . GLY A 1 387 ? 23.938 42.761 13.926 1.00 51.23 384 GLY A CA 1
ATOM 2667 C C . GLY A 1 387 ? 23.280 42.804 15.288 1.00 52.06 384 GLY A C 1
ATOM 2668 O O . GLY A 1 387 ? 23.954 42.906 16.319 1.00 53.52 384 GLY A O 1
ATOM 2669 N N . GLN A 1 388 ? 21.954 42.745 15.306 1.00 52.26 385 GLN A N 1
ATOM 2670 C CA . GLN A 1 388 ? 21.222 42.710 16.556 1.00 52.50 385 GLN A CA 1
ATOM 2671 C C . GLN A 1 388 ? 21.467 41.404 17.303 1.00 51.13 385 GLN A C 1
ATOM 2672 O O . GLN A 1 388 ? 21.489 41.393 18.525 1.00 53.33 385 GLN A O 1
ATOM 2678 N N . LEU A 1 389 ? 21.590 40.298 16.577 1.00 48.22 386 LEU A N 1
ATOM 2679 C CA . LEU A 1 389 ? 21.990 39.029 17.177 1.00 46.65 386 LEU A CA 1
ATOM 2680 C C . LEU A 1 389 ? 23.445 39.067 17.643 1.00 48.19 386 LEU A C 1
ATOM 2681 O O . LEU A 1 389 ? 23.742 38.726 18.785 1.00 46.78 386 LEU A O 1
ATOM 2686 N N . ALA A 1 390 ? 24.326 39.498 16.743 1.00 48.94 387 ALA A N 1
ATOM 2687 C CA . ALA A 1 390 ? 25.765 39.487 16.994 1.00 51.86 387 ALA A CA 1
ATOM 2688 C C . ALA A 1 390 ? 26.198 40.334 18.190 1.00 54.50 387 ALA A C 1
ATOM 2689 O O . ALA A 1 390 ? 27.208 40.011 18.809 1.00 54.91 387 ALA A O 1
ATOM 2691 N N . GLU A 1 391 ? 25.442 41.393 18.524 1.00 57.17 388 GLU A N 1
ATOM 2692 C CA . GLU A 1 391 ? 25.807 42.274 19.647 1.00 59.44 388 GLU A CA 1
ATOM 2693 C C . GLU A 1 391 ? 25.789 41.530 20.990 1.00 58.66 388 GLU A C 1
ATOM 2694 O O . GLU A 1 391 ? 26.452 41.927 21.950 1.00 59.79 388 GLU A O 1
ATOM 2700 N N . HIS A 1 392 ? 25.058 40.433 21.037 1.00 56.79 389 HIS A N 1
ATOM 2701 C CA . HIS A 1 392 ? 25.003 39.578 22.213 1.00 56.46 389 HIS A CA 1
ATOM 2702 C C . HIS A 1 392 ? 26.054 38.454 22.239 1.00 56.47 389 HIS A C 1
ATOM 2703 O O . HIS A 1 392 ? 26.059 37.643 23.168 1.00 57.38 389 HIS A O 1
ATOM 2710 N N . LEU A 1 393 ? 26.910 38.378 21.221 1.00 56.90 390 LEU A N 1
ATOM 2711 C CA . LEU A 1 393 ? 27.816 37.235 21.054 1.00 56.96 390 LEU A CA 1
ATOM 2712 C C . LEU A 1 393 ? 29.215 37.779 20.967 1.00 59.09 390 LEU A C 1
ATOM 2713 O O . LEU A 1 393 ? 29.383 38.985 20.919 1.00 60.46 390 LEU A O 1
ATOM 2718 N N . VAL A 1 394 ? 30.224 36.915 20.949 1.00 60.72 391 VAL A N 1
ATOM 2719 C CA . VAL A 1 394 ? 31.601 37.405 20.852 1.00 63.09 391 VAL A CA 1
ATOM 2720 C C . VAL A 1 394 ? 32.157 37.225 19.457 1.00 63.03 391 VAL A C 1
ATOM 2721 O O . VAL A 1 394 ? 32.628 38.205 18.863 1.00 65.93 391 VAL A O 1
ATOM 2725 N N . SER A 1 395 ? 32.110 36.006 18.936 1.00 61.84 392 SER A N 1
ATOM 2726 C CA . SER A 1 395 ? 32.854 35.667 17.723 1.00 61.82 392 SER A CA 1
ATOM 2727 C C . SER A 1 395 ? 31.995 35.568 16.436 1.00 58.52 392 SER A C 1
ATOM 2728 O O . SER A 1 395 ? 32.432 34.948 15.444 1.00 59.70 392 SER A O 1
ATOM 2731 N N . ALA A 1 396 ? 30.816 36.192 16.426 1.00 53.71 393 ALA A N 1
ATOM 2732 C CA . ALA A 1 396 ? 29.775 35.801 15.467 1.00 49.86 393 ALA A CA 1
ATOM 2733 C C . ALA A 1 396 ? 30.047 36.225 14.031 1.00 47.66 393 ALA A C 1
ATOM 2734 O O . ALA A 1 396 ? 30.498 37.341 13.765 1.00 48.41 393 ALA A O 1
ATOM 2736 N N . ARG A 1 397 ? 29.767 35.308 13.120 1.00 44.62 394 ARG A N 1
ATOM 2737 C CA . ARG A 1 397 ? 29.717 35.576 11.692 1.00 43.16 394 ARG A CA 1
ATOM 2738 C C . ARG A 1 397 ? 28.372 36.176 11.363 1.00 41.26 394 ARG A C 1
ATOM 2739 O O . ARG A 1 397 ? 27.339 35.780 11.949 1.00 39.74 394 ARG A O 1
ATOM 2747 N N . GLN A 1 398 ? 28.361 37.120 10.430 1.00 40.10 395 GLN A N 1
ATOM 2748 C CA . GLN A 1 398 ? 27.114 37.696 9.947 1.00 39.79 395 GLN A CA 1
ATOM 2749 C C . GLN A 1 398 ? 26.973 37.465 8.459 1.00 39.22 395 GLN A C 1
ATOM 2750 O O . GLN A 1 398 ? 27.949 37.646 7.695 1.00 39.71 395 GLN A O 1
ATOM 2756 N N . PHE A 1 399 ? 25.778 37.077 8.034 1.00 36.46 396 PHE A N 1
ATOM 2757 C CA . PHE A 1 399 ? 25.488 36.779 6.630 1.00 36.28 396 PHE A CA 1
ATOM 2758 C C . PHE A 1 399 ? 24.312 37.580 6.146 1.00 36.98 396 PHE A C 1
ATOM 2759 O O . PHE A 1 399 ? 23.547 38.116 6.971 1.00 36.31 396 PHE A O 1
ATOM 2767 N N . SER A 1 400 ? 24.129 37.580 4.825 1.00 37.09 397 SER A N 1
ATOM 2768 C CA . SER A 1 400 ? 23.080 38.367 4.163 1.00 37.59 397 SER A CA 1
ATOM 2769 C C . SER A 1 400 ? 21.688 37.795 4.335 1.00 35.94 397 SER A C 1
ATOM 2770 O O . SER A 1 400 ? 20.712 38.506 4.293 1.00 35.13 397 SER A O 1
ATOM 2773 N N . ASP A 1 401 ? 21.614 36.485 4.487 1.00 35.42 398 ASP A N 1
ATOM 2774 C CA . ASP A 1 401 ? 20.342 35.810 4.693 1.00 34.43 398 ASP A CA 1
ATOM 2775 C C . ASP A 1 401 ? 20.585 34.431 5.297 1.00 31.67 398 ASP A C 1
ATOM 2776 O O . ASP A 1 401 ? 21.688 33.954 5.392 1.00 29.62 398 ASP A O 1
ATOM 2781 N N . VAL A 1 402 ? 19.509 33.816 5.717 1.00 29.61 399 VAL A N 1
ATOM 2782 C CA . VAL A 1 402 ? 19.621 32.561 6.466 1.00 29.41 399 VAL A CA 1
ATOM 2783 C C . VAL A 1 402 ? 20.190 31.437 5.598 1.00 28.40 399 VAL A C 1
ATOM 2784 O O . VAL A 1 402 ? 21.049 30.684 6.040 1.00 28.32 399 VAL A O 1
ATOM 2788 N N . GLU A 1 403 ? 19.708 31.311 4.366 1.00 29.74 400 GLU A N 1
ATOM 2789 C CA . GLU A 1 403 ? 20.252 30.279 3.453 1.00 30.42 400 GLU A CA 1
ATOM 2790 C C . GLU A 1 403 ? 21.761 30.377 3.295 1.00 31.15 400 GLU A C 1
ATOM 2791 O O . GLU A 1 403 ? 22.470 29.364 3.309 1.00 29.76 400 GLU A O 1
ATOM 2797 N N . THR A 1 404 ? 22.253 31.598 3.129 1.00 30.70 401 THR A N 1
ATOM 2798 C CA . THR A 1 404 ? 23.693 31.803 2.968 1.00 30.27 401 THR A CA 1
ATOM 2799 C C . THR A 1 404 ? 24.486 31.371 4.211 1.00 29.43 401 THR A C 1
ATOM 2800 O O . THR A 1 404 ? 25.529 30.704 4.116 1.00 30.20 401 THR A O 1
ATOM 2804 N N . ALA A 1 405 ? 23.984 31.756 5.377 1.00 29.94 402 ALA A N 1
ATOM 2805 C CA . ALA A 1 405 ? 24.543 31.361 6.676 1.00 28.57 402 ALA A CA 1
ATOM 2806 C C . ALA A 1 405 ? 24.591 29.840 6.786 1.00 28.43 402 ALA A C 1
ATOM 2807 O O . ALA A 1 405 ? 25.605 29.251 7.150 1.00 29.80 402 ALA A O 1
ATOM 2809 N N . TRP A 1 406 ? 23.466 29.218 6.471 1.00 27.67 403 TRP A N 1
ATOM 2810 C CA . TRP A 1 406 ? 23.330 27.773 6.565 1.00 27.75 403 TRP A CA 1
ATOM 2811 C C . TRP A 1 406 ? 24.319 27.088 5.608 1.00 28.52 403 TRP A C 1
ATOM 2812 O O . TRP A 1 406 ? 25.019 26.158 5.994 1.00 28.47 403 TRP A O 1
ATOM 2823 N N . ARG A 1 407 ? 24.406 27.571 4.380 1.00 29.67 404 ARG A N 1
ATOM 2824 C CA . ARG A 1 407 ? 25.313 26.943 3.420 1.00 29.98 404 ARG A CA 1
ATOM 2825 C C . ARG A 1 407 ? 26.746 27.040 3.881 1.00 31.90 404 ARG A C 1
ATOM 2826 O O . ARG A 1 407 ? 27.542 26.099 3.676 1.00 32.77 404 ARG A O 1
ATOM 2834 N N . GLN A 1 408 ? 27.101 28.156 4.493 1.00 32.04 405 GLN A N 1
ATOM 2835 C CA . GLN A 1 408 ? 28.490 28.329 4.982 1.00 32.81 405 GLN A CA 1
ATOM 2836 C C . GLN A 1 408 ? 28.750 27.389 6.159 1.00 32.89 405 GLN A C 1
ATOM 2837 O O . GLN A 1 408 ? 29.795 26.762 6.221 1.00 34.10 405 GLN A O 1
ATOM 2843 N N . ALA A 1 409 ? 27.792 27.305 7.101 1.00 31.56 406 ALA A N 1
ATOM 2844 C CA . ALA A 1 409 ? 27.921 26.333 8.179 1.00 30.88 406 ALA A CA 1
ATOM 2845 C C . ALA A 1 409 ? 28.115 24.911 7.654 1.00 31.60 406 ALA A C 1
ATOM 2846 O O . ALA A 1 409 ? 28.921 24.169 8.211 1.00 33.11 406 ALA A O 1
ATOM 2848 N N . MET A 1 410 ? 27.378 24.504 6.616 1.00 30.64 407 MET A N 1
ATOM 2849 C CA . MET A 1 410 ? 27.489 23.137 6.124 1.00 32.05 407 MET A CA 1
ATOM 2850 C C . MET A 1 410 ? 28.849 22.959 5.438 1.00 33.51 407 MET A C 1
ATOM 2851 O O . MET A 1 410 ? 29.456 21.889 5.508 1.00 33.85 407 MET A O 1
ATOM 2856 N N . GLN A 1 411 ? 29.320 24.001 4.767 1.00 35.47 408 GLN A N 1
ATOM 2857 C CA . GLN A 1 411 ? 30.662 23.929 4.128 1.00 38.11 408 GLN A CA 1
ATOM 2858 C C . GLN A 1 411 ? 31.721 23.806 5.194 1.00 38.56 408 GLN A C 1
ATOM 2859 O O . GLN A 1 411 ? 32.682 23.053 5.049 1.00 39.11 408 GLN A O 1
ATOM 2865 N N . ASP A 1 412 ? 31.578 24.579 6.272 1.00 38.27 409 ASP A N 1
ATOM 2866 C CA . ASP A 1 412 ? 32.584 24.598 7.348 1.00 38.64 409 ASP A CA 1
ATOM 2867 C C . ASP A 1 412 ? 32.560 23.285 8.122 1.00 39.98 409 ASP A C 1
ATOM 2868 O O . ASP A 1 412 ? 33.564 22.875 8.694 1.00 40.18 409 ASP A O 1
ATOM 2873 N N . ALA A 1 413 ? 31.398 22.626 8.177 1.00 38.97 410 ALA A N 1
ATOM 2874 C CA . ALA A 1 413 ? 31.203 21.503 9.094 1.00 39.49 410 ALA A CA 1
ATOM 2875 C C . ALA A 1 413 ? 32.090 20.282 8.758 1.00 41.05 410 ALA A C 1
ATOM 2876 O O . ALA A 1 413 ? 32.223 19.895 7.610 1.00 40.97 410 ALA A O 1
ATOM 2878 N N . ASP A 1 414 ? 32.712 19.714 9.783 1.00 42.66 411 ASP A N 1
ATOM 2879 C CA . ASP A 1 414 ? 33.325 18.390 9.679 1.00 44.07 411 ASP A CA 1
ATOM 2880 C C . ASP A 1 414 ? 32.253 17.335 9.905 1.00 43.46 411 ASP A C 1
ATOM 2881 O O . ASP A 1 414 ? 31.129 17.644 10.389 1.00 41.05 411 ASP A O 1
ATOM 2886 N N . THR A 1 415 ? 32.576 16.091 9.572 1.00 42.62 412 THR A N 1
ATOM 2887 C CA . THR A 1 415 ? 31.607 15.003 9.700 1.00 43.11 412 THR A CA 1
ATOM 2888 C C . THR A 1 415 ? 31.117 14.807 11.152 1.00 41.82 412 THR A C 1
ATOM 2889 O O . THR A 1 415 ? 29.984 14.408 11.368 1.00 41.31 412 THR A O 1
ATOM 2893 N N . GLN A 1 416 ? 31.959 15.142 12.128 1.00 42.11 413 GLN A N 1
ATOM 2894 C CA . GLN A 1 416 ? 31.637 14.978 13.546 1.00 42.32 413 GLN A CA 1
ATOM 2895 C C . GLN A 1 416 ? 30.868 16.176 14.137 1.00 40.78 413 GLN A C 1
ATOM 2896 O O . GLN A 1 416 ? 30.482 16.147 15.308 1.00 40.22 413 GLN A O 1
ATOM 2902 N N . ASP A 1 417 ? 30.668 17.231 13.340 1.00 39.84 414 ASP A N 1
ATOM 2903 C CA . ASP A 1 417 ? 29.973 18.446 13.821 1.00 38.35 414 ASP A CA 1
ATOM 2904 C C . ASP A 1 417 ? 28.460 18.263 13.851 1.00 36.69 414 ASP A C 1
ATOM 2905 O O . ASP A 1 417 ? 27.896 17.312 13.291 1.00 36.88 414 ASP A O 1
ATOM 2910 N N . VAL A 1 418 ? 27.820 19.194 14.540 1.00 35.28 415 VAL A N 1
ATOM 2911 C CA . VAL A 1 418 ? 26.366 19.332 14.541 1.00 33.82 415 VAL A CA 1
ATOM 2912 C C . VAL A 1 418 ? 26.062 20.748 14.077 1.00 32.47 415 VAL A C 1
ATOM 2913 O O . VAL A 1 418 ? 26.603 21.708 14.624 1.00 32.89 415 VAL A O 1
ATOM 2917 N N . VAL A 1 419 ? 25.162 20.888 13.114 1.00 30.11 416 VAL A N 1
ATOM 2918 C CA . VAL A 1 419 ? 24.706 22.187 12.670 1.00 29.34 416 VAL A CA 1
ATOM 2919 C C . VAL A 1 419 ? 23.244 22.271 13.110 1.00 28.78 416 VAL A C 1
ATOM 2920 O O . VAL A 1 419 ? 22.466 21.378 12.814 1.00 29.23 416 VAL A O 1
ATOM 2924 N N . ILE A 1 420 ? 22.921 23.288 13.887 1.00 28.23 417 ILE A N 1
ATOM 2925 C CA . ILE A 1 420 ? 21.561 23.478 14.381 1.00 28.57 417 ILE A CA 1
ATOM 2926 C C . ILE A 1 420 ? 21.035 24.780 13.836 1.00 27.69 417 ILE A C 1
ATOM 2927 O O . ILE A 1 420 ? 21.666 25.814 13.936 1.00 29.56 417 ILE A O 1
ATOM 2932 N N . VAL A 1 421 ? 19.875 24.720 13.221 1.00 25.34 418 VAL A N 1
ATOM 2933 C CA . VAL A 1 421 ? 19.245 25.890 12.654 1.00 25.16 418 VAL A CA 1
ATOM 2934 C C . VAL A 1 421 ? 18.115 26.220 13.604 1.00 25.72 418 VAL A C 1
ATOM 2935 O O . VAL A 1 421 ? 17.262 25.362 13.872 1.00 25.51 418 VAL A O 1
ATOM 2939 N N . CYS A 1 422 ? 18.107 27.436 14.141 1.00 27.18 419 CYS A N 1
ATOM 2940 C CA . CYS A 1 422 ? 17.130 27.748 15.215 1.00 27.72 419 CYS A CA 1
ATOM 2941 C C . CYS A 1 422 ? 16.840 29.238 15.325 1.00 26.78 419 CYS A C 1
ATOM 2942 O O . CYS A 1 422 ? 17.377 30.046 14.545 1.00 26.21 419 CYS A O 1
ATOM 2945 N N . GLY A 1 423 ? 15.972 29.605 16.264 1.00 25.63 420 GLY A N 1
ATOM 2946 C CA . GLY A 1 423 ? 15.740 31.017 16.566 1.00 25.55 420 GLY A CA 1
ATOM 2947 C C . GLY A 1 423 ? 14.342 31.486 16.256 1.00 25.81 420 GLY A C 1
ATOM 2948 O O . GLY A 1 423 ? 13.890 32.475 16.822 1.00 26.60 420 GLY A O 1
ATOM 2949 N N . SER A 1 424 ? 13.705 30.845 15.290 1.00 25.36 421 SER A N 1
ATOM 2950 C CA . SER A 1 424 ? 12.437 31.293 14.765 1.00 25.85 421 SER A CA 1
ATOM 2951 C C . SER A 1 424 ? 11.859 30.262 13.834 1.00 26.13 421 SER A C 1
ATOM 2952 O O . SER A 1 424 ? 12.602 29.512 13.222 1.00 25.19 421 SER A O 1
ATOM 2955 N N . PHE A 1 425 ? 10.538 30.241 13.710 1.00 24.36 422 PHE A N 1
ATOM 2956 C CA . PHE A 1 425 ? 9.907 29.509 12.621 1.00 27.23 422 PHE A CA 1
ATOM 2957 C C . PHE A 1 425 ? 10.480 29.951 11.258 1.00 26.89 422 PHE A C 1
ATOM 2958 O O . PHE A 1 425 ? 10.639 29.123 10.316 1.00 26.48 422 PHE A O 1
ATOM 2966 N N . HIS A 1 426 ? 10.743 31.248 11.116 1.00 27.38 423 HIS A N 1
ATOM 2967 C CA . HIS A 1 426 ? 11.192 31.785 9.844 1.00 28.18 423 HIS A CA 1
ATOM 2968 C C . HIS A 1 426 ? 12.556 31.231 9.444 1.00 27.72 423 HIS A C 1
ATOM 2969 O O . HIS A 1 426 ? 12.789 30.920 8.279 1.00 27.65 423 HIS A O 1
ATOM 2976 N N . THR A 1 427 ? 13.440 31.083 10.413 1.00 26.41 424 THR A N 1
ATOM 2977 C CA . THR A 1 427 ? 14.787 30.623 10.171 1.00 26.99 424 THR A CA 1
ATOM 2978 C C . THR A 1 427 ? 14.777 29.178 9.684 1.00 27.04 424 THR A C 1
ATOM 2979 O O . THR A 1 427 ? 15.429 28.816 8.675 1.00 26.45 424 THR A O 1
ATOM 2983 N N . VAL A 1 428 ? 14.012 28.360 10.409 1.00 25.15 425 VAL A N 1
ATOM 2984 C CA . VAL A 1 428 ? 13.812 26.978 10.052 1.00 24.35 425 VAL A CA 1
ATOM 2985 C C . VAL A 1 428 ? 13.147 26.883 8.698 1.00 25.12 425 VAL A C 1
ATOM 2986 O O . VAL A 1 428 ? 13.590 26.060 7.862 1.00 25.41 425 VAL A O 1
ATOM 2990 N N . ALA A 1 429 ? 12.083 27.663 8.464 1.00 25.18 426 ALA A N 1
ATOM 2991 C CA . ALA A 1 429 ? 11.402 27.622 7.167 1.00 26.33 426 ALA A CA 1
ATOM 2992 C C . ALA A 1 429 ? 12.370 27.969 5.990 1.00 27.06 426 ALA A C 1
ATOM 2993 O O . ALA A 1 429 ? 12.304 27.330 4.942 1.00 27.83 426 ALA A O 1
ATOM 2995 N N . HIS A 1 430 ? 13.258 28.957 6.168 1.00 26.75 427 HIS A N 1
ATOM 2996 C CA . HIS A 1 430 ? 14.200 29.334 5.087 1.00 29.69 427 HIS A CA 1
ATOM 2997 C C . HIS A 1 430 ? 15.097 28.141 4.709 1.00 28.70 427 HIS A C 1
ATOM 2998 O O . HIS A 1 430 ? 15.389 27.916 3.503 1.00 28.83 427 HIS A O 1
ATOM 3005 N N . VAL A 1 431 ? 15.550 27.383 5.707 1.00 27.18 428 VAL A N 1
ATOM 3006 C CA . VAL A 1 431 ? 16.373 26.197 5.436 1.00 27.08 428 VAL A CA 1
ATOM 3007 C C . VAL A 1 431 ? 15.558 25.064 4.869 1.00 27.13 428 VAL A C 1
ATOM 3008 O O . VAL A 1 431 ? 15.991 24.376 3.942 1.00 28.17 428 VAL A O 1
ATOM 3012 N N . MET A 1 432 ? 14.317 24.901 5.337 1.00 26.10 429 MET A N 1
ATOM 3013 C CA . MET A 1 432 ? 13.497 23.852 4.763 1.00 26.95 429 MET A CA 1
ATOM 3014 C C . MET A 1 432 ? 13.207 24.120 3.284 1.00 28.55 429 MET A C 1
ATOM 3015 O O . MET A 1 432 ? 13.116 23.162 2.472 1.00 30.43 429 MET A O 1
ATOM 3020 N N . ALA A 1 433 ? 12.998 25.398 2.942 1.00 28.54 430 ALA A N 1
ATOM 3021 C CA . ALA A 1 433 ? 12.736 25.823 1.555 1.00 30.06 430 ALA A CA 1
ATOM 3022 C C . ALA A 1 433 ? 13.991 25.570 0.710 1.00 30.98 430 ALA A C 1
ATOM 3023 O O . ALA A 1 433 ? 13.900 24.992 -0.371 1.00 33.74 430 ALA A O 1
ATOM 3025 N N . ALA A 1 434 ? 15.156 25.914 1.236 1.00 30.40 431 ALA A N 1
ATOM 3026 C CA . ALA A 1 434 ? 16.425 25.664 0.536 1.00 32.21 431 ALA A CA 1
ATOM 3027 C C . ALA A 1 434 ? 16.644 24.184 0.291 1.00 34.21 431 ALA A C 1
ATOM 3028 O O . ALA A 1 434 ? 17.157 23.789 -0.773 1.00 34.09 431 ALA A O 1
ATOM 3030 N N . LEU A 1 435 ? 16.289 23.352 1.268 1.00 34.72 432 LEU A N 1
ATOM 3031 C CA . LEU A 1 435 ? 16.400 21.879 1.145 1.00 37.75 432 LEU A CA 1
ATOM 3032 C C . LEU A 1 435 ? 15.263 21.233 0.366 1.00 41.22 432 LEU A C 1
ATOM 3033 O O . LEU A 1 435 ? 15.317 19.970 0.074 1.00 43.33 432 LEU A O 1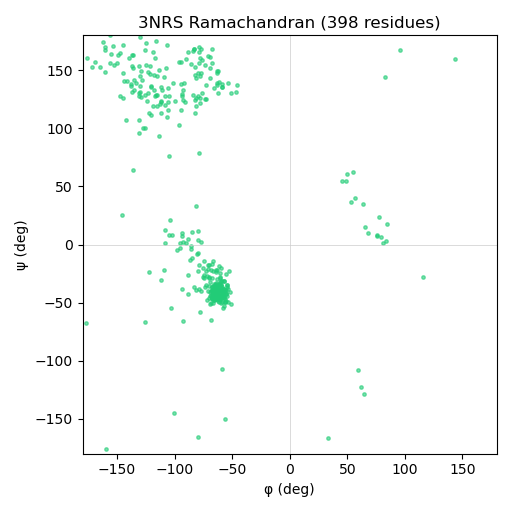
ATOM 3038 N N . HIS A 1 436 ? 14.242 22.028 0.019 1.00 42.26 433 HIS A N 1
ATOM 3039 C CA . HIS A 1 436 ? 13.052 21.534 -0.706 1.00 45.09 433 HIS A CA 1
ATOM 3040 C C . HIS A 1 436 ? 12.318 20.381 0.020 1.00 48.55 433 HIS A C 1
ATOM 3041 O O . HIS A 1 436 ? 11.780 19.455 -0.600 1.00 49.05 433 HIS A O 1
ATOM 3048 N N . LEU A 1 437 ? 12.233 20.513 1.351 1.00 48.64 434 LEU A N 1
ATOM 3049 C CA . LEU A 1 437 ? 11.439 19.594 2.165 1.00 50.56 434 LEU A CA 1
ATOM 3050 C C . LEU A 1 437 ? 9.935 19.859 1.968 1.00 52.54 434 LEU A C 1
ATOM 3051 O O . LEU A 1 437 ? 9.443 20.917 1.551 1.00 53.77 434 LEU A O 1
#

InterPro domains:
  IPR001645 Folylpolyglutamate synthetase [PIRSF001563] (36-458)
  IPR001645 Folylpolyglutamate synthetase [PTHR11136] (52-391)
  IPR001645 Folylpolyglutamate synthetase [TIGR01499] (58-456)
  IPR004101 Mur ligase, C-terminal [PF02875] (326-448)
  IPR013221 Mur ligase, central [PF08245] (80-223)
  IPR018109 Folylpolyglutamate synthetase, conserved site [PS01012] (170-185)
  IPR036565 Mur-like, catalytic domain superfamily [G3DSA:3.40.1190.10] (25-325)
  IPR036565 Mur-like, catalytic domain superfamily [SSF53623] (39-322)
  IPR036615 Mur ligase, C-terminal domain superfamily [G3DSA:3.90.190.20] (326-460)
  IPR036615 Mur ligase, C-terminal domain superfamily [SSF53244] (324-457)

CATH classification: 3.40.1190.10 (+1 more: 3.90.190.20)

Organism: Yersinia pestis 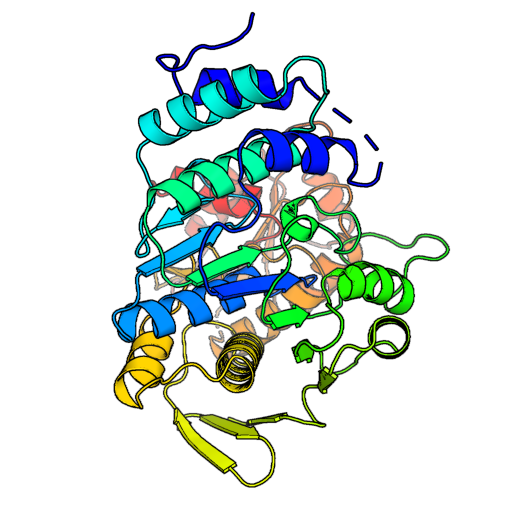(NCBI:txid632)

Radius of gyration: 21.06 Å; Cα contacts (8 Å, |Δi|>4): 890; chains: 1; bounding box: 58×46×49 Å

B-factor: mean 37.85, std 12.84, range [19.26, 92.87]

Solvent-accessible surface area: 17325 Å² total; per-residue (Å²): 213,59,18,117,31,115,26,93,7,76,40,0,31,67,40,1,117,153,95,77,29,140,88,0,64,86,0,0,106,124,39,97,0,36,174,3,8,111,60,6,0,3,0,0,3,24,25,19,27,9,6,0,1,5,0,0,12,16,0,0,50,36,37,68,45,93,0,0,1,0,15,15,68,49,19,65,112,9,8,32,23,2,32,16,70,26,125,65,35,55,104,60,76,1,2,88,2,0,19,79,0,33,85,16,39,41,149,24,73,8,67,52,44,16,0,2,0,0,2,0,0,14,7,0,66,93,19,135,8,56,1,0,0,0,7,2,20,152,25,2,103,110,12,4,0,15,1,1,92,5,34,2,2,0,0,4,8,0,8,58,22,70,76,137,188,146,66,51,70,74,68,26,23,0,110,55,15,0,10,1,2,45,46,54,86,22,0,0,0,1,7,60,94,24,7,106,4,0,25,71,18,2,79,149,77,38,13,71,52,61,64,42,89,112,28,4,99,44,63,134,193,16,0,76,12,52,23,54,172,199,96,62,80,39,2,25,72,10,114,10,28,26,32,13,0,0,0,0,6,0,0,5,88,28,12,150,37,119,44,62,95,109,2,19,69,87,0,0,121,72,3,65,21,72,0,52,24,49,75,40,48,127,130,23,33,2,0,0,14,16,6,40,0,37,80,19,0,98,69,0,9,83,63,1,43,136,56,89,83,95,6,21,0,0,0,0,0,41,49,72,25,35,14,51,22,0,1,67,9,1,49,106,102,13,72,38,18,0,0,0,41,10,100,50,138,176,10,0,50,8,32,70,0,17,133,78,24,153,87,26,73,106,38,90,64,1,66,61,0,15,125,72,0,50,151,49,17,74,83,110,4,5,0,0,0,0,0,5,27,91,0,0,11,75,0,6,50,16,57,161,107

Secondary structure (DSSP, 8-state):
----TTS-HHHHHHHHHT---HHHHHHHHHTT-S-SSSEEEEEE-SSSHHHHHHHHHHHHHHTT--EEEE----SS-GGGGEEETTEEPPHHHHHHHHHHHHHHHTT----HHHHHHHHHHHHHHHT--SEEEEE-SSSSTTSGGGGS--SEEEE------B---TT-SHHHHHHHHGGG--TTSEEEE--SS--HHHHHHHHHHT-EEEEBTTTEEEE---EEEEETTEEEEEEPPPSS-HHHHHHHHHHHHHHT----HHHHHHHHHH---TTSSEEEETTTEEEE----SHHHHHHHHHHHHHT---EEEEE--BTTB-HHHHHHHHTTT--EEEE---SSTTBPPHHHHHTT-SS-EE-SSHHHHHHHHHHH--TT-EEEEESSHHHHHHHHHHTT-

Sequence (401 aa):
QTPQATSPLAAWLCYLEHLGLERVKQVAERLDLLKPAPKIFTVAGTNGKGTTCCTLEAILLAAGLRVGVYSSPHLLRYTERVRIQGQELSEAEHSHSFAQIEAGRGDISLTYFEFGTLSALQLFKQAKLDVVILEVGLGGRLDATNIVDSDVAAITSIALDHTDWLGYDRESIGREKAGVFRGGKPAVVGEPDMPQSIADVAAELGAQLYRRDVAWKFSQNGWHWQCGERQLTGLPVPNNVPLANAATALAVLHYSELPLSDEAIRQGLQAASLPGRFQVVSEQPLLILDVAHNPHAARYLVNRLAQVIGKVRAVVGMLSDKDIAGTLACLSERVDEWYCAPLEGPRGASAGQLAEHLVSARQFSDVETAWRQAMQDADTQDVVIVCGSFHTVAHVMAALHL

Foldseek 3Di:
DADALQDFLVVVLVVQVPFLLVLLLVLCVLVVLQDLAVAEEEEEEDPLLVLLVLLLLLLCLLQVFWEWEADDDDQADNQVRIDTSRHGDDRSLLSNLLNVSVVRSPPGTDHSQSSVLSSNSSVSNVRHGHYYYYYFDAFDQRTSPLSHQHQEYEYLEFDDFFDDDPPDDSLSSLLRNLNSFAAPHEYEYLYQVHDPNSVVSCVVRNHDYQYEVPQWYKACVAIKIDGPPDIDPRAHAAPAPVSSSNSSVVRVVRSPDDGDPSSSRSSRHPRDDPQPQDFDDALPTETGHADAALVSLQVVQVVDVVLDAAEEEQEWAFPRGPLLNSCVSNVVRHDAYQFAWDDDPRTDHSVNNCVSDDHYDYDHHLVVSQVVCVVPGGRHHYYYYYNHSHSSSVVCVVVVD